Protein AF-J1GR18-F1 (afdb_monomer_lite)

Radius of gyration: 32.63 Å; chains: 1; bounding box: 78×83×124 Å

Structure (mmCIF, N/CA/C/O backbone):
data_AF-J1GR18-F1
#
_entry.id   AF-J1GR18-F1
#
loop_
_atom_site.group_PDB
_atom_site.id
_atom_site.type_symbol
_atom_site.label_atom_id
_atom_site.label_alt_id
_atom_site.label_comp_id
_atom_site.label_asym_id
_atom_site.label_entity_id
_atom_site.label_seq_id
_atom_site.pdbx_PDB_ins_code
_atom_site.Cartn_x
_atom_site.Cartn_y
_atom_site.Cartn_z
_atom_site.occupancy
_atom_site.B_iso_or_equiv
_atom_site.auth_seq_id
_atom_site.auth_comp_id
_atom_site.auth_asym_id
_atom_site.auth_atom_id
_atom_site.pdbx_PDB_model_num
ATOM 1 N N . MET A 1 1 ? 26.711 12.222 18.808 1.00 47.53 1 MET A N 1
ATOM 2 C CA . MET A 1 1 ? 25.566 12.978 19.364 1.00 47.53 1 MET A CA 1
ATOM 3 C C . MET A 1 1 ? 26.076 13.808 20.521 1.00 47.53 1 MET A C 1
ATOM 5 O O . MET A 1 1 ? 26.782 13.265 21.358 1.00 47.53 1 MET A O 1
ATOM 9 N N . SER A 1 2 ? 25.782 15.103 20.534 1.00 39.22 2 SER A N 1
ATOM 10 C CA . SER A 1 2 ? 26.137 16.024 21.618 1.00 39.22 2 SER A CA 1
ATOM 11 C C . SER A 1 2 ? 24.875 16.747 22.069 1.00 39.22 2 SER A C 1
ATOM 13 O O . SER A 1 2 ? 24.049 17.089 21.225 1.00 39.22 2 SER A O 1
ATOM 15 N N . GLN A 1 3 ? 24.740 17.012 23.368 1.00 41.75 3 GLN A N 1
ATOM 16 C CA . GLN A 1 3 ? 23.815 18.044 23.828 1.00 41.75 3 GLN A CA 1
ATOM 17 C C . GLN A 1 3 ? 24.321 19.387 23.290 1.00 41.75 3 GLN A C 1
ATOM 19 O O . GLN A 1 3 ? 25.471 19.755 23.531 1.00 41.75 3 GLN A O 1
ATOM 24 N N . VAL A 1 4 ? 23.501 20.084 22.505 1.00 40.81 4 VAL A N 1
ATOM 25 C CA . VAL A 1 4 ? 23.808 21.452 22.072 1.00 40.81 4 VAL A CA 1
ATOM 26 C C . VAL A 1 4 ? 23.249 22.394 23.142 1.00 40.81 4 VAL A C 1
ATOM 28 O O . VAL A 1 4 ? 22.044 22.349 23.386 1.00 40.81 4 VAL A O 1
ATOM 31 N N . PRO A 1 5 ? 24.071 23.224 23.809 1.00 32.78 5 PRO A N 1
ATOM 32 C CA . PRO A 1 5 ? 23.573 24.124 24.845 1.00 32.78 5 PRO A CA 1
ATOM 33 C C . PRO A 1 5 ? 22.740 25.252 24.216 1.00 32.78 5 PRO A C 1
ATOM 35 O O . PRO A 1 5 ? 23.280 26.080 23.485 1.00 32.78 5 PRO A O 1
ATOM 38 N N . GLY A 1 6 ? 21.437 25.297 24.505 1.00 34.47 6 GLY A N 1
ATOM 39 C CA . GLY A 1 6 ? 20.539 26.379 24.092 1.00 34.47 6 GLY A CA 1
ATOM 40 C C . GLY A 1 6 ? 19.167 26.300 24.772 1.00 34.47 6 GLY A C 1
ATOM 41 O O . GLY A 1 6 ? 18.542 25.247 24.788 1.00 34.47 6 GLY A O 1
ATOM 42 N N . ASP A 1 7 ? 18.741 27.419 25.364 1.00 32.47 7 ASP A N 1
ATOM 43 C CA . ASP A 1 7 ? 17.401 27.767 25.873 1.00 32.47 7 ASP A CA 1
ATOM 44 C C . ASP A 1 7 ? 16.635 26.744 26.736 1.00 32.47 7 ASP A C 1
ATOM 46 O O . ASP A 1 7 ? 15.405 26.709 26.747 1.00 32.47 7 ASP A O 1
ATOM 50 N N . GLY A 1 8 ? 17.348 25.965 27.554 1.00 37.69 8 GLY A N 1
ATOM 51 C CA . GLY A 1 8 ? 16.751 25.279 28.709 1.00 37.69 8 GLY A CA 1
ATOM 52 C C . GLY A 1 8 ? 15.910 24.037 28.395 1.00 37.69 8 GLY A C 1
ATOM 53 O O . GLY A 1 8 ? 15.228 23.537 29.288 1.00 37.69 8 GLY A O 1
ATOM 54 N N . ALA A 1 9 ? 15.989 23.507 27.174 1.00 39.44 9 ALA A N 1
ATOM 55 C CA . ALA A 1 9 ? 15.523 22.166 26.844 1.00 39.44 9 ALA A CA 1
ATOM 56 C C . ALA A 1 9 ? 16.698 21.373 26.261 1.00 39.44 9 ALA A C 1
ATOM 58 O O . ALA A 1 9 ? 17.199 21.712 25.191 1.00 39.44 9 ALA A O 1
ATOM 59 N N . ASP A 1 10 ? 17.145 20.329 26.963 1.00 48.25 10 ASP A N 1
ATOM 60 C CA . ASP A 1 10 ? 18.145 19.390 26.451 1.00 48.25 10 ASP A CA 1
ATOM 61 C C . ASP A 1 10 ? 17.628 18.773 25.149 1.00 48.25 10 ASP A C 1
ATOM 63 O O . ASP A 1 10 ? 16.759 17.900 25.143 1.00 48.25 10 ASP A O 1
ATOM 67 N N . ALA A 1 11 ? 18.128 19.268 24.023 1.00 57.44 11 ALA A N 1
ATOM 68 C CA . ALA A 1 11 ? 17.601 18.888 22.731 1.00 57.44 11 ALA A CA 1
ATOM 69 C C . ALA A 1 11 ? 18.416 17.719 22.164 1.00 57.44 11 ALA A C 1
ATOM 71 O O . ALA A 1 11 ? 19.573 17.865 21.764 1.00 57.44 11 ALA A O 1
ATOM 72 N N . LEU A 1 12 ? 17.810 16.531 22.163 1.00 70.25 12 LEU A N 1
ATOM 73 C CA . LEU A 1 12 ? 18.381 15.332 21.556 1.00 70.25 12 LEU A CA 1
ATOM 74 C C . LEU A 1 12 ? 18.429 15.501 20.031 1.00 70.25 12 LEU A C 1
ATOM 76 O O . LEU A 1 12 ? 17.402 15.689 19.382 1.00 70.25 12 LEU A O 1
ATOM 80 N N . GLY A 1 13 ? 19.622 15.425 19.445 1.00 71.06 13 GLY A N 1
ATOM 81 C CA . GLY A 1 13 ? 19.828 15.577 18.005 1.00 71.06 13 GLY A CA 1
ATOM 82 C C . GLY A 1 13 ? 21.051 14.819 17.497 1.00 71.06 13 GLY A C 1
ATOM 83 O O . GLY A 1 13 ? 21.808 14.215 18.262 1.00 71.06 13 GLY A O 1
ATOM 84 N N . TRP A 1 14 ? 21.254 14.859 16.181 1.00 74.25 14 TRP A N 1
ATOM 85 C CA . TRP A 1 14 ? 22.381 14.200 15.523 1.00 74.25 14 TRP A CA 1
ATOM 86 C C . TRP A 1 14 ? 23.487 15.202 15.197 1.00 74.25 14 TRP A C 1
ATOM 88 O O . TRP A 1 14 ? 23.227 16.324 14.766 1.00 74.25 14 TRP A O 1
ATOM 98 N N . SER A 1 15 ? 24.734 14.757 15.342 1.00 74.31 15 SER A N 1
ATOM 99 C CA . SER A 1 15 ? 25.910 15.450 14.816 1.00 74.31 15 SER A CA 1
ATOM 100 C C . SER A 1 15 ? 26.708 14.440 14.005 1.00 74.31 15 SER A C 1
ATOM 102 O O . SER A 1 15 ? 27.066 13.381 14.529 1.00 74.31 15 SER A O 1
ATOM 104 N N . LEU A 1 16 ? 26.913 14.750 12.723 1.00 75.38 16 LEU A N 1
ATOM 105 C CA . LEU A 1 16 ? 27.524 13.861 11.730 1.00 75.38 16 LEU A CA 1
ATOM 106 C C . LEU A 1 16 ? 28.793 14.467 11.103 1.00 75.38 16 LEU A C 1
ATOM 108 O O . LEU A 1 16 ? 29.320 13.926 10.132 1.00 75.38 16 LEU A O 1
ATOM 112 N N . GLY A 1 17 ? 29.302 15.573 11.660 1.00 77.50 17 GLY A N 1
ATOM 113 C CA . GLY A 1 17 ? 30.443 16.312 11.110 1.00 77.50 17 GLY A CA 1
ATOM 114 C C . GLY A 1 17 ? 31.706 15.461 10.951 1.00 77.50 17 GLY A C 1
ATOM 115 O O . GLY A 1 17 ? 32.366 15.538 9.919 1.00 77.50 17 GLY A O 1
ATOM 116 N N . SER A 1 18 ? 31.982 14.564 11.901 1.00 81.00 18 SER A N 1
ATOM 117 C CA . SER A 1 18 ? 33.143 13.666 11.840 1.00 81.00 18 SER A CA 1
ATOM 118 C C . SER A 1 18 ? 33.070 12.637 10.705 1.00 81.00 18 SER A C 1
ATOM 120 O O . SER A 1 18 ? 34.105 12.243 10.176 1.00 81.00 18 SER A O 1
ATOM 122 N N . LEU A 1 19 ? 31.869 12.215 10.288 1.00 82.19 19 LEU A N 1
ATOM 123 C CA . LEU A 1 19 ? 31.701 11.333 9.125 1.00 82.19 19 LEU A CA 1
ATOM 124 C C . LEU A 1 19 ? 32.022 12.084 7.832 1.00 82.19 19 LEU A C 1
ATOM 126 O O . LEU A 1 19 ? 32.706 11.553 6.962 1.00 82.19 19 LEU A O 1
ATOM 130 N N . ARG A 1 20 ? 31.575 13.340 7.732 1.00 81.19 20 ARG A N 1
ATOM 131 C CA . ARG A 1 20 ? 31.877 14.208 6.590 1.00 81.19 20 ARG A CA 1
ATOM 132 C C . ARG A 1 20 ? 33.377 14.483 6.481 1.00 81.19 20 ARG A C 1
ATOM 134 O O . ARG A 1 20 ? 33.939 14.362 5.399 1.00 81.19 20 ARG A O 1
ATOM 141 N N . GLU A 1 21 ? 34.039 14.796 7.595 1.00 85.69 21 GLU A N 1
ATOM 142 C CA . GLU A 1 21 ? 35.500 14.972 7.641 1.00 85.69 21 GLU A CA 1
ATOM 143 C C . GLU A 1 21 ? 36.257 13.698 7.241 1.00 85.69 21 GLU A C 1
ATOM 145 O O . GLU A 1 21 ? 37.297 13.773 6.590 1.00 85.69 21 GLU A O 1
ATOM 150 N N . ALA A 1 22 ? 35.708 12.527 7.569 1.00 85.69 22 ALA A N 1
ATOM 151 C CA . ALA A 1 22 ? 36.235 11.231 7.153 1.00 85.69 22 ALA A CA 1
ATOM 152 C C . ALA A 1 22 ? 35.885 10.849 5.696 1.00 85.69 22 ALA A C 1
ATOM 154 O O . ALA A 1 22 ? 36.237 9.757 5.249 1.00 85.69 22 ALA A O 1
ATOM 155 N N . GLY A 1 23 ? 35.219 11.733 4.945 1.00 84.56 23 GLY A N 1
ATOM 156 C CA . GLY A 1 23 ? 34.933 11.570 3.520 1.00 84.56 23 GLY A CA 1
ATOM 157 C C . GLY A 1 23 ? 33.649 10.807 3.186 1.00 84.56 23 GLY A C 1
ATOM 158 O O . GLY A 1 23 ? 33.445 10.479 2.023 1.00 84.56 23 GLY A O 1
ATOM 159 N N . TYR A 1 24 ? 32.786 10.508 4.158 1.00 83.31 24 TYR A N 1
ATOM 160 C CA . TYR A 1 24 ? 31.466 9.927 3.887 1.00 83.31 24 TYR A CA 1
ATOM 161 C C . TYR A 1 24 ? 30.496 11.012 3.395 1.00 83.31 24 TYR A C 1
ATOM 163 O O . TYR A 1 24 ? 30.536 12.148 3.871 1.00 83.31 24 TYR A O 1
ATOM 171 N N . ASP A 1 25 ? 29.593 10.659 2.478 1.00 74.38 25 ASP A N 1
ATOM 172 C CA . ASP A 1 25 ? 28.616 11.583 1.871 1.00 74.38 25 ASP A CA 1
ATOM 173 C C . ASP A 1 25 ? 27.152 11.245 2.203 1.00 74.38 25 ASP A C 1
ATOM 175 O O . ASP A 1 25 ? 26.259 12.086 2.054 1.00 74.38 25 ASP A O 1
ATOM 179 N N . ARG A 1 26 ? 26.897 10.052 2.751 1.00 77.06 26 ARG A N 1
ATOM 180 C CA . ARG A 1 26 ? 25.566 9.600 3.166 1.00 77.06 26 ARG A CA 1
ATOM 181 C C . ARG A 1 26 ? 25.630 8.852 4.490 1.00 77.06 26 ARG A C 1
ATOM 183 O O . ARG A 1 26 ? 26.550 8.071 4.714 1.00 77.06 26 ARG A O 1
ATOM 190 N N . ALA A 1 27 ? 24.619 9.032 5.335 1.00 76.56 27 ALA A N 1
ATOM 191 C CA . ALA A 1 27 ? 24.434 8.262 6.560 1.00 76.56 27 ALA A CA 1
ATOM 192 C C . ALA A 1 27 ? 22.984 7.779 6.718 1.00 76.56 27 ALA A C 1
ATOM 194 O O . ALA A 1 27 ? 22.054 8.405 6.221 1.00 76.56 27 ALA A O 1
ATOM 195 N N . GLN A 1 28 ? 22.794 6.674 7.427 1.00 78.12 28 GLN A N 1
ATOM 196 C CA . GLN A 1 28 ? 21.512 6.131 7.853 1.00 78.12 28 GLN A CA 1
ATOM 197 C C . GLN A 1 28 ? 21.582 5.896 9.352 1.00 78.12 28 GLN A C 1
ATOM 199 O O . GLN A 1 28 ? 22.503 5.234 9.832 1.00 78.12 28 GLN A O 1
ATOM 204 N N . ILE A 1 29 ? 20.611 6.434 10.078 1.00 79.38 29 ILE A N 1
ATOM 205 C CA . ILE A 1 29 ? 20.442 6.192 11.506 1.00 79.38 29 ILE A CA 1
ATOM 206 C C . ILE A 1 29 ? 19.201 5.328 11.660 1.00 79.38 29 ILE A C 1
ATOM 208 O O . ILE A 1 29 ? 18.104 5.774 11.326 1.00 79.38 29 ILE A O 1
ATOM 212 N N . ASN A 1 30 ? 19.378 4.110 12.155 1.00 77.75 30 ASN A N 1
ATOM 213 C CA . ASN A 1 30 ? 18.264 3.279 12.587 1.00 77.75 30 ASN A CA 1
ATOM 214 C C . ASN A 1 30 ? 17.970 3.626 14.038 1.00 77.75 30 ASN A C 1
ATOM 216 O O . ASN A 1 30 ? 18.900 3.720 14.842 1.00 77.75 30 ASN A O 1
ATOM 220 N N . VAL A 1 31 ? 16.700 3.820 14.365 1.00 81.50 31 VAL A N 1
ATOM 221 C CA . VAL A 1 31 ? 16.248 4.088 15.724 1.00 81.50 31 VAL A CA 1
ATOM 222 C C . VAL A 1 31 ? 15.023 3.239 16.022 1.00 81.50 31 VAL A C 1
ATOM 224 O O . VAL A 1 31 ? 14.060 3.239 15.262 1.00 81.50 31 VAL A O 1
ATOM 227 N N . THR A 1 32 ? 15.055 2.540 17.149 1.00 80.94 32 THR A N 1
ATOM 228 C CA . THR A 1 32 ? 13.884 1.868 17.711 1.00 80.94 32 THR A CA 1
ATOM 229 C C . THR A 1 32 ? 13.647 2.358 19.129 1.00 80.94 32 THR A C 1
ATOM 231 O O . THR A 1 32 ? 14.573 2.828 19.803 1.00 80.94 32 THR A O 1
ATOM 234 N N . ALA A 1 33 ? 12.398 2.302 19.578 1.00 83.75 33 ALA A N 1
ATOM 235 C CA . ALA A 1 33 ? 12.014 2.761 20.902 1.00 83.75 33 ALA A CA 1
ATOM 236 C C . ALA A 1 33 ? 11.259 1.668 21.659 1.00 83.75 33 ALA A C 1
ATOM 238 O O . ALA A 1 33 ? 10.412 0.971 21.115 1.00 83.75 33 ALA A O 1
ATOM 239 N N . SER A 1 34 ? 11.540 1.551 22.950 1.00 83.50 34 SER A N 1
ATOM 240 C CA . SER A 1 34 ? 10.717 0.798 23.900 1.00 83.50 34 SER A CA 1
ATOM 241 C C . SER A 1 34 ? 10.314 1.716 25.043 1.00 83.50 34 SER A C 1
ATOM 243 O O . SER A 1 34 ? 11.051 2.646 25.380 1.00 83.50 34 SER A O 1
ATOM 245 N N . GLY A 1 35 ? 9.146 1.470 25.626 1.00 86.00 35 GLY A N 1
ATOM 246 C CA . GLY A 1 35 ? 8.584 2.288 26.692 1.00 86.00 35 GLY A CA 1
ATOM 247 C C . GLY A 1 35 ? 7.368 1.626 27.338 1.00 86.00 35 GLY A C 1
ATOM 248 O O . GLY A 1 35 ? 7.147 0.430 27.136 1.00 86.00 35 GLY A O 1
ATOM 249 N N . PRO A 1 36 ? 6.582 2.386 28.119 1.00 84.94 36 PRO A N 1
ATOM 250 C CA . PRO A 1 36 ? 5.344 1.901 28.721 1.00 84.94 36 PRO A CA 1
ATOM 251 C C . PRO A 1 36 ? 4.369 1.326 27.685 1.00 84.94 36 PRO A C 1
ATOM 253 O O . PRO A 1 36 ? 4.360 1.742 26.527 1.00 84.94 36 PRO A O 1
ATOM 256 N N . GLU A 1 37 ? 3.515 0.395 28.110 1.00 77.69 37 GLU A N 1
ATOM 257 C CA . GLU A 1 37 ? 2.509 -0.218 27.237 1.00 77.69 37 GLU A CA 1
ATOM 258 C C . GLU A 1 37 ? 1.612 0.849 26.583 1.00 77.69 37 GLU A C 1
ATOM 260 O O . GLU A 1 37 ? 1.111 1.760 27.246 1.00 77.69 37 GLU A O 1
ATOM 265 N N . GLY A 1 38 ? 1.449 0.759 25.259 1.00 75.06 38 GLY A N 1
ATOM 266 C CA . GLY A 1 38 ? 0.676 1.718 24.464 1.00 75.06 38 GLY A CA 1
ATOM 267 C C . GLY A 1 38 ? 1.335 3.090 24.268 1.00 75.06 38 GLY A C 1
ATOM 268 O O . GLY A 1 38 ? 0.726 3.965 23.651 1.00 75.06 38 GLY A O 1
ATOM 269 N N . ALA A 1 39 ? 2.554 3.310 24.770 1.00 80.25 39 ALA A N 1
ATOM 270 C CA . ALA A 1 39 ? 3.275 4.557 24.558 1.00 80.25 39 ALA A CA 1
ATOM 271 C C . ALA A 1 39 ? 3.848 4.665 23.138 1.00 80.25 39 ALA A C 1
ATOM 273 O O . ALA A 1 39 ? 4.313 3.689 22.555 1.00 80.25 39 ALA A O 1
ATOM 274 N N . GLN A 1 40 ? 3.871 5.886 22.608 1.00 81.56 40 GLN A N 1
ATOM 275 C CA . GLN A 1 40 ? 4.486 6.230 21.332 1.00 81.56 40 GLN A CA 1
ATOM 276 C C . GLN A 1 40 ? 5.622 7.228 21.546 1.00 81.56 40 GLN A C 1
ATOM 278 O O . GLN A 1 40 ? 5.556 8.101 22.422 1.00 81.56 40 GLN A O 1
ATOM 283 N N . VAL A 1 41 ? 6.649 7.117 20.703 1.00 84.62 41 VAL A N 1
ATOM 284 C CA . VAL A 1 41 ? 7.773 8.052 20.662 1.00 84.62 41 VAL A CA 1
ATOM 285 C C . VAL A 1 41 ? 7.807 8.695 19.290 1.00 84.62 41 VAL A C 1
ATOM 287 O O . VAL A 1 41 ? 8.013 8.021 18.287 1.00 84.62 41 VAL A O 1
ATOM 290 N N . LEU A 1 42 ? 7.627 10.011 19.241 1.00 84.31 42 LEU A N 1
ATOM 291 C CA . LEU A 1 42 ? 7.649 10.769 18.003 1.00 84.31 42 LEU A CA 1
ATOM 292 C C . LEU A 1 42 ? 8.925 11.599 17.902 1.00 84.31 42 LEU A C 1
ATOM 294 O O . LEU A 1 42 ? 9.347 12.224 18.876 1.00 84.31 42 LEU A O 1
ATOM 298 N N . VAL A 1 43 ? 9.487 11.669 16.699 1.00 83.31 43 VAL A N 1
ATOM 299 C CA . VAL A 1 43 ? 10.649 12.490 16.367 1.00 83.31 43 VAL A CA 1
ATOM 300 C C . VAL A 1 43 ? 10.384 13.294 15.096 1.00 83.31 43 VAL A C 1
ATOM 302 O O . VAL A 1 43 ? 9.902 12.779 14.087 1.00 83.31 43 VAL A O 1
ATOM 305 N N . TYR A 1 44 ? 10.659 14.595 15.148 1.00 78.44 44 TYR A N 1
ATOM 306 C CA . TYR A 1 44 ? 10.367 15.516 14.050 1.00 78.44 44 TYR A CA 1
ATOM 307 C C . TYR A 1 44 ? 11.274 16.748 14.075 1.00 78.44 44 TYR A C 1
ATOM 309 O O . TYR A 1 44 ? 11.890 17.081 15.088 1.00 78.44 44 TYR A O 1
ATOM 317 N N . ARG A 1 45 ? 11.340 17.462 12.950 1.00 79.19 45 ARG A N 1
ATOM 318 C CA . ARG A 1 45 ? 11.898 18.821 12.865 1.00 79.19 45 ARG A CA 1
ATOM 319 C C . ARG A 1 45 ? 10.763 19.828 12.822 1.00 79.19 45 ARG A C 1
ATOM 321 O O . ARG A 1 45 ? 9.675 19.503 12.360 1.00 79.19 45 ARG A O 1
ATOM 328 N N . ARG A 1 46 ? 10.999 21.058 13.263 1.00 74.44 46 ARG A N 1
ATOM 329 C CA . ARG A 1 46 ? 10.071 22.165 13.008 1.00 74.44 46 ARG A CA 1
ATOM 330 C C . ARG A 1 46 ? 10.605 22.994 11.853 1.00 74.44 46 ARG A C 1
ATOM 332 O O . ARG A 1 46 ? 11.789 23.320 11.837 1.00 74.44 46 ARG A O 1
ATOM 339 N N . ASP A 1 47 ? 9.747 23.302 10.892 1.00 73.88 47 ASP A N 1
ATOM 340 C CA . ASP A 1 47 ? 10.078 24.264 9.846 1.00 73.88 47 ASP A CA 1
ATOM 341 C C . ASP A 1 47 ? 10.103 25.706 10.415 1.00 73.88 47 ASP A C 1
ATOM 343 O O . ASP A 1 47 ? 9.722 25.917 11.573 1.00 73.88 47 ASP A O 1
ATOM 347 N N . PRO A 1 48 ? 10.529 26.724 9.642 1.00 73.62 48 PRO A N 1
ATOM 348 C CA . PRO A 1 48 ? 10.548 28.114 10.111 1.00 73.62 48 PRO A CA 1
ATOM 349 C C . PRO A 1 48 ? 9.180 28.678 10.532 1.00 73.62 48 PRO A C 1
ATOM 351 O O . PRO A 1 48 ? 9.131 29.693 11.220 1.00 73.62 48 PRO A O 1
ATOM 354 N N . SER A 1 49 ? 8.072 28.040 10.133 1.00 72.56 49 SER A N 1
ATOM 355 C CA . SER A 1 49 ? 6.711 28.390 10.562 1.00 72.56 49 SER A CA 1
ATOM 356 C C . SER A 1 49 ? 6.277 27.667 11.846 1.00 72.56 49 SER A C 1
ATOM 358 O O . SER A 1 49 ? 5.185 27.904 12.358 1.00 72.56 49 SER A O 1
ATOM 360 N N . GLY A 1 50 ? 7.133 26.794 12.388 1.00 70.69 50 GLY A N 1
ATOM 361 C CA . GLY A 1 50 ? 6.886 26.001 13.589 1.00 70.69 50 GLY A CA 1
ATOM 362 C C . GLY A 1 50 ? 6.147 24.683 13.337 1.00 70.69 50 GLY A C 1
ATOM 363 O O . GLY A 1 50 ? 5.893 23.948 14.303 1.00 70.69 50 GLY A O 1
ATOM 364 N N . LYS A 1 51 ? 5.821 24.358 12.077 1.00 74.94 51 LYS A N 1
ATOM 365 C CA . LYS A 1 51 ? 5.099 23.137 11.698 1.00 74.94 51 LYS A CA 1
ATOM 366 C C . LYS A 1 51 ? 6.033 21.922 11.782 1.00 74.94 51 LYS A C 1
ATOM 368 O O . LYS A 1 51 ? 7.178 22.004 11.331 1.00 74.94 51 LYS A O 1
ATOM 373 N N . PRO A 1 52 ? 5.579 20.788 12.344 1.00 71.25 52 PRO A N 1
ATOM 374 C CA . PRO A 1 52 ? 6.369 19.565 12.373 1.00 71.25 52 PRO A CA 1
ATOM 375 C C . PRO A 1 52 ? 6.568 18.999 10.964 1.00 71.25 52 PRO A C 1
ATOM 377 O O . PRO A 1 52 ? 5.657 18.973 10.138 1.00 71.25 52 PRO A O 1
ATOM 380 N N . THR A 1 53 ? 7.769 18.499 10.723 1.00 71.88 53 THR A N 1
ATOM 381 C CA . THR A 1 53 ? 8.209 17.848 9.494 1.00 71.88 53 THR A CA 1
ATOM 382 C C . THR A 1 53 ? 8.843 16.518 9.865 1.00 71.88 53 THR A C 1
ATOM 384 O O . THR A 1 53 ? 9.638 16.430 10.809 1.00 71.88 53 THR A O 1
ATOM 387 N N . ALA A 1 54 ? 8.440 15.471 9.153 1.00 67.50 54 ALA A N 1
ATOM 388 C CA . ALA A 1 54 ? 8.929 14.125 9.384 1.00 67.50 54 ALA A CA 1
ATOM 389 C C . ALA A 1 54 ? 10.423 14.019 9.098 1.00 67.50 54 ALA A C 1
ATOM 391 O O . ALA A 1 54 ? 10.920 14.570 8.116 1.00 67.50 54 ALA A O 1
ATOM 392 N N . VAL A 1 55 ? 11.127 13.301 9.970 1.00 70.50 55 VAL A N 1
ATOM 393 C CA . VAL A 1 55 ? 12.554 12.991 9.800 1.00 70.50 55 VAL A CA 1
ATOM 394 C C . VAL A 1 55 ? 12.811 11.505 9.597 1.00 70.50 55 VAL A C 1
ATOM 396 O O . VAL A 1 55 ? 13.920 11.132 9.218 1.00 70.50 55 VAL A O 1
ATOM 399 N N . LEU A 1 56 ? 11.809 10.660 9.844 1.00 69.12 56 LEU A N 1
ATOM 400 C CA . LEU A 1 56 ? 11.880 9.230 9.581 1.00 69.12 56 LEU A CA 1
ATOM 401 C C . LEU A 1 56 ? 11.533 8.950 8.118 1.00 69.12 56 LEU A C 1
ATOM 403 O O . LEU A 1 56 ? 10.793 9.696 7.467 1.00 69.12 56 LEU A O 1
ATOM 407 N N . HIS A 1 57 ? 12.075 7.852 7.606 1.00 55.12 57 HIS A N 1
ATOM 408 C CA . HIS A 1 57 ? 11.723 7.321 6.300 1.00 55.12 57 HIS A CA 1
ATOM 409 C C . HIS A 1 57 ? 10.207 7.061 6.208 1.00 55.12 57 HIS A C 1
ATOM 411 O O . HIS A 1 57 ? 9.556 6.738 7.201 1.00 55.12 57 HIS A O 1
ATOM 417 N N . GLY A 1 58 ? 9.623 7.272 5.026 1.00 53.91 58 GLY A N 1
ATOM 418 C CA . GLY A 1 58 ? 8.179 7.118 4.805 1.00 53.91 58 GLY A CA 1
ATOM 419 C C . GLY A 1 58 ? 7.305 8.264 5.336 1.00 53.91 58 GLY A C 1
ATOM 420 O O . GLY A 1 58 ? 6.084 8.176 5.265 1.00 53.91 58 GLY A O 1
ATOM 421 N N . GLY A 1 59 ? 7.893 9.349 5.857 1.00 59.19 59 GLY A N 1
ATOM 422 C CA . GLY A 1 59 ? 7.134 10.519 6.317 1.00 59.19 59 GLY A CA 1
ATOM 423 C C . GLY A 1 59 ? 6.446 10.334 7.675 1.00 59.19 59 GLY A C 1
ATOM 424 O O . GLY A 1 59 ? 5.668 11.194 8.088 1.00 59.19 59 GLY A O 1
ATOM 425 N N . SER A 1 60 ? 6.749 9.242 8.384 1.00 62.59 60 SER A N 1
ATOM 426 C CA . SER A 1 60 ? 6.271 9.014 9.747 1.00 62.59 60 SER A CA 1
ATOM 427 C C . SER A 1 60 ? 6.954 9.960 10.738 1.00 62.59 60 SER A C 1
ATOM 429 O O . SER A 1 60 ? 8.118 10.339 10.584 1.00 62.59 60 SER A O 1
ATOM 431 N N . LEU A 1 61 ? 6.225 10.323 11.791 1.00 73.19 61 LEU A N 1
ATOM 432 C CA . LEU A 1 61 ? 6.811 10.937 12.983 1.00 73.19 61 LEU A CA 1
ATOM 433 C C . LEU A 1 61 ? 7.096 9.895 14.066 1.00 73.19 61 LEU A C 1
ATOM 435 O O . LEU A 1 61 ? 7.889 10.171 14.952 1.00 73.19 61 LEU A O 1
ATOM 439 N N . ASN A 1 62 ? 6.438 8.735 14.020 1.00 78.44 62 ASN A N 1
ATOM 440 C CA . ASN A 1 62 ? 6.474 7.725 15.072 1.00 78.44 62 ASN A CA 1
ATOM 441 C C . ASN A 1 62 ? 7.646 6.760 14.871 1.00 78.44 62 ASN A C 1
ATOM 443 O O . ASN A 1 62 ? 7.786 6.172 13.797 1.00 78.44 62 ASN A O 1
ATOM 447 N N . ILE A 1 63 ? 8.450 6.591 15.916 1.00 76.06 63 ILE A N 1
ATOM 448 C CA . ILE A 1 63 ? 9.501 5.583 15.994 1.00 76.06 63 ILE A CA 1
ATOM 449 C C . ILE A 1 63 ? 8.834 4.245 16.286 1.00 76.06 63 ILE A C 1
ATOM 451 O O . ILE A 1 63 ? 8.005 4.139 17.190 1.00 76.06 63 ILE A O 1
ATOM 455 N N . ALA A 1 64 ? 9.189 3.239 15.495 1.00 66.62 64 ALA A N 1
ATOM 456 C CA . ALA A 1 64 ? 8.645 1.906 15.658 1.00 66.62 64 ALA A CA 1
ATOM 457 C C . ALA A 1 64 ? 9.140 1.256 16.966 1.00 66.62 64 ALA A C 1
ATOM 459 O O . ALA A 1 64 ? 10.121 1.706 17.578 1.00 66.62 64 ALA A O 1
ATOM 460 N N . ASP A 1 65 ? 8.415 0.233 17.418 1.00 59.38 65 ASP A N 1
ATOM 461 C CA . ASP A 1 65 ? 8.792 -0.516 18.613 1.00 59.3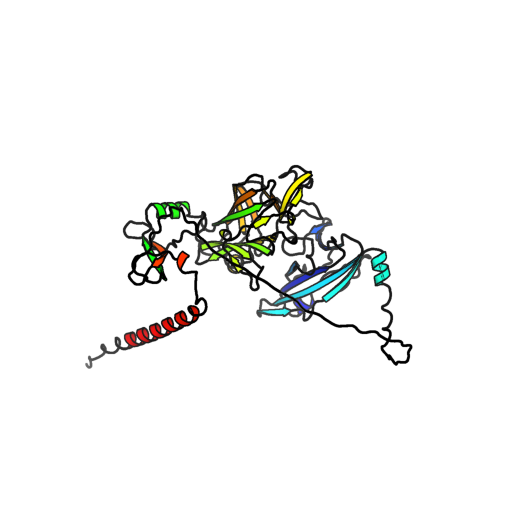8 65 ASP A CA 1
ATOM 462 C C . ASP A 1 65 ? 10.180 -1.164 18.462 1.00 59.38 65 ASP A C 1
ATOM 464 O O . ASP A 1 65 ? 10.769 -1.199 17.382 1.00 59.38 65 ASP A O 1
ATOM 468 N N . ALA A 1 66 ? 10.749 -1.647 19.568 1.00 52.25 66 ALA A N 1
ATOM 469 C CA . ALA A 1 66 ? 12.097 -2.220 19.579 1.00 52.25 66 ALA A CA 1
ATOM 470 C C . ALA A 1 66 ? 12.296 -3.379 18.582 1.00 52.25 66 ALA A C 1
ATOM 472 O O . ALA A 1 66 ? 13.441 -3.635 18.201 1.00 52.25 66 ALA A O 1
ATOM 473 N N . ASP A 1 67 ? 11.205 -4.024 18.161 1.00 42.12 67 ASP A N 1
ATOM 474 C CA . ASP A 1 67 ? 11.178 -5.201 17.296 1.00 42.12 67 ASP A CA 1
ATOM 475 C C . ASP A 1 67 ? 10.969 -4.853 15.808 1.00 42.12 67 ASP A C 1
ATOM 477 O O . ASP A 1 67 ? 11.064 -5.731 14.948 1.00 42.12 67 ASP A O 1
ATOM 481 N N . THR A 1 68 ? 10.752 -3.572 15.487 1.00 50.00 68 THR A N 1
ATOM 482 C CA . THR A 1 68 ? 10.496 -3.078 14.131 1.00 50.00 68 THR A CA 1
ATOM 483 C C . THR A 1 68 ? 11.478 -1.953 13.782 1.00 50.00 68 THR A C 1
ATOM 485 O O . THR A 1 68 ? 11.624 -0.976 14.512 1.00 50.00 68 THR A O 1
ATOM 488 N N . GLU A 1 69 ? 12.184 -2.050 12.652 1.00 48.72 69 GLU A N 1
ATOM 489 C CA . GLU A 1 69 ? 13.183 -1.037 12.283 1.00 48.72 69 GLU A CA 1
ATOM 490 C C . GLU A 1 69 ? 12.534 0.221 11.676 1.00 48.72 69 GLU A C 1
ATOM 492 O O . GLU A 1 69 ? 11.925 0.170 10.608 1.00 48.72 69 GLU A O 1
ATOM 497 N N . ALA A 1 70 ? 12.726 1.380 12.315 1.00 58.22 70 ALA A N 1
ATOM 498 C CA . ALA A 1 70 ? 12.517 2.693 11.703 1.00 58.22 70 ALA A CA 1
ATOM 499 C C . ALA A 1 70 ? 13.874 3.367 11.451 1.00 58.22 70 ALA A C 1
ATOM 501 O O . ALA A 1 70 ? 14.772 3.321 12.296 1.00 58.22 70 ALA A O 1
ATOM 502 N N . TYR A 1 71 ? 14.049 4.011 10.295 1.00 57.19 71 TYR A N 1
ATOM 503 C CA . TYR A 1 71 ? 15.329 4.627 9.941 1.00 57.19 71 TYR A CA 1
ATOM 504 C C . TYR A 1 71 ? 15.190 6.007 9.305 1.00 57.19 71 TYR A C 1
ATOM 506 O O . TYR A 1 71 ? 14.179 6.338 8.693 1.00 57.19 71 TYR A O 1
ATOM 514 N N . SER A 1 72 ? 16.235 6.818 9.435 1.00 58.19 72 SER A N 1
ATOM 515 C CA . SER A 1 72 ? 16.404 8.104 8.756 1.00 58.19 72 SER A CA 1
ATOM 516 C C . SER A 1 72 ? 17.613 8.022 7.833 1.00 58.19 72 SER A C 1
ATOM 518 O O . SER A 1 72 ? 18.710 7.726 8.303 1.00 58.19 72 SER A O 1
ATOM 520 N N . ILE A 1 73 ? 17.445 8.324 6.541 1.00 54.00 73 ILE A N 1
ATOM 521 C CA . ILE A 1 73 ? 18.569 8.516 5.609 1.00 54.00 73 ILE A CA 1
ATOM 522 C C . ILE A 1 73 ? 18.891 10.009 5.551 1.00 54.00 73 ILE A C 1
ATOM 524 O O . ILE A 1 73 ? 18.034 10.828 5.226 1.00 54.00 73 ILE A O 1
ATOM 528 N N . LEU A 1 74 ? 20.135 10.360 5.859 1.00 62.00 74 LEU A N 1
ATOM 529 C CA . LEU A 1 74 ? 20.628 11.727 5.930 1.00 62.00 74 LEU A CA 1
ATOM 530 C C . LEU A 1 74 ? 21.746 11.926 4.891 1.00 62.00 74 LEU A C 1
ATOM 532 O O . LEU A 1 74 ? 22.819 11.330 5.031 1.00 62.00 74 LEU A O 1
ATOM 536 N N . PRO A 1 75 ? 21.541 12.758 3.851 1.00 55.81 75 PRO A N 1
ATOM 537 C CA . PRO A 1 75 ? 22.658 13.258 3.055 1.00 55.81 75 PRO A CA 1
ATOM 538 C C . PRO A 1 75 ? 23.555 14.126 3.946 1.00 55.81 75 PRO A C 1
ATOM 540 O O . PRO A 1 75 ? 23.053 14.961 4.700 1.00 55.81 75 PRO A O 1
ATOM 543 N N . LEU A 1 76 ? 24.874 13.937 3.882 1.00 59.91 76 LEU A N 1
ATOM 544 C CA . LEU A 1 76 ? 25.827 14.644 4.741 1.00 59.91 76 LEU A CA 1
ATOM 545 C C . LEU A 1 76 ? 26.157 16.033 4.157 1.00 59.91 76 LEU A C 1
ATOM 547 O O . LEU A 1 76 ? 27.192 16.235 3.530 1.00 59.91 76 LEU A O 1
ATOM 551 N N . GLY A 1 77 ? 25.255 17.000 4.366 1.00 55.22 77 GLY A N 1
ATOM 552 C CA . GLY A 1 77 ? 25.420 18.427 4.031 1.00 55.22 77 GLY A CA 1
ATOM 553 C C . GLY A 1 77 ? 25.057 19.354 5.201 1.00 55.22 77 GLY A C 1
ATOM 554 O O . GLY A 1 77 ? 24.797 18.877 6.302 1.00 55.22 77 GLY A O 1
ATOM 555 N N . ASP A 1 78 ? 24.988 20.671 4.987 1.00 51.44 78 ASP A N 1
ATOM 556 C CA . ASP A 1 78 ? 24.713 21.664 6.053 1.00 51.44 78 ASP A CA 1
ATOM 557 C C . ASP A 1 78 ? 23.362 21.454 6.778 1.00 51.44 78 ASP A C 1
ATOM 559 O O . ASP A 1 78 ? 23.154 21.951 7.878 1.00 51.44 78 ASP A O 1
ATOM 563 N N . GLN A 1 79 ? 22.444 20.679 6.186 1.00 51.66 79 GLN A N 1
ATOM 564 C CA . GLN A 1 79 ? 21.124 20.320 6.737 1.00 51.66 79 GLN A CA 1
ATOM 565 C C . GLN A 1 79 ? 21.118 19.002 7.553 1.00 51.66 79 GLN A C 1
ATOM 567 O O . GLN A 1 79 ? 20.070 18.581 8.068 1.00 51.66 79 GLN A O 1
ATOM 572 N N . ALA A 1 80 ? 22.260 18.307 7.630 1.00 53.44 80 ALA A N 1
ATOM 573 C CA . ALA A 1 80 ? 22.412 17.021 8.320 1.00 53.44 80 ALA A CA 1
ATOM 574 C C . ALA A 1 80 ? 22.594 17.175 9.838 1.00 53.44 80 ALA A C 1
ATOM 576 O O . ALA A 1 80 ? 22.350 16.235 10.594 1.00 53.44 80 ALA A O 1
ATOM 577 N N . GLU A 1 81 ? 22.994 18.365 10.277 1.00 58.66 81 GLU A N 1
ATOM 578 C CA . GLU A 1 81 ? 23.136 18.740 11.678 1.00 58.66 81 GLU A CA 1
ATOM 579 C C . GLU A 1 81 ? 21.871 19.480 12.116 1.00 58.66 81 GLU A C 1
ATOM 581 O O . GLU A 1 81 ? 21.371 20.354 11.407 1.00 58.66 81 GLU A O 1
ATOM 586 N N . GLY A 1 82 ? 21.296 19.107 13.259 1.00 59.31 82 GLY A N 1
ATOM 587 C CA . GLY A 1 82 ? 20.108 19.808 13.726 1.00 59.31 82 GLY A CA 1
ATOM 588 C C . GLY A 1 82 ? 19.483 19.246 14.987 1.00 59.31 82 GLY A C 1
ATOM 589 O O . GLY A 1 82 ? 19.506 18.041 15.252 1.00 59.31 82 GLY A O 1
ATOM 590 N N . THR A 1 83 ? 18.875 20.163 15.730 1.00 66.38 83 THR A N 1
ATOM 591 C CA . THR A 1 83 ? 18.009 19.873 16.862 1.00 66.38 83 THR A CA 1
ATOM 592 C C . THR A 1 83 ? 16.744 19.171 16.383 1.00 66.38 83 THR A C 1
ATOM 594 O O . THR A 1 83 ? 16.040 19.674 15.504 1.00 66.38 83 THR A O 1
ATOM 597 N N . LEU A 1 84 ? 16.435 18.018 16.969 1.00 76.69 84 LEU A N 1
ATOM 598 C CA . LEU A 1 84 ? 15.147 17.368 16.776 1.00 76.69 84 LEU A CA 1
ATOM 599 C C . LEU A 1 84 ? 14.219 17.703 17.934 1.00 76.69 84 LEU A C 1
ATOM 601 O O . LEU A 1 84 ? 14.644 17.921 19.066 1.00 76.69 84 LEU A O 1
ATOM 605 N N . SER A 1 85 ? 12.930 17.707 17.635 1.00 82.00 85 SER A N 1
ATOM 606 C CA . SER A 1 85 ? 11.887 17.673 18.645 1.00 82.00 85 SER A CA 1
ATOM 607 C C . SER A 1 85 ? 11.489 16.224 18.893 1.00 82.00 85 SER A C 1
ATOM 609 O O . SER A 1 85 ? 11.239 15.477 17.946 1.00 82.00 85 SER A O 1
ATOM 611 N N . TRP A 1 86 ? 11.415 15.859 20.169 1.00 85.38 86 TRP A N 1
ATOM 612 C CA . TRP A 1 86 ? 10.986 14.544 20.630 1.00 85.38 86 TRP A CA 1
ATOM 613 C C . TRP A 1 86 ? 9.701 14.689 21.434 1.00 85.38 86 TRP A C 1
ATOM 615 O O . TRP A 1 86 ? 9.551 15.637 22.207 1.00 85.38 86 TRP A O 1
ATOM 625 N N . MET A 1 87 ? 8.770 13.761 21.249 1.00 85.06 87 MET A N 1
ATOM 626 C CA . MET A 1 87 ? 7.534 13.694 22.018 1.00 85.06 87 MET A CA 1
ATOM 627 C C . MET A 1 87 ? 7.306 12.264 22.492 1.00 85.06 87 MET A C 1
ATOM 629 O O . MET A 1 87 ? 7.431 11.321 21.721 1.00 85.06 87 MET A O 1
ATOM 633 N N . PHE A 1 88 ? 6.943 12.132 23.761 1.00 88.19 88 PHE A N 1
ATOM 634 C CA . PHE A 1 88 ? 6.651 10.868 24.421 1.00 88.19 88 PHE A CA 1
ATOM 635 C C . PHE A 1 88 ? 5.216 10.956 24.926 1.00 88.19 88 PHE A C 1
ATOM 637 O O . PHE A 1 88 ? 4.885 11.888 25.662 1.00 88.19 88 PHE A O 1
ATOM 644 N N . THR A 1 89 ? 4.345 10.050 24.489 1.00 86.81 89 THR A N 1
ATOM 645 C CA . THR A 1 89 ? 2.901 10.188 24.753 1.00 86.81 89 THR A CA 1
ATOM 646 C C . THR A 1 89 ? 2.509 9.830 26.182 1.00 86.81 89 THR A C 1
ATOM 648 O O . THR A 1 89 ? 1.447 10.247 26.638 1.00 86.81 89 THR A O 1
ATOM 651 N N . THR A 1 90 ? 3.364 9.095 26.895 1.00 87.44 90 THR A N 1
ATOM 652 C CA . THR A 1 90 ? 3.081 8.584 28.241 1.00 87.44 90 THR A CA 1
ATOM 653 C C . THR A 1 90 ? 4.265 8.854 29.180 1.00 87.44 90 THR A C 1
ATOM 655 O O . THR A 1 90 ? 5.417 8.700 28.767 1.00 87.44 90 THR A O 1
ATOM 658 N N . PRO A 1 91 ? 4.050 9.242 30.448 1.00 90.19 91 PRO A N 1
ATOM 659 C CA . PRO A 1 91 ? 5.116 9.239 31.449 1.00 90.19 91 PRO A CA 1
ATOM 660 C C . PRO A 1 91 ? 5.694 7.831 31.661 1.00 90.19 91 PRO A C 1
ATOM 662 O O . PRO A 1 91 ? 4.954 6.851 31.651 1.00 90.19 91 PRO A O 1
ATOM 665 N N . GLY A 1 92 ? 7.002 7.723 31.873 1.00 89.44 92 GLY A N 1
ATOM 666 C CA . GLY A 1 92 ? 7.686 6.453 32.107 1.00 89.44 92 GLY A CA 1
ATOM 667 C C . GLY A 1 92 ? 9.145 6.465 31.666 1.00 89.44 92 GLY A C 1
ATOM 668 O O . GLY A 1 92 ? 9.684 7.496 31.258 1.00 89.44 92 GLY A O 1
ATOM 669 N N . GLU A 1 93 ? 9.789 5.305 31.764 1.00 90.50 93 GLU A N 1
ATOM 670 C CA . GLU A 1 93 ? 11.134 5.093 31.231 1.00 90.50 93 GLU A CA 1
ATOM 671 C C . GLU A 1 93 ? 11.067 4.543 29.809 1.00 90.50 93 GLU A C 1
ATOM 673 O O . GLU A 1 93 ? 10.320 3.609 29.521 1.00 90.50 93 GLU A O 1
ATOM 678 N N . TYR A 1 94 ? 11.896 5.107 28.940 1.00 88.56 94 TYR A N 1
ATOM 679 C CA . TYR A 1 94 ? 12.058 4.688 27.560 1.00 88.56 94 TYR A CA 1
ATOM 680 C C . TYR A 1 94 ? 13.504 4.280 27.302 1.00 88.56 94 TYR A C 1
ATOM 682 O O . TYR A 1 94 ? 14.437 4.872 27.854 1.00 88.56 94 TYR A O 1
ATOM 690 N N . THR A 1 95 ? 13.695 3.310 26.412 1.00 88.19 95 THR A N 1
ATOM 691 C CA . THR A 1 95 ? 15.007 3.006 25.830 1.00 88.19 95 THR A CA 1
ATOM 692 C C . THR A 1 95 ? 14.953 3.244 24.331 1.00 88.19 95 THR A C 1
ATOM 694 O O . THR A 1 95 ? 14.134 2.642 23.638 1.00 88.19 95 THR A O 1
ATOM 697 N N . LEU A 1 96 ? 15.835 4.112 23.842 1.00 87.12 96 LEU A N 1
ATOM 698 C CA . LEU A 1 96 ? 16.045 4.369 22.425 1.00 87.12 96 LEU A CA 1
ATOM 699 C C . LEU A 1 96 ? 17.306 3.633 21.979 1.00 87.12 96 LEU A C 1
ATOM 701 O O . LEU A 1 96 ? 18.403 3.942 22.448 1.00 87.12 96 LEU A O 1
ATOM 705 N N . ASN A 1 97 ? 17.151 2.669 21.081 1.00 83.50 97 ASN A N 1
ATOM 706 C CA . ASN A 1 97 ? 18.250 1.893 20.524 1.00 83.50 97 ASN A CA 1
ATOM 707 C C . ASN A 1 97 ? 18.601 2.431 19.146 1.00 83.50 97 ASN A C 1
ATOM 709 O O . ASN A 1 97 ? 17.723 2.595 18.304 1.00 83.50 97 ASN A O 1
ATOM 713 N N . MET A 1 98 ? 19.881 2.716 18.917 1.00 82.25 98 MET A N 1
ATOM 714 C CA . MET A 1 98 ? 20.323 3.380 17.696 1.00 82.25 98 MET A CA 1
ATOM 715 C C . MET A 1 98 ? 21.537 2.700 17.072 1.00 82.25 98 MET A C 1
ATOM 717 O O . MET A 1 98 ? 22.507 2.388 17.766 1.00 82.25 98 MET A O 1
ATOM 721 N N . THR A 1 99 ? 21.515 2.540 15.750 1.00 81.69 99 THR A N 1
ATOM 722 C CA . THR A 1 99 ? 22.686 2.151 14.949 1.00 81.69 99 THR A CA 1
ATOM 723 C C . THR A 1 99 ? 22.897 3.137 13.808 1.00 81.69 99 THR A C 1
ATOM 725 O O . THR A 1 99 ? 21.975 3.828 13.378 1.00 81.69 99 THR A O 1
ATOM 728 N N . LEU A 1 100 ? 24.138 3.239 13.338 1.00 82.62 100 LEU A N 1
ATOM 729 C CA . LEU A 1 100 ? 24.542 4.153 12.275 1.00 82.62 100 LEU A CA 1
ATOM 730 C C . LEU A 1 100 ? 25.236 3.361 11.169 1.00 82.62 100 LEU A C 1
ATOM 732 O O . LEU A 1 100 ? 26.163 2.605 11.447 1.00 82.62 100 LEU A O 1
ATOM 736 N N . THR A 1 101 ? 24.849 3.600 9.921 1.00 80.69 101 THR A N 1
ATOM 737 C CA . THR A 1 101 ? 25.604 3.183 8.732 1.00 80.69 101 THR A CA 1
ATOM 738 C C . THR A 1 101 ? 25.957 4.416 7.906 1.00 80.69 101 THR A C 1
ATOM 740 O O . THR A 1 101 ? 25.133 5.311 7.763 1.00 80.69 101 THR A O 1
ATOM 743 N N . ALA A 1 102 ? 27.171 4.497 7.372 1.00 83.88 102 ALA A N 1
ATOM 744 C CA . ALA A 1 102 ? 27.645 5.590 6.533 1.00 83.88 102 ALA A CA 1
ATOM 745 C C . ALA A 1 102 ? 28.289 5.054 5.251 1.00 83.88 102 ALA A C 1
ATOM 747 O O . ALA A 1 102 ? 28.942 4.011 5.275 1.00 83.88 102 ALA A O 1
ATOM 748 N N . TRP A 1 103 ? 28.123 5.783 4.147 1.00 84.50 103 TRP A N 1
ATOM 749 C CA . TRP A 1 103 ? 28.647 5.438 2.825 1.00 84.50 103 TRP A CA 1
ATOM 750 C C . TRP A 1 103 ? 29.498 6.570 2.254 1.00 84.50 103 TRP A C 1
ATOM 752 O O . TRP A 1 103 ? 29.189 7.750 2.432 1.00 84.50 103 TRP A O 1
ATOM 762 N N . ASN A 1 104 ? 30.570 6.185 1.572 1.00 85.12 104 ASN A N 1
ATOM 763 C CA . ASN A 1 104 ? 31.387 7.050 0.736 1.00 85.12 104 ASN A CA 1
ATOM 764 C C . ASN A 1 104 ? 31.192 6.601 -0.714 1.00 85.12 104 ASN A C 1
ATOM 766 O O . ASN A 1 104 ? 31.700 5.560 -1.123 1.00 85.12 104 ASN A O 1
ATOM 770 N N . SER A 1 105 ? 30.460 7.394 -1.485 1.00 78.06 105 SER A N 1
ATOM 771 C CA . SER A 1 105 ? 30.084 7.085 -2.865 1.00 78.06 105 SER A CA 1
ATOM 772 C C . SER A 1 105 ? 31.258 7.202 -3.846 1.00 78.06 105 SER A C 1
ATOM 774 O O . SER A 1 105 ? 31.169 6.724 -4.971 1.00 78.06 105 SER A O 1
ATOM 776 N N . ALA A 1 106 ? 32.370 7.834 -3.451 1.00 80.62 106 ALA A N 1
ATOM 777 C CA . ALA A 1 106 ? 33.567 7.952 -4.286 1.00 80.62 106 ALA A CA 1
ATOM 778 C C . ALA A 1 106 ? 34.488 6.722 -4.200 1.00 80.62 106 ALA A C 1
ATOM 780 O O . ALA A 1 106 ? 35.284 6.483 -5.107 1.00 80.62 106 ALA A O 1
ATOM 781 N N . THR A 1 107 ? 34.415 5.969 -3.101 1.00 86.62 107 THR A N 1
ATOM 782 C CA . THR A 1 107 ? 35.290 4.814 -2.822 1.00 86.62 107 THR A CA 1
ATOM 783 C C . THR A 1 107 ? 34.524 3.516 -2.579 1.00 86.62 107 THR A C 1
ATOM 785 O O . THR A 1 107 ? 35.152 2.491 -2.325 1.00 86.62 107 THR A O 1
ATOM 788 N N . ASP A 1 108 ? 33.190 3.566 -2.609 1.00 76.88 108 ASP A N 1
ATOM 789 C CA . ASP A 1 108 ? 32.270 2.506 -2.179 1.00 76.88 108 ASP A CA 1
ATOM 790 C C . ASP A 1 108 ? 32.496 2.020 -0.733 1.00 76.88 108 ASP A C 1
ATOM 792 O O . ASP A 1 108 ? 32.035 0.947 -0.338 1.00 76.88 108 ASP A O 1
ATOM 796 N N . ALA A 1 109 ? 33.197 2.804 0.093 1.00 81.19 109 ALA A N 1
ATOM 797 C CA . ALA A 1 109 ? 33.456 2.438 1.479 1.00 81.19 109 ALA A CA 1
ATOM 798 C C . ALA A 1 109 ? 32.183 2.549 2.331 1.00 81.19 109 ALA A C 1
ATOM 800 O O . ALA A 1 109 ? 31.428 3.521 2.235 1.00 81.19 109 ALA A O 1
ATOM 801 N N . ILE A 1 110 ? 31.983 1.565 3.213 1.00 82.56 110 ILE A N 1
ATOM 802 C CA . ILE A 1 110 ? 30.866 1.501 4.160 1.00 82.56 110 ILE A CA 1
ATOM 803 C C . ILE A 1 110 ? 31.428 1.430 5.579 1.00 82.56 110 ILE A C 1
ATOM 805 O O . ILE A 1 110 ? 32.281 0.591 5.868 1.00 82.56 110 ILE A O 1
ATOM 809 N N . ALA A 1 111 ? 30.926 2.281 6.472 1.00 84.12 111 ALA A N 1
ATOM 810 C CA . ALA A 1 111 ? 31.202 2.217 7.904 1.00 84.12 111 ALA A CA 1
ATOM 811 C C . ALA A 1 111 ? 29.914 1.995 8.688 1.00 84.12 111 ALA A C 1
ATOM 813 O O . ALA A 1 111 ? 28.898 2.627 8.419 1.00 84.12 111 ALA A O 1
ATOM 814 N N . GLN A 1 112 ? 29.967 1.121 9.688 1.00 84.25 112 GLN A N 1
ATOM 815 C CA . GLN A 1 112 ? 28.842 0.828 10.569 1.00 84.25 112 GLN A CA 1
ATOM 816 C C . GLN A 1 112 ? 29.248 1.027 12.025 1.00 84.25 112 GLN A C 1
ATOM 818 O O . GLN A 1 112 ? 30.398 0.790 12.400 1.00 84.25 112 GLN A O 1
ATOM 823 N N . SER A 1 113 ? 28.304 1.467 12.854 1.00 81.94 113 SER A N 1
ATOM 824 C CA . SER A 1 113 ? 28.500 1.536 14.297 1.00 81.94 113 SER A CA 1
ATOM 825 C C . SER A 1 113 ? 28.809 0.135 14.837 1.00 81.94 113 SER A C 1
ATOM 827 O O . SER A 1 113 ? 28.033 -0.785 14.576 1.00 81.94 113 SER A O 1
ATOM 829 N N . PRO A 1 114 ? 29.886 -0.045 15.620 1.00 76.12 114 PRO A N 1
ATOM 830 C CA . PRO A 1 114 ? 30.294 -1.364 16.105 1.00 76.12 114 PRO A CA 1
ATOM 831 C C . PRO A 1 114 ? 29.353 -1.935 17.177 1.00 76.12 114 PRO A C 1
ATOM 833 O O . PRO A 1 114 ? 29.440 -3.115 17.503 1.00 76.12 114 PRO A O 1
ATOM 836 N N . ALA A 1 115 ? 28.482 -1.103 17.749 1.00 76.81 115 ALA A N 1
ATOM 837 C CA . ALA A 1 115 ? 27.486 -1.489 18.734 1.00 76.81 115 ALA A CA 1
ATOM 838 C C . ALA A 1 115 ? 26.265 -0.566 18.650 1.00 76.81 115 ALA A C 1
ATOM 840 O O . ALA A 1 115 ? 26.370 0.579 18.200 1.00 76.81 115 ALA A O 1
ATOM 841 N N . THR A 1 116 ? 25.131 -1.063 19.140 1.00 80.75 116 THR A N 1
ATOM 842 C CA . THR A 1 116 ? 23.918 -0.272 19.351 1.00 80.75 116 THR A CA 1
ATOM 843 C C . THR A 1 116 ? 24.127 0.708 20.499 1.00 80.75 116 THR A C 1
ATOM 845 O O . THR A 1 116 ? 24.480 0.313 21.612 1.00 80.75 116 THR A O 1
ATOM 848 N N . LEU A 1 117 ? 23.882 1.991 20.245 1.00 82.69 117 LEU A N 1
ATOM 849 C CA . LEU A 1 117 ? 23.793 2.996 21.295 1.00 82.69 117 LEU A CA 1
ATOM 850 C C . LEU A 1 117 ? 22.410 2.901 21.943 1.00 82.69 117 LEU A C 1
ATOM 852 O O . LEU A 1 117 ? 21.410 3.166 21.282 1.00 82.69 117 LEU A O 1
ATOM 856 N N . ALA A 1 118 ? 22.364 2.547 23.226 1.00 84.69 118 ALA A N 1
ATOM 857 C CA . ALA A 1 118 ? 21.137 2.532 24.015 1.00 84.69 118 ALA A CA 1
ATOM 858 C C . ALA A 1 118 ? 21.063 3.792 24.888 1.00 84.69 118 ALA A C 1
ATOM 860 O O . ALA A 1 118 ? 21.842 3.953 25.831 1.00 84.69 118 ALA A O 1
ATOM 861 N N . LEU A 1 119 ? 20.129 4.687 24.576 1.00 86.44 119 LEU A N 1
ATOM 862 C CA . LEU A 1 119 ? 19.843 5.878 25.367 1.00 86.44 119 LEU A CA 1
ATOM 863 C C . LEU A 1 119 ? 18.619 5.630 26.250 1.00 86.44 119 LEU A C 1
ATOM 865 O O . LEU A 1 119 ? 17.552 5.284 25.751 1.00 86.44 119 LEU A O 1
ATOM 869 N N . ARG A 1 120 ? 18.759 5.855 27.558 1.00 87.81 120 ARG A N 1
ATOM 870 C CA . ARG A 1 120 ? 17.629 5.844 28.495 1.00 87.81 120 ARG A CA 1
ATOM 871 C C . ARG A 1 120 ? 17.049 7.245 28.622 1.00 87.81 120 ARG A C 1
ATOM 873 O O . ARG A 1 120 ? 17.796 8.196 28.841 1.00 87.81 120 ARG A O 1
ATOM 880 N N . VAL A 1 121 ? 15.730 7.358 28.506 1.00 89.06 121 VAL A N 1
ATOM 881 C CA . VAL A 1 121 ? 14.998 8.621 28.638 1.00 89.06 121 VAL A CA 1
ATOM 882 C C . VAL A 1 121 ? 13.913 8.456 29.693 1.00 89.06 121 VAL A C 1
ATOM 884 O O . VAL A 1 121 ? 13.064 7.578 29.581 1.00 89.06 121 VAL A O 1
ATOM 887 N N . ALA A 1 122 ? 13.937 9.303 30.718 1.00 90.12 122 ALA A N 1
ATOM 888 C CA . ALA A 1 122 ? 12.913 9.344 31.754 1.00 90.12 122 ALA A CA 1
ATOM 889 C C . ALA A 1 122 ? 11.941 10.499 31.485 1.00 90.12 122 ALA A C 1
ATOM 891 O O . ALA A 1 122 ? 12.360 11.649 31.351 1.00 90.12 122 ALA A O 1
ATOM 892 N N . VAL A 1 123 ? 10.646 10.194 31.409 1.00 88.88 123 VAL A N 1
ATOM 893 C CA . VAL A 1 123 ? 9.588 11.152 31.067 1.00 88.88 123 VAL A CA 1
ATOM 894 C C . VAL A 1 123 ? 8.589 11.248 32.213 1.00 88.88 123 VAL A C 1
ATOM 896 O O . VAL A 1 123 ? 7.992 10.254 32.618 1.00 88.88 123 VAL A O 1
ATOM 899 N N . GLY A 1 124 ? 8.361 12.462 32.708 1.00 86.81 124 GLY A N 1
ATOM 900 C CA . GLY A 1 124 ? 7.464 12.717 33.836 1.00 86.81 124 GLY A CA 1
ATOM 901 C C . GLY A 1 124 ? 8.167 12.662 35.193 1.00 86.81 124 GLY A C 1
ATOM 902 O O . GLY A 1 124 ? 9.259 12.118 35.338 1.00 86.81 124 GLY A O 1
ATOM 903 N N . SER A 1 125 ? 7.543 13.277 36.197 1.00 84.94 125 SER A N 1
ATOM 904 C CA . SER A 1 125 ? 8.160 13.559 37.500 1.00 84.94 125 SER A CA 1
ATOM 905 C C . SER A 1 125 ? 8.636 12.311 38.247 1.00 84.94 125 SER A C 1
ATOM 907 O O . SER A 1 125 ? 9.713 12.337 38.834 1.00 84.94 125 SER A O 1
ATOM 909 N N . GLU A 1 126 ? 7.865 11.225 38.210 1.00 86.12 126 GLU A N 1
ATOM 910 C CA . GLU A 1 126 ? 8.202 9.972 38.895 1.00 86.12 126 GLU A CA 1
ATOM 911 C C . GLU A 1 126 ? 9.397 9.261 38.245 1.00 86.12 126 GLU A C 1
ATOM 913 O O . GLU A 1 126 ? 10.375 8.948 38.921 1.00 86.12 126 GLU A O 1
ATOM 918 N N . ALA A 1 127 ? 9.366 9.078 36.921 1.00 86.50 127 ALA A N 1
ATOM 919 C CA . ALA A 1 127 ? 10.464 8.455 36.186 1.00 86.50 127 ALA A CA 1
ATOM 920 C C . ALA A 1 127 ? 11.760 9.271 36.311 1.00 86.50 127 ALA A C 1
ATOM 922 O O . A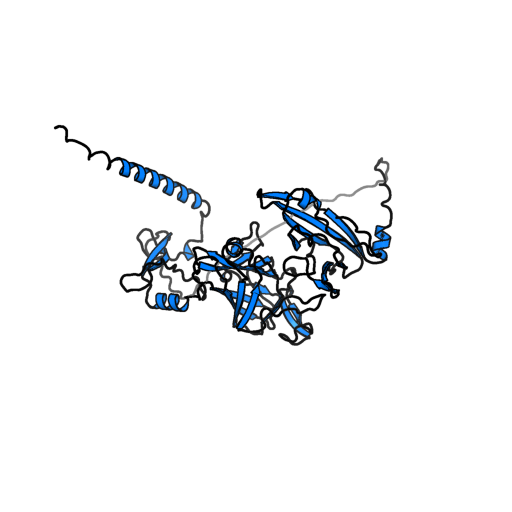LA A 1 127 ? 12.834 8.707 36.505 1.00 86.50 127 ALA A O 1
ATOM 923 N N . ILE A 1 128 ? 11.666 10.606 36.254 1.00 85.12 128 ILE A N 1
ATOM 924 C CA . ILE A 1 128 ? 12.819 11.496 36.445 1.00 85.12 128 ILE A CA 1
ATOM 925 C C . ILE A 1 128 ? 13.390 11.343 37.859 1.00 85.12 128 ILE A C 1
ATOM 927 O O . ILE A 1 128 ? 14.605 11.236 38.015 1.00 85.12 128 ILE A O 1
ATOM 931 N N . ALA A 1 129 ? 12.540 11.293 38.889 1.00 82.50 129 ALA A N 1
ATOM 932 C CA . ALA A 1 129 ? 12.994 11.089 40.261 1.00 82.50 129 ALA A CA 1
ATOM 933 C C . ALA A 1 129 ? 13.735 9.752 40.426 1.00 82.50 129 ALA A C 1
ATOM 935 O O . ALA A 1 129 ? 14.789 9.724 41.059 1.00 82.50 129 ALA A O 1
ATOM 936 N N . ASN A 1 130 ? 13.235 8.678 39.804 1.00 80.88 130 ASN A N 1
ATOM 937 C CA . ASN A 1 130 ? 13.872 7.359 39.822 1.00 80.88 130 ASN A CA 1
ATOM 938 C C . ASN A 1 130 ? 15.219 7.350 39.080 1.00 80.88 130 ASN A C 1
ATOM 940 O O . ASN A 1 130 ? 16.191 6.787 39.581 1.00 80.88 130 ASN A O 1
ATOM 944 N N . ALA A 1 131 ? 15.303 8.020 37.928 1.00 79.19 131 ALA A N 1
ATOM 945 C CA . ALA A 1 131 ? 16.522 8.095 37.122 1.00 79.19 131 ALA A CA 1
ATOM 946 C C . ALA A 1 131 ? 17.643 8.927 37.773 1.00 79.19 131 ALA A C 1
ATOM 948 O O . ALA A 1 131 ? 18.820 8.722 37.476 1.00 79.19 131 ALA A O 1
ATOM 949 N N . LEU A 1 132 ? 17.292 9.866 38.659 1.00 79.38 132 LEU A N 1
ATOM 950 C CA . LEU A 1 132 ? 18.244 10.713 39.384 1.00 79.38 132 LEU A CA 1
ATOM 951 C C . LEU A 1 132 ? 18.791 10.065 40.665 1.00 79.38 132 LEU A C 1
ATOM 953 O O . LEU A 1 132 ? 19.695 10.630 41.288 1.00 79.38 132 LEU A O 1
ATOM 957 N N . VAL A 1 133 ? 18.287 8.891 41.066 1.00 70.25 133 VAL A N 1
ATOM 958 C CA . VAL A 1 133 ? 18.872 8.128 42.174 1.00 70.25 133 VAL A CA 1
ATOM 959 C C . VAL A 1 133 ? 20.236 7.591 41.719 1.00 70.25 133 VAL A C 1
ATOM 961 O O . VAL A 1 133 ? 20.294 6.826 40.755 1.00 70.25 133 VAL A O 1
ATOM 964 N N . PRO A 1 134 ? 21.355 7.946 42.381 1.00 51.06 134 PRO A N 1
ATOM 965 C CA . PRO A 1 134 ? 22.655 7.393 42.029 1.00 51.06 134 PRO A CA 1
ATOM 966 C C . PRO A 1 134 ? 22.607 5.871 42.153 1.00 51.06 134 PRO A C 1
ATOM 968 O O . PRO A 1 134 ? 22.161 5.358 43.182 1.00 51.06 134 PRO A O 1
ATOM 971 N N . ALA A 1 135 ? 23.084 5.151 41.134 1.00 51.09 135 ALA A N 1
ATOM 972 C CA . ALA A 1 135 ? 23.256 3.706 41.210 1.00 51.09 135 ALA A CA 1
ATOM 973 C C . ALA A 1 135 ? 24.135 3.384 42.428 1.00 51.09 135 ALA A C 1
ATOM 975 O O . ALA A 1 135 ? 25.345 3.625 42.426 1.00 51.09 135 ALA A O 1
ATOM 976 N N . GLY A 1 136 ? 23.506 2.904 43.502 1.00 39.09 136 GLY A N 1
ATOM 977 C CA . GLY A 1 136 ? 24.202 2.468 44.699 1.00 39.09 136 GLY A CA 1
ATOM 978 C C . GLY A 1 136 ? 25.235 1.408 44.326 1.00 39.09 136 GLY A C 1
ATOM 979 O O . GLY A 1 136 ? 24.958 0.498 43.546 1.00 39.09 136 GLY A O 1
ATOM 980 N N . VAL A 1 137 ? 26.437 1.569 44.872 1.00 34.62 137 VAL A N 1
ATOM 981 C CA . VAL A 1 137 ? 27.567 0.635 44.790 1.00 34.62 137 VAL A CA 1
ATOM 982 C C . VAL A 1 137 ? 27.071 -0.814 44.955 1.00 34.62 137 VAL A C 1
ATOM 984 O O . VAL A 1 137 ? 26.265 -1.065 45.856 1.00 34.62 137 VAL A O 1
ATOM 987 N N . PRO A 1 138 ? 27.522 -1.777 44.127 1.00 33.00 138 PRO A N 1
ATOM 988 C CA . PRO A 1 138 ? 27.028 -3.146 44.197 1.00 33.00 138 PRO A CA 1
ATOM 989 C C . PRO A 1 138 ? 27.348 -3.754 45.563 1.00 33.00 138 PRO A C 1
ATOM 991 O O . PRO A 1 138 ? 28.501 -3.740 46.001 1.00 33.00 138 PRO A O 1
ATOM 994 N N . ALA A 1 139 ? 26.338 -4.326 46.222 1.00 31.00 139 ALA A N 1
ATOM 995 C CA . ALA A 1 139 ? 26.575 -5.214 47.348 1.00 31.00 139 ALA A CA 1
ATOM 996 C C . ALA A 1 139 ? 27.385 -6.416 46.838 1.00 31.00 139 ALA A C 1
ATOM 998 O O . ALA A 1 139 ? 26.921 -7.245 46.057 1.00 31.00 139 ALA A O 1
ATOM 999 N N . THR A 1 140 ? 28.646 -6.431 47.247 1.00 29.45 140 THR A N 1
ATOM 1000 C CA . THR A 1 140 ? 29.649 -7.458 47.008 1.00 29.45 140 THR A CA 1
ATOM 1001 C C . THR A 1 140 ? 29.161 -8.841 47.440 1.00 29.45 140 THR A C 1
ATOM 1003 O O . THR A 1 140 ? 28.696 -9.023 48.564 1.00 29.45 140 THR A O 1
ATOM 1006 N N . ASN A 1 141 ? 29.356 -9.831 46.568 1.00 32.78 141 ASN A N 1
ATOM 1007 C CA . ASN A 1 141 ? 29.347 -11.250 46.915 1.00 32.78 141 ASN A CA 1
ATOM 1008 C C . ASN A 1 141 ? 30.392 -11.566 47.998 1.00 32.78 141 ASN A C 1
ATOM 1010 O O . ASN A 1 141 ? 31.569 -11.283 47.784 1.00 32.78 141 ASN A O 1
ATOM 1014 N N . ALA A 1 142 ? 29.965 -12.211 49.092 1.00 25.59 142 ALA A N 1
ATOM 1015 C CA . ALA A 1 142 ? 30.573 -13.399 49.731 1.00 25.59 142 ALA A CA 1
ATOM 1016 C C . ALA A 1 142 ? 30.035 -13.581 51.172 1.00 25.59 142 ALA A C 1
ATOM 1018 O O . ALA A 1 142 ? 29.696 -12.588 51.810 1.00 25.59 142 ALA A O 1
ATOM 1019 N N . PRO A 1 143 ? 30.122 -14.773 51.797 1.00 30.61 143 PRO A N 1
ATOM 1020 C CA . PRO A 1 143 ? 29.941 -16.140 51.302 1.00 30.61 143 PRO A CA 1
ATOM 1021 C C . PRO A 1 143 ? 28.863 -16.904 52.114 1.00 30.61 143 PRO A C 1
ATOM 1023 O O . PRO A 1 143 ? 28.660 -16.670 53.304 1.00 30.61 143 PRO A O 1
ATOM 1026 N N . SER A 1 144 ? 28.198 -17.883 51.499 1.00 35.97 144 SER A N 1
ATOM 1027 C CA . SER A 1 144 ? 27.318 -18.819 52.211 1.00 35.97 144 SER A CA 1
ATOM 1028 C C . SER A 1 144 ? 28.142 -19.869 52.969 1.00 35.97 144 SER A C 1
ATOM 1030 O O . SER A 1 144 ? 28.838 -20.669 52.345 1.00 35.97 144 SER A O 1
ATOM 1032 N N . GLN A 1 145 ? 28.022 -19.921 54.301 1.00 25.83 145 GLN A N 1
ATOM 1033 C CA . GLN A 1 145 ? 28.360 -21.107 55.100 1.00 25.83 145 GLN A CA 1
ATOM 1034 C C . GLN A 1 145 ? 27.283 -21.414 56.157 1.00 25.83 145 GLN A C 1
ATOM 1036 O O . GLN A 1 145 ? 27.060 -20.646 57.082 1.00 25.83 145 GLN A O 1
ATOM 1041 N N . ALA A 1 146 ? 26.631 -22.553 55.902 1.00 26.91 146 ALA A N 1
ATOM 1042 C CA . ALA A 1 146 ? 26.151 -23.663 56.737 1.00 26.91 146 ALA A CA 1
ATOM 1043 C C . ALA A 1 146 ? 25.708 -23.525 58.216 1.00 26.91 146 ALA A C 1
ATOM 1045 O O . ALA A 1 146 ? 26.221 -22.732 59.000 1.00 26.91 146 ALA A O 1
ATOM 1046 N N . THR A 1 147 ? 24.933 -24.571 58.587 1.00 25.00 147 THR A N 1
ATOM 1047 C CA . THR A 1 147 ? 24.650 -25.198 59.914 1.00 25.00 147 THR A CA 1
ATOM 1048 C C . THR A 1 147 ? 23.440 -24.579 60.666 1.00 25.00 147 THR A C 1
ATOM 1050 O O . THR A 1 147 ? 23.426 -23.378 60.873 1.00 25.00 147 THR A O 1
ATOM 1053 N N . THR A 1 148 ? 22.373 -25.264 61.133 1.00 26.11 148 THR A N 1
ATOM 1054 C CA . THR A 1 148 ? 21.997 -26.701 61.195 1.00 26.11 148 THR A CA 1
ATOM 1055 C C . THR A 1 148 ? 20.570 -26.928 61.773 1.00 26.11 148 THR A C 1
ATOM 1057 O O . THR A 1 148 ? 20.165 -26.211 62.678 1.00 26.11 148 THR A O 1
ATOM 1060 N N . THR A 1 149 ? 19.903 -27.990 61.282 1.00 26.31 149 THR A N 1
ATOM 1061 C CA . THR A 1 149 ? 19.066 -29.051 61.932 1.00 26.31 149 THR A CA 1
ATOM 1062 C C . THR A 1 149 ? 17.827 -28.785 62.813 1.00 26.31 149 THR A C 1
ATOM 1064 O O . THR A 1 149 ? 17.932 -28.213 63.891 1.00 26.31 149 THR A O 1
ATOM 1067 N N . GLN A 1 150 ? 16.705 -29.432 62.433 1.00 27.14 150 GLN A N 1
ATOM 1068 C CA . GLN A 1 150 ? 15.984 -30.549 63.122 1.00 27.14 150 GLN A CA 1
ATOM 1069 C C . GLN A 1 150 ? 14.754 -30.937 62.257 1.00 27.14 150 GLN A C 1
ATOM 1071 O O . GLN A 1 150 ? 13.923 -30.078 62.001 1.00 27.14 150 GLN A O 1
ATOM 1076 N N . GLN A 1 151 ? 14.650 -32.065 61.534 1.00 25.14 151 GLN A N 1
ATOM 1077 C CA . GLN A 1 151 ? 14.694 -33.522 61.812 1.00 25.14 151 GLN A CA 1
ATOM 1078 C C . GLN A 1 151 ? 13.402 -34.112 62.430 1.00 25.14 151 GLN A C 1
ATOM 1080 O O . GLN A 1 151 ? 13.190 -33.951 63.621 1.00 25.14 151 GLN A O 1
ATOM 1085 N N . GLN A 1 152 ? 12.600 -34.840 61.622 1.00 26.33 152 GLN A N 1
ATOM 1086 C CA . GLN A 1 152 ? 12.045 -36.208 61.853 1.00 26.33 152 GLN A CA 1
ATOM 1087 C C . GLN A 1 152 ? 10.963 -36.560 60.793 1.00 26.33 152 GLN A C 1
ATOM 1089 O O . GLN A 1 152 ? 9.957 -35.872 60.696 1.00 26.33 152 GLN A O 1
ATOM 1094 N N . THR A 1 153 ? 11.252 -37.433 59.808 1.00 25.34 153 THR A N 1
ATOM 1095 C CA . THR A 1 153 ? 10.986 -38.907 59.714 1.00 25.34 153 THR A CA 1
ATOM 1096 C C . THR A 1 153 ? 9.511 -39.292 59.468 1.00 25.34 153 THR A C 1
ATOM 1098 O O . THR A 1 153 ? 8.689 -39.119 60.357 1.00 25.34 153 THR A O 1
ATOM 1101 N N . THR A 1 154 ? 9.121 -39.614 58.220 1.00 25.88 154 THR A N 1
ATOM 1102 C CA . THR A 1 154 ? 8.984 -40.950 57.551 1.00 25.88 154 THR A CA 1
ATOM 1103 C C . THR A 1 154 ? 7.675 -41.697 57.826 1.00 25.88 154 THR A C 1
ATOM 1105 O O . THR A 1 154 ? 7.385 -42.002 58.979 1.00 25.88 154 THR A O 1
ATOM 1108 N N . SER A 1 155 ? 6.983 -42.126 56.761 1.00 26.70 155 SER A N 1
ATOM 1109 C CA . SER A 1 155 ? 6.526 -43.520 56.584 1.00 26.70 155 SER A CA 1
ATOM 1110 C C . SER A 1 155 ? 6.092 -43.802 55.139 1.00 26.70 155 SER A C 1
ATOM 1112 O O . SER A 1 155 ? 5.492 -42.960 54.475 1.00 26.70 155 SER A O 1
ATOM 1114 N N . ASP A 1 156 ? 6.469 -45.002 54.705 1.00 28.00 156 ASP A N 1
ATOM 1115 C CA . ASP A 1 156 ? 6.395 -45.633 53.387 1.00 28.00 156 ASP A CA 1
ATOM 1116 C C . ASP A 1 156 ? 4.980 -45.979 52.891 1.00 28.00 156 ASP A C 1
ATOM 1118 O O . ASP A 1 156 ? 4.022 -45.972 53.663 1.00 28.00 156 ASP A O 1
ATOM 1122 N N . GLY A 1 157 ? 4.878 -46.441 51.631 1.00 27.00 157 GLY A N 1
ATOM 1123 C CA . GLY A 1 157 ? 3.820 -47.407 51.298 1.00 27.00 157 GLY A CA 1
ATOM 1124 C C . GLY A 1 157 ? 3.316 -47.539 49.858 1.00 27.00 157 GLY A C 1
ATOM 1125 O O . GLY A 1 157 ? 2.128 -47.375 49.646 1.00 27.00 157 GLY A O 1
ATOM 1126 N N . ASN A 1 158 ? 4.189 -47.939 48.930 1.00 27.61 158 ASN A N 1
ATOM 1127 C CA . ASN A 1 158 ? 3.974 -48.970 47.894 1.00 27.61 158 ASN A CA 1
ATOM 1128 C C . ASN A 1 158 ? 2.858 -48.882 46.808 1.00 27.61 158 ASN A C 1
ATOM 1130 O O . ASN A 1 158 ? 1.720 -48.479 47.005 1.00 27.61 158 ASN A O 1
ATOM 1134 N N . ALA A 1 159 ? 3.251 -49.386 45.635 1.00 30.61 159 ALA A N 1
ATOM 1135 C CA . ALA A 1 159 ? 2.555 -49.511 44.356 1.00 30.61 159 ALA A CA 1
ATOM 1136 C C . ALA A 1 159 ? 1.367 -50.490 44.330 1.00 30.61 159 ALA A C 1
ATOM 1138 O O . ALA A 1 159 ? 1.376 -51.455 45.087 1.00 30.61 159 ALA A O 1
ATOM 1139 N N . THR A 1 160 ? 0.472 -50.379 43.330 1.00 26.77 160 THR A N 1
ATOM 1140 C CA . THR A 1 160 ? 0.092 -51.518 42.453 1.00 26.77 160 THR A CA 1
ATOM 1141 C C . THR A 1 160 ? -0.570 -51.086 41.126 1.00 26.77 160 THR A C 1
ATOM 1143 O O . THR A 1 160 ? -1.131 -50.004 40.999 1.00 26.77 160 THR A O 1
ATOM 1146 N N . ALA A 1 161 ? -0.431 -51.990 40.154 1.00 25.97 161 ALA A N 1
ATOM 1147 C CA . ALA A 1 161 ? -0.743 -52.026 38.726 1.00 25.97 161 ALA A CA 1
ATOM 1148 C C . ALA A 1 161 ? -2.211 -51.872 38.240 1.00 25.97 161 ALA A C 1
ATOM 1150 O O . ALA A 1 161 ? -3.156 -52.181 38.955 1.00 25.97 161 ALA A O 1
ATOM 1151 N N . SER A 1 162 ? -2.300 -51.465 36.957 1.00 30.41 162 SER A N 1
ATOM 1152 C CA . SER A 1 162 ? -3.137 -51.897 35.794 1.00 30.41 162 SER A CA 1
ATOM 1153 C C . SER A 1 162 ? -4.219 -52.994 35.975 1.00 30.41 162 SER A C 1
ATOM 1155 O O . SER A 1 162 ? -4.039 -53.853 36.836 1.00 30.41 162 SER A O 1
ATOM 1157 N N . PRO A 1 163 ? -5.268 -53.093 35.105 1.00 39.16 163 PRO A N 1
ATOM 1158 C CA . PRO A 1 163 ? -5.084 -53.490 33.691 1.00 39.16 163 PRO A CA 1
ATOM 1159 C C . PRO A 1 163 ? -6.108 -52.983 32.628 1.00 39.16 163 PRO A C 1
ATOM 1161 O O . PRO A 1 163 ? -7.032 -52.219 32.887 1.00 39.16 163 PRO A O 1
ATOM 1164 N N . SER A 1 164 ? -5.828 -53.455 31.410 1.00 30.02 164 SER A N 1
ATOM 1165 C CA . SER A 1 164 ? -6.261 -53.225 30.018 1.00 30.02 164 SER A CA 1
ATOM 1166 C C . SER A 1 164 ? -7.626 -53.790 29.554 1.00 30.02 164 SER A C 1
ATOM 1168 O O . SER A 1 164 ? -8.177 -54.661 30.219 1.00 30.02 164 SER A O 1
ATOM 1170 N N . ALA A 1 165 ? -8.046 -53.387 28.329 1.00 29.41 165 ALA A N 1
ATOM 1171 C CA . ALA A 1 165 ? -8.579 -54.175 27.167 1.00 29.41 165 ALA A CA 1
ATOM 1172 C C . ALA A 1 165 ? -9.661 -53.359 26.391 1.00 29.41 165 ALA A C 1
ATOM 1174 O O . ALA A 1 165 ? -10.488 -52.745 27.050 1.00 29.41 165 ALA A O 1
ATOM 1175 N N . GLN A 1 166 ? -9.744 -53.155 25.059 1.00 28.59 166 GLN A N 1
ATOM 1176 C CA . GLN A 1 166 ? -9.455 -53.870 23.786 1.00 28.59 166 GLN A CA 1
ATOM 1177 C C . GLN A 1 166 ? -10.750 -54.356 23.068 1.00 28.59 166 GLN A C 1
ATOM 1179 O O . GLN A 1 166 ? -11.608 -54.950 23.712 1.00 28.59 166 GLN A O 1
ATOM 1184 N N . GLY A 1 167 ? -10.848 -54.130 21.739 1.00 26.48 167 GLY A N 1
ATOM 1185 C CA . GLY A 1 167 ? -11.799 -54.751 20.776 1.00 26.48 167 GLY A CA 1
ATOM 1186 C C . GLY A 1 167 ? -12.433 -53.747 19.781 1.00 26.48 167 GLY A C 1
ATOM 1187 O O . GLY A 1 167 ? -13.198 -52.896 20.216 1.00 26.48 167 GLY A O 1
ATOM 1188 N N . ASP A 1 168 ? -11.974 -53.632 18.520 1.00 28.83 168 ASP A N 1
ATOM 1189 C CA . ASP A 1 168 ? -12.434 -54.332 17.277 1.00 28.83 168 ASP A CA 1
ATOM 1190 C C . ASP A 1 168 ? -13.816 -53.838 16.758 1.00 28.83 168 ASP A C 1
ATOM 1192 O O . ASP A 1 168 ? -14.726 -53.679 17.552 1.00 28.83 168 ASP A O 1
ATOM 1196 N N . GLY A 1 169 ? -14.162 -53.594 15.482 1.00 25.83 169 GLY A N 1
ATOM 1197 C CA . GLY A 1 169 ? -13.542 -53.624 14.153 1.00 25.83 169 GLY A CA 1
ATOM 1198 C C . GLY A 1 169 ? -14.635 -53.431 13.055 1.00 25.83 169 GLY A C 1
ATOM 1199 O O . GLY A 1 169 ? -15.803 -53.691 13.310 1.00 25.83 169 GLY A O 1
ATOM 1200 N N . ARG A 1 170 ? -14.226 -53.027 11.831 1.00 27.00 170 ARG A N 1
ATOM 1201 C CA . ARG A 1 170 ? -14.831 -53.258 10.477 1.00 27.00 170 ARG A CA 1
ATOM 1202 C C . ARG A 1 170 ? -16.271 -52.797 10.098 1.00 27.00 170 ARG A C 1
ATOM 1204 O O . ARG A 1 170 ? -17.244 -53.336 10.598 1.00 27.00 170 ARG A O 1
ATOM 1211 N N . ALA A 1 171 ? -16.378 -52.006 9.007 1.00 27.58 171 ALA A N 1
ATOM 1212 C CA . ALA A 1 171 ? -16.826 -52.413 7.640 1.00 27.58 171 ALA A CA 1
ATOM 1213 C C . ALA A 1 171 ? -17.704 -51.387 6.858 1.00 27.58 171 ALA A C 1
ATOM 1215 O O . ALA A 1 171 ? -18.779 -51.011 7.298 1.00 27.58 171 ALA A O 1
ATOM 1216 N N . SER A 1 172 ? -17.231 -51.065 5.640 1.00 29.39 172 SER A N 1
ATOM 1217 C CA . SER A 1 172 ? -17.921 -50.855 4.339 1.00 29.39 172 SER A CA 1
ATOM 1218 C C . SER A 1 172 ? -19.135 -49.919 4.152 1.00 29.39 172 SER A C 1
ATOM 1220 O O . SER A 1 172 ? -20.195 -50.141 4.727 1.00 29.39 172 SER A O 1
ATOM 1222 N N . GLY A 1 173 ? -19.029 -49.041 3.138 1.00 27.47 173 GLY A N 1
ATOM 1223 C CA . GLY A 1 173 ? -20.163 -48.449 2.405 1.00 27.47 173 GLY A CA 1
ATOM 1224 C C . GLY A 1 173 ? -19.775 -47.381 1.359 1.00 27.47 173 GLY A C 1
ATOM 1225 O O . GLY A 1 173 ? -19.707 -46.206 1.692 1.00 27.47 173 GLY A O 1
ATOM 1226 N N . GLN A 1 174 ? -19.519 -47.799 0.108 1.00 28.36 174 GLN A N 1
ATOM 1227 C CA . GLN A 1 174 ? -19.568 -47.010 -1.157 1.00 28.36 174 GLN A CA 1
ATOM 1228 C C . GLN A 1 174 ? -20.999 -46.463 -1.405 1.00 28.36 174 GLN A C 1
ATOM 1230 O O . GLN A 1 174 ? -21.923 -47.009 -0.814 1.00 28.36 174 GLN A O 1
ATOM 1235 N N . SER A 1 175 ? -21.342 -45.484 -2.256 1.00 30.52 175 SER A N 1
ATOM 1236 C CA . SER A 1 175 ? -20.745 -44.680 -3.349 1.00 30.52 175 SER A CA 1
ATOM 1237 C C . SER A 1 175 ? -21.671 -43.439 -3.549 1.00 30.52 175 SER A C 1
ATOM 1239 O O . SER A 1 175 ? -22.772 -43.421 -3.013 1.00 30.52 175 SER A O 1
ATOM 1241 N N . ASP A 1 176 ? -21.300 -42.299 -4.142 1.00 29.92 176 ASP A N 1
ATOM 1242 C CA . ASP A 1 176 ? -21.233 -42.033 -5.588 1.00 29.92 176 ASP A CA 1
ATOM 1243 C C . ASP A 1 176 ? -20.697 -40.602 -5.821 1.00 29.92 176 ASP A C 1
ATOM 1245 O O . ASP A 1 176 ? -21.280 -39.628 -5.345 1.00 29.92 176 ASP A O 1
ATOM 1249 N N . ALA A 1 177 ? -19.640 -40.448 -6.622 1.00 30.30 177 ALA A N 1
ATOM 1250 C CA . ALA A 1 177 ? -19.264 -39.164 -7.216 1.00 30.30 177 ALA A CA 1
ATOM 1251 C C . ALA A 1 177 ? -18.907 -39.383 -8.692 1.00 30.30 177 ALA A C 1
ATOM 1253 O O . ALA A 1 177 ? -17.932 -40.054 -9.027 1.00 30.30 177 ALA A O 1
ATOM 1254 N N . ARG A 1 178 ? -19.729 -38.824 -9.587 1.00 36.84 178 ARG A N 1
ATOM 1255 C CA . ARG A 1 178 ? -19.451 -38.739 -11.024 1.00 36.84 178 ARG A CA 1
ATOM 1256 C C . ARG A 1 178 ? -18.454 -37.606 -11.264 1.00 36.84 178 ARG A C 1
ATOM 1258 O O . ARG A 1 178 ? -18.828 -36.441 -11.206 1.00 36.84 178 ARG A O 1
ATOM 1265 N N . GLY A 1 179 ? -17.212 -37.958 -11.582 1.00 28.73 179 GLY A N 1
ATOM 1266 C CA . GLY A 1 179 ? -16.196 -37.046 -12.103 1.00 28.73 179 GLY A CA 1
ATOM 1267 C C . GLY A 1 179 ? -15.387 -37.760 -13.181 1.00 28.73 179 GLY A C 1
ATOM 1268 O O . GLY A 1 179 ? -14.692 -38.728 -12.897 1.00 28.73 179 GLY A O 1
ATOM 1269 N N . SER A 1 180 ? -15.532 -37.322 -14.430 1.00 36.41 180 SER A N 1
ATOM 1270 C CA . SER A 1 180 ? -14.836 -37.864 -15.600 1.00 36.41 180 SER A CA 1
ATOM 1271 C C . SER A 1 180 ? -13.328 -37.597 -15.510 1.00 36.41 180 SER A C 1
ATOM 1273 O O . SER A 1 180 ? -12.871 -36.515 -15.870 1.00 36.41 180 SER A O 1
ATOM 1275 N N . THR A 1 181 ? -12.546 -38.583 -15.073 1.00 34.19 181 THR A N 1
ATOM 1276 C CA . THR A 1 181 ? -11.080 -38.574 -15.136 1.00 34.19 181 THR A CA 1
ATOM 1277 C C . THR A 1 181 ? -10.609 -39.119 -16.484 1.00 34.19 181 THR A C 1
ATOM 1279 O O . THR A 1 181 ? -10.749 -40.302 -16.788 1.00 34.19 181 THR A O 1
ATOM 1282 N N . ARG A 1 182 ? -10.016 -38.260 -17.320 1.00 41.28 182 ARG A N 1
ATOM 1283 C CA . ARG A 1 182 ? -9.254 -38.705 -18.495 1.00 41.28 182 ARG A CA 1
ATOM 1284 C C . ARG A 1 182 ? -7.834 -39.045 -18.038 1.00 41.28 182 ARG A C 1
ATOM 1286 O O . ARG A 1 182 ? -6.946 -38.204 -18.089 1.00 41.28 182 ARG A O 1
ATOM 1293 N N . ALA A 1 183 ? -7.644 -40.261 -17.533 1.00 39.38 183 ALA A N 1
ATOM 1294 C CA . ALA A 1 183 ? -6.318 -40.798 -17.238 1.00 39.38 183 ALA A CA 1
ATOM 1295 C C . ALA A 1 183 ? -5.597 -41.168 -18.550 1.00 39.38 183 ALA A C 1
ATOM 1297 O O . ALA A 1 183 ? -6.171 -41.845 -19.403 1.00 39.38 183 ALA A O 1
ATOM 1298 N N . SER A 1 184 ? -4.352 -40.709 -18.713 1.00 46.03 184 SER A N 1
ATOM 1299 C CA . SER A 1 184 ? -3.459 -41.122 -19.804 1.00 46.03 184 SER A CA 1
ATOM 1300 C C . SER A 1 184 ? -3.146 -42.620 -19.689 1.00 46.03 184 SER A C 1
ATOM 1302 O O . SER A 1 184 ? -2.883 -43.130 -18.600 1.00 46.03 184 SER A O 1
ATOM 1304 N N . SER A 1 185 ? -3.220 -43.343 -20.805 1.00 51.56 185 SER A N 1
ATOM 1305 C CA . SER A 1 185 ? -3.378 -44.800 -20.843 1.00 51.56 185 SER A CA 1
ATOM 1306 C C . SER A 1 185 ? -2.097 -45.632 -20.683 1.00 51.56 185 SER A C 1
ATOM 1308 O O . SER A 1 185 ? -2.198 -46.852 -20.752 1.00 51.56 185 SER A O 1
ATOM 1310 N N . ASN A 1 186 ? -0.911 -45.046 -20.457 1.00 56.78 186 ASN A N 1
ATOM 1311 C CA . ASN A 1 186 ? 0.359 -45.785 -20.630 1.00 56.78 186 ASN A CA 1
ATOM 1312 C C . ASN A 1 186 ? 1.369 -45.717 -19.457 1.00 56.78 186 ASN A C 1
ATOM 1314 O O . ASN A 1 186 ? 2.478 -46.227 -19.588 1.00 56.78 186 ASN A O 1
ATOM 1318 N N . GLY A 1 187 ? 1.030 -45.125 -18.302 1.00 62.06 187 GLY A N 1
ATOM 1319 C CA . GLY A 1 187 ? 1.902 -45.136 -17.106 1.00 62.06 187 GLY A CA 1
ATOM 1320 C C . GLY A 1 187 ? 3.199 -44.312 -17.206 1.00 62.06 187 GLY A C 1
ATOM 1321 O O . GLY A 1 187 ? 4.076 -44.427 -16.350 1.00 62.06 187 GLY A O 1
ATOM 1322 N N . GLU A 1 188 ? 3.341 -43.477 -18.236 1.00 76.38 188 GLU A N 1
ATOM 1323 C CA . GLU A 1 188 ? 4.499 -42.601 -18.417 1.00 76.38 188 GLU A CA 1
ATOM 1324 C C . GLU A 1 188 ? 4.468 -41.398 -17.456 1.00 76.38 188 GLU A C 1
ATOM 1326 O O . GLU A 1 188 ? 3.408 -40.841 -17.161 1.00 76.38 188 GLU A O 1
ATOM 1331 N N . LYS A 1 189 ? 5.645 -40.970 -16.973 1.00 78.00 189 LYS A N 1
ATOM 1332 C CA . LYS A 1 189 ? 5.767 -39.807 -16.079 1.00 78.00 189 LYS A CA 1
ATOM 1333 C C . LYS A 1 189 ? 5.469 -38.510 -16.828 1.00 78.00 189 LYS A C 1
ATOM 1335 O O . LYS A 1 189 ? 5.986 -38.294 -17.923 1.00 78.00 189 LYS A O 1
ATOM 1340 N N . CYS A 1 190 ? 4.695 -37.634 -16.195 1.00 78.19 190 CYS A N 1
ATOM 1341 C CA . CYS A 1 190 ? 4.445 -36.293 -16.703 1.00 78.19 190 CYS A CA 1
ATOM 1342 C C . CYS A 1 190 ? 5.652 -35.384 -16.441 1.00 78.19 190 CYS A C 1
ATOM 1344 O O . CYS A 1 190 ? 6.138 -35.315 -15.312 1.00 78.19 190 CYS A O 1
ATOM 1346 N N . VAL A 1 191 ? 6.137 -34.692 -17.472 1.00 79.38 191 VAL A N 1
ATOM 1347 C CA . VAL A 1 191 ? 7.297 -33.795 -17.406 1.00 79.38 191 VAL A CA 1
ATOM 1348 C C . VAL A 1 191 ? 6.892 -32.394 -17.858 1.00 79.38 191 VAL A C 1
ATOM 1350 O O . VAL A 1 191 ? 6.223 -32.221 -18.881 1.00 79.38 191 VAL A O 1
ATOM 1353 N N . ALA A 1 192 ? 7.327 -31.380 -17.107 1.00 75.88 192 ALA A N 1
ATOM 1354 C CA . ALA A 1 192 ? 7.173 -29.981 -17.490 1.00 75.88 192 ALA A CA 1
ATOM 1355 C C . ALA A 1 192 ? 7.981 -29.695 -18.767 1.00 75.88 192 ALA A C 1
ATOM 1357 O O . ALA A 1 192 ? 9.203 -29.825 -18.785 1.00 75.88 192 ALA A O 1
ATOM 1358 N N . THR A 1 193 ? 7.292 -29.325 -19.842 1.00 73.06 193 THR A N 1
ATOM 1359 C CA . THR A 1 193 ? 7.862 -29.155 -21.180 1.00 73.06 193 THR A CA 1
ATOM 1360 C C . THR A 1 193 ? 7.462 -27.802 -21.746 1.00 73.06 193 THR A C 1
ATOM 1362 O O . THR A 1 193 ? 6.283 -27.553 -21.981 1.00 73.06 193 THR A O 1
ATOM 1365 N N . THR A 1 194 ? 8.431 -26.934 -22.026 1.00 77.88 194 THR A N 1
ATOM 1366 C CA . THR A 1 194 ? 8.160 -25.666 -22.713 1.00 77.88 194 THR A CA 1
ATOM 1367 C C . THR A 1 194 ? 7.833 -25.928 -24.178 1.00 77.88 194 THR A C 1
ATOM 1369 O O . THR A 1 194 ? 8.654 -26.480 -24.909 1.00 77.88 194 THR A O 1
ATOM 1372 N N . ILE A 1 195 ? 6.650 -25.514 -24.620 1.00 81.06 195 ILE A N 1
ATOM 1373 C CA . ILE A 1 195 ? 6.280 -25.507 -26.036 1.00 81.06 195 ILE A CA 1
ATOM 1374 C C . ILE A 1 195 ? 6.221 -24.073 -26.543 1.00 81.06 195 ILE A C 1
ATOM 1376 O O . ILE A 1 195 ? 5.863 -23.169 -25.795 1.00 81.06 195 ILE A O 1
ATOM 1380 N N . THR A 1 196 ? 6.533 -23.884 -27.822 1.00 82.88 196 THR A N 1
ATOM 1381 C CA . THR A 1 196 ? 6.425 -22.598 -28.515 1.00 82.88 196 THR A CA 1
ATOM 1382 C C . THR A 1 196 ? 5.477 -22.766 -29.690 1.00 82.88 196 THR A C 1
ATOM 1384 O O . THR A 1 196 ? 5.688 -23.643 -30.529 1.00 82.88 196 THR A O 1
ATOM 1387 N N . ARG A 1 197 ? 4.424 -21.950 -29.756 1.00 90.56 197 ARG A N 1
ATOM 1388 C CA . ARG A 1 197 ? 3.403 -22.028 -30.808 1.00 90.56 197 ARG A CA 1
ATOM 1389 C C . ARG A 1 197 ? 2.834 -20.661 -31.149 1.00 90.56 197 ARG A C 1
ATOM 1391 O O . ARG A 1 197 ? 2.908 -19.728 -30.358 1.00 90.56 197 ARG A O 1
ATOM 1398 N N . GLU A 1 198 ? 2.242 -20.549 -32.330 1.00 83.50 198 GLU A N 1
ATOM 1399 C CA . GLU A 1 198 ? 1.445 -19.375 -32.678 1.00 83.50 198 GLU A CA 1
ATOM 1400 C C . GLU A 1 198 ? 0.174 -19.331 -31.813 1.00 83.50 198 GLU A C 1
ATOM 1402 O O . GLU A 1 198 ? -0.490 -20.354 -31.612 1.00 83.50 198 GLU A O 1
ATOM 1407 N N . ALA A 1 199 ? -0.145 -18.158 -31.262 1.00 75.56 199 ALA A N 1
ATOM 1408 C CA . ALA A 1 199 ? -1.339 -17.964 -30.451 1.00 75.56 199 ALA A CA 1
ATOM 1409 C C . ALA A 1 199 ? -2.616 -18.165 -31.288 1.00 75.56 199 ALA A C 1
ATOM 1411 O O . ALA A 1 199 ? -2.713 -17.750 -32.448 1.00 75.56 199 ALA A O 1
ATOM 1412 N N . THR A 1 200 ? -3.641 -18.773 -30.692 1.00 81.94 200 THR A N 1
ATOM 1413 C CA . THR A 1 200 ? -4.983 -18.827 -31.290 1.00 81.94 200 THR A CA 1
ATOM 1414 C C . THR A 1 200 ? -5.602 -17.428 -31.355 1.00 81.94 200 THR A C 1
ATOM 1416 O O . THR A 1 200 ? -5.155 -16.506 -30.682 1.00 81.94 200 THR A O 1
ATOM 1419 N N . ALA A 1 201 ? -6.676 -17.246 -32.129 1.00 71.81 201 ALA A N 1
ATOM 1420 C CA . ALA A 1 201 ? -7.371 -15.956 -32.216 1.00 71.81 201 ALA A CA 1
ATOM 1421 C C . ALA A 1 201 ? -7.892 -15.483 -30.848 1.00 71.81 201 ALA A C 1
ATOM 1423 O O . ALA A 1 201 ? -7.857 -14.295 -30.551 1.00 71.81 201 ALA A O 1
ATOM 1424 N N . LYS A 1 202 ? -8.356 -16.422 -30.011 1.00 63.91 202 LYS A N 1
ATOM 1425 C CA . LYS A 1 202 ? -8.860 -16.149 -28.659 1.00 63.91 202 LYS A CA 1
ATOM 1426 C C . LYS A 1 202 ? -7.729 -15.759 -27.707 1.00 63.91 202 LYS A C 1
ATOM 1428 O O . LYS A 1 202 ? -7.890 -14.832 -26.923 1.00 63.91 202 LYS A O 1
ATOM 1433 N N . GLU A 1 203 ? -6.583 -16.429 -27.799 1.00 69.25 203 GLU A N 1
ATOM 1434 C CA . GLU A 1 203 ? -5.393 -16.078 -27.017 1.00 69.25 203 GLU A CA 1
ATOM 1435 C C . GLU A 1 203 ? -4.793 -14.760 -27.487 1.00 69.25 203 GLU A C 1
ATOM 1437 O O . GLU A 1 203 ? -4.462 -13.936 -26.655 1.00 69.25 203 GLU A O 1
ATOM 1442 N N . GLN A 1 204 ? -4.733 -14.505 -28.795 1.00 65.62 204 GLN A N 1
ATOM 1443 C CA . GLN A 1 204 ? -4.359 -13.204 -29.338 1.00 65.62 204 GLN A CA 1
ATOM 1444 C C . GLN A 1 204 ? -5.308 -12.116 -28.832 1.00 65.62 204 GLN A C 1
ATOM 1446 O O . GLN A 1 204 ? -4.819 -11.101 -28.363 1.00 65.62 204 GLN A O 1
ATOM 1451 N N . ALA A 1 205 ? -6.627 -12.340 -28.861 1.00 55.75 205 ALA A N 1
ATOM 1452 C CA . ALA A 1 205 ? -7.614 -11.403 -28.330 1.00 55.75 205 ALA A CA 1
ATOM 1453 C C . ALA A 1 205 ? -7.385 -11.120 -26.834 1.00 55.75 205 ALA A C 1
ATOM 1455 O O . ALA A 1 205 ? -7.401 -9.960 -26.432 1.00 55.75 205 ALA A O 1
ATOM 1456 N N . SER A 1 206 ? -7.087 -12.158 -26.044 1.00 56.28 206 SER A N 1
ATOM 1457 C CA . SER A 1 206 ? -6.733 -12.044 -24.623 1.00 56.28 206 SER A CA 1
ATOM 1458 C C . SER A 1 206 ? -5.397 -11.329 -24.403 1.00 56.28 206 SER A C 1
ATOM 1460 O O . SER A 1 206 ? -5.275 -10.530 -23.485 1.00 56.28 206 SER A O 1
ATOM 1462 N N . LEU A 1 207 ? -4.396 -11.576 -25.250 1.00 58.50 207 LEU A N 1
ATOM 1463 C CA . LEU A 1 207 ? -3.096 -10.902 -25.227 1.00 58.50 207 LEU A CA 1
ATOM 1464 C C . LEU A 1 207 ? -3.218 -9.440 -25.666 1.00 58.50 207 LEU A C 1
ATOM 1466 O O . LEU A 1 207 ? -2.453 -8.616 -25.181 1.00 58.50 207 LEU A O 1
ATOM 1470 N N . THR A 1 208 ? -4.166 -9.118 -26.558 1.00 52.00 208 THR A N 1
ATOM 1471 C CA . THR A 1 208 ? -4.487 -7.753 -27.001 1.00 52.00 208 THR A CA 1
ATOM 1472 C C . THR A 1 208 ? -5.337 -6.986 -25.993 1.00 52.00 208 THR A C 1
ATOM 1474 O O . THR A 1 208 ? -5.092 -5.804 -25.792 1.00 52.00 208 THR A O 1
ATOM 1477 N N . SER A 1 209 ? -6.291 -7.639 -25.316 1.00 47.12 209 SER A N 1
ATOM 1478 C CA . SER A 1 209 ? -7.055 -7.034 -24.215 1.00 47.12 209 SER A CA 1
ATOM 1479 C C . SER A 1 209 ? -6.208 -6.865 -22.952 1.00 47.12 209 SER A C 1
ATOM 1481 O O . SER A 1 209 ? -6.467 -5.959 -22.169 1.00 47.12 209 SER A O 1
ATOM 1483 N N . ASN A 1 210 ? -5.175 -7.702 -22.797 1.00 49.47 210 ASN A N 1
ATOM 1484 C CA . ASN A 1 210 ? -4.129 -7.605 -21.777 1.00 49.47 210 ASN A CA 1
ATOM 1485 C C . ASN A 1 210 ? -2.862 -6.894 -22.292 1.00 49.47 210 ASN A C 1
ATOM 1487 O O . ASN A 1 210 ? -1.801 -7.047 -21.684 1.00 49.47 210 ASN A O 1
ATOM 1491 N N . GLN A 1 211 ? -2.920 -6.120 -23.390 1.00 53.03 211 GLN A N 1
ATOM 1492 C CA . GLN A 1 211 ? -1.858 -5.141 -23.665 1.00 53.03 211 GLN A CA 1
ATOM 1493 C C . GLN A 1 211 ? -1.998 -4.039 -22.626 1.00 53.03 211 GLN A C 1
ATOM 1495 O O . GLN A 1 211 ? -2.615 -3.000 -22.856 1.00 53.03 211 GLN A O 1
ATOM 1500 N N . ALA A 1 212 ? -1.469 -4.311 -21.441 1.00 62.66 212 ALA A N 1
ATOM 1501 C CA . ALA A 1 212 ? -1.305 -3.310 -20.421 1.00 62.66 212 ALA A CA 1
ATOM 1502 C C . ALA A 1 212 ? -0.525 -2.144 -21.020 1.00 62.66 212 ALA A C 1
ATOM 1504 O O . ALA A 1 212 ? 0.464 -2.335 -21.738 1.00 62.66 212 ALA A O 1
ATOM 1505 N N . SER A 1 213 ? -1.021 -0.939 -20.750 1.00 81.12 213 SER A N 1
ATOM 1506 C CA . SER A 1 213 ? -0.401 0.302 -21.188 1.00 81.12 213 SER A CA 1
ATOM 1507 C C . SER A 1 213 ? 1.110 0.241 -20.939 1.00 81.12 213 SER A C 1
ATOM 1509 O O . SER A 1 213 ? 1.522 -0.204 -19.863 1.00 81.12 213 SER A O 1
ATOM 1511 N N . PRO A 1 214 ? 1.954 0.673 -21.895 1.00 89.00 214 PRO A N 1
ATOM 1512 C CA . PRO A 1 214 ? 3.394 0.704 -21.687 1.00 89.00 214 PRO A CA 1
ATOM 1513 C C . PRO A 1 214 ? 3.756 1.350 -20.350 1.00 89.00 214 PRO A C 1
ATOM 1515 O O . PRO A 1 214 ? 3.100 2.299 -19.902 1.00 89.00 214 PRO A O 1
ATOM 1518 N N . ASN A 1 215 ? 4.804 0.828 -19.717 1.00 95.06 215 ASN A N 1
ATOM 1519 C CA . ASN A 1 215 ? 5.294 1.298 -18.422 1.00 95.06 215 ASN A CA 1
ATOM 1520 C C . ASN A 1 215 ? 4.261 1.186 -17.284 1.00 95.06 215 ASN A C 1
ATOM 1522 O O . ASN A 1 215 ? 4.368 1.922 -16.304 1.00 95.06 215 ASN A O 1
ATOM 1526 N N . THR A 1 216 ? 3.253 0.315 -17.417 1.00 94.94 216 THR A N 1
ATOM 1527 C CA . THR A 1 216 ? 2.190 0.126 -16.418 1.00 94.94 216 THR A CA 1
ATOM 1528 C C . THR A 1 216 ? 2.074 -1.337 -16.018 1.00 94.94 216 THR A C 1
ATOM 1530 O O . THR A 1 216 ? 1.916 -2.202 -16.873 1.00 94.94 216 THR A O 1
ATOM 1533 N N . ALA A 1 217 ? 2.110 -1.608 -14.719 1.00 94.50 217 ALA A N 1
ATOM 1534 C CA . ALA A 1 217 ? 1.849 -2.914 -14.139 1.00 94.50 217 ALA A CA 1
ATOM 1535 C C . ALA A 1 217 ? 0.522 -2.873 -13.386 1.00 94.50 217 ALA A C 1
ATOM 1537 O O . ALA A 1 217 ? 0.370 -2.105 -12.443 1.00 94.50 217 ALA A O 1
ATOM 1538 N N . ARG A 1 218 ? -0.433 -3.707 -13.780 1.00 91.06 218 ARG A N 1
ATOM 1539 C CA . ARG A 1 218 ? -1.728 -3.869 -13.125 1.00 91.06 218 ARG A CA 1
ATOM 1540 C C . ARG A 1 218 ? -1.801 -5.216 -12.415 1.00 91.06 218 ARG A C 1
ATOM 1542 O O . ARG A 1 218 ? -1.390 -6.237 -12.968 1.00 91.06 218 ARG A O 1
ATOM 1549 N N . THR A 1 219 ? -2.344 -5.212 -11.204 1.00 93.12 219 THR A N 1
ATOM 1550 C CA . THR A 1 219 ? -2.541 -6.400 -10.366 1.00 93.12 219 THR A CA 1
ATOM 1551 C C . THR A 1 219 ? -3.860 -6.340 -9.609 1.00 93.12 219 THR A C 1
ATOM 1553 O O . THR A 1 219 ? -4.479 -5.281 -9.536 1.00 93.12 219 THR A O 1
ATOM 1556 N N . THR A 1 220 ? -4.264 -7.465 -9.025 1.00 92.12 220 THR A N 1
ATOM 1557 C CA . THR A 1 220 ? -5.422 -7.562 -8.139 1.00 92.12 220 THR A CA 1
ATOM 1558 C C . THR A 1 220 ? -4.969 -8.065 -6.773 1.00 92.12 220 THR A C 1
ATOM 1560 O O . THR A 1 220 ? -4.381 -9.141 -6.674 1.00 92.12 220 THR A O 1
ATOM 1563 N N . LEU A 1 221 ? -5.245 -7.292 -5.724 1.00 97.06 221 LEU A N 1
ATOM 1564 C CA . LEU A 1 221 ? -5.086 -7.721 -4.335 1.00 97.06 221 LEU A CA 1
ATOM 1565 C C . LEU A 1 221 ? -6.385 -8.357 -3.844 1.00 97.06 221 LEU A C 1
ATOM 1567 O O . LEU A 1 221 ? -7.463 -7.830 -4.123 1.00 97.06 221 LEU A O 1
ATOM 1571 N N . THR A 1 222 ? -6.281 -9.452 -3.090 1.00 98.06 222 THR A N 1
ATOM 1572 C CA . THR A 1 222 ? -7.439 -10.135 -2.497 1.00 98.06 222 THR A CA 1
ATOM 1573 C C . THR A 1 222 ? -7.412 -9.996 -0.982 1.00 98.06 222 THR A C 1
ATOM 1575 O O . THR A 1 222 ? -6.411 -10.327 -0.345 1.00 98.06 222 THR A O 1
ATOM 1578 N N . PHE A 1 223 ? -8.526 -9.555 -0.405 1.00 98.75 223 PHE A N 1
ATOM 1579 C CA . PHE A 1 223 ? -8.704 -9.430 1.037 1.00 98.75 223 PHE A CA 1
ATOM 1580 C C . PHE A 1 223 ? -9.892 -10.275 1.495 1.00 98.75 223 PHE A C 1
ATOM 1582 O O . PHE A 1 223 ? -10.952 -10.262 0.873 1.00 98.75 223 PHE A O 1
ATOM 1589 N N . SER A 1 224 ? -9.728 -10.988 2.604 1.00 98.62 224 SER A N 1
ATOM 1590 C CA . SER A 1 224 ? -10.811 -11.628 3.347 1.00 98.62 224 SER A CA 1
ATOM 1591 C C . SER A 1 224 ? -10.995 -10.852 4.645 1.00 98.62 224 SER A C 1
ATOM 1593 O O . SER A 1 224 ? -10.083 -10.821 5.464 1.00 98.62 224 SER A O 1
ATOM 1595 N N . VAL A 1 225 ? -12.152 -10.227 4.844 1.00 98.62 225 VAL A N 1
ATOM 1596 C CA . VAL A 1 225 ? -12.397 -9.285 5.947 1.00 98.62 225 VAL A CA 1
ATOM 1597 C C . VAL A 1 225 ? -13.518 -9.794 6.847 1.00 98.62 225 VAL A C 1
ATOM 1599 O O . VAL A 1 225 ? -14.533 -10.277 6.352 1.00 98.62 225 VAL A O 1
ATOM 1602 N N . GLY A 1 226 ? -13.369 -9.648 8.162 1.00 97.19 226 GLY A N 1
ATOM 1603 C CA . GLY A 1 226 ? -14.429 -9.937 9.125 1.00 97.19 226 GLY A CA 1
ATOM 1604 C C . GLY A 1 226 ? -14.238 -11.212 9.945 1.00 97.19 226 GLY A C 1
ATOM 1605 O O . GLY A 1 226 ? -13.193 -11.866 9.883 1.00 97.19 226 GLY A O 1
ATOM 1606 N N . PRO A 1 227 ? -15.254 -11.580 10.747 1.00 92.69 227 PRO A N 1
ATOM 1607 C CA . PRO A 1 227 ? -15.241 -12.821 11.511 1.00 92.69 227 PRO A CA 1
ATOM 1608 C C . PRO A 1 227 ? -15.060 -14.025 10.580 1.00 92.69 227 PRO A C 1
ATOM 1610 O O . PRO A 1 227 ? -15.795 -14.182 9.608 1.00 92.69 227 PRO A O 1
ATOM 1613 N N . GLY A 1 228 ? -14.077 -14.876 10.876 1.00 89.94 228 GLY A N 1
ATOM 1614 C CA . GLY A 1 228 ? -13.747 -16.027 10.031 1.00 89.94 228 GLY A CA 1
ATOM 1615 C C . GLY A 1 228 ? -12.926 -15.693 8.782 1.00 89.94 228 GLY A C 1
ATOM 1616 O O . GLY A 1 228 ? -12.802 -16.551 7.910 1.00 89.94 228 GLY A O 1
ATOM 1617 N N . ALA A 1 229 ? -12.354 -14.485 8.689 1.00 96.56 229 ALA A N 1
ATOM 1618 C CA . ALA A 1 229 ? -11.394 -14.148 7.646 1.00 96.56 229 ALA A CA 1
ATOM 1619 C C . ALA A 1 229 ? -10.272 -15.194 7.562 1.00 96.56 229 ALA A C 1
ATOM 1621 O O . ALA A 1 229 ? -9.659 -15.554 8.567 1.00 96.56 229 ALA A O 1
ATOM 1622 N N . SER A 1 230 ? -9.995 -15.665 6.347 1.00 94.50 230 SER A N 1
ATOM 1623 C CA . SER A 1 230 ? -8.988 -16.693 6.089 1.00 94.50 230 SER A CA 1
ATOM 16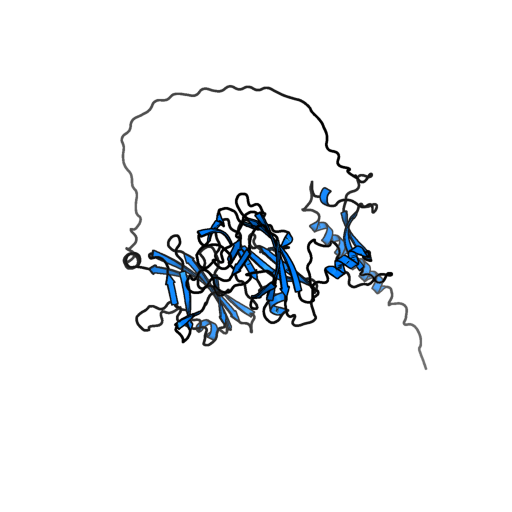24 C C . SER A 1 230 ? -8.115 -16.304 4.907 1.00 94.50 230 SER A C 1
ATOM 1626 O O . SER A 1 230 ? -8.606 -15.760 3.920 1.00 94.50 230 SER A O 1
ATOM 1628 N N . GLY A 1 231 ? -6.829 -16.615 4.993 1.00 95.62 231 GLY A N 1
ATOM 1629 C CA . GLY A 1 231 ? -5.850 -16.296 3.966 1.00 95.62 231 GLY A CA 1
ATOM 1630 C C . GLY A 1 231 ? -4.459 -16.737 4.398 1.00 95.62 231 GLY A C 1
ATOM 1631 O O . GLY A 1 231 ? -4.261 -17.183 5.526 1.00 95.62 231 GLY A O 1
ATOM 1632 N N . ASN A 1 232 ? -3.494 -16.629 3.493 1.00 95.25 232 ASN A N 1
ATOM 1633 C CA . ASN A 1 232 ? -2.089 -16.939 3.763 1.00 95.25 232 ASN A CA 1
ATOM 1634 C C . ASN A 1 232 ? -1.264 -15.705 4.169 1.00 95.25 232 ASN A C 1
ATOM 1636 O O . ASN A 1 232 ? -0.081 -15.858 4.468 1.00 95.25 232 ASN A O 1
ATOM 1640 N N . ALA A 1 233 ? -1.859 -14.507 4.189 1.00 96.06 233 ALA A N 1
ATOM 1641 C CA . ALA A 1 233 ? -1.249 -13.270 4.676 1.00 96.06 233 ALA A CA 1
ATOM 1642 C C . ALA A 1 233 ? -2.054 -12.743 5.883 1.00 96.06 233 ALA A C 1
ATOM 1644 O O . ALA A 1 233 ? -2.950 -11.912 5.749 1.00 96.06 233 ALA A O 1
ATOM 1645 N N . THR A 1 234 ? -1.789 -13.306 7.063 1.00 90.56 234 THR A N 1
ATOM 1646 C CA . THR A 1 234 ? -2.492 -13.004 8.329 1.00 90.56 234 THR A CA 1
ATOM 1647 C C . THR A 1 234 ? -1.711 -12.057 9.239 1.00 90.56 234 THR A C 1
ATOM 1649 O O . THR A 1 234 ? -2.288 -11.414 10.104 1.00 90.56 234 THR A O 1
ATOM 1652 N N . GLU A 1 235 ? -0.396 -11.991 9.066 1.00 87.25 235 GLU A N 1
ATOM 1653 C CA . GLU A 1 235 ? 0.539 -11.180 9.843 1.00 87.25 235 GLU A CA 1
ATOM 1654 C C . GLU A 1 235 ? 1.831 -11.002 9.043 1.00 87.25 235 GLU A C 1
ATOM 1656 O O . GLU A 1 235 ? 2.056 -11.731 8.072 1.00 87.25 235 GLU A O 1
ATOM 1661 N N . GLY A 1 236 ? 2.686 -10.079 9.476 1.00 77.06 236 GLY A N 1
ATOM 1662 C CA . GLY A 1 236 ? 3.989 -9.827 8.866 1.00 77.06 236 GLY A CA 1
ATOM 1663 C C . GLY A 1 236 ? 3.988 -8.645 7.904 1.00 77.06 236 GLY A C 1
ATOM 1664 O O . GLY A 1 236 ? 2.954 -8.033 7.644 1.00 77.06 236 GLY A O 1
ATOM 1665 N N . HIS A 1 237 ? 5.180 -8.314 7.424 1.00 90.00 237 HIS A N 1
ATOM 1666 C CA . HIS A 1 237 ? 5.447 -7.120 6.640 1.00 90.00 237 HIS A CA 1
ATOM 1667 C C . HIS A 1 237 ? 5.333 -7.393 5.136 1.00 90.00 237 HIS A C 1
ATOM 1669 O O . HIS A 1 237 ? 6.002 -8.289 4.610 1.00 90.00 237 HIS A O 1
ATOM 1675 N N . PHE A 1 238 ? 4.525 -6.583 4.452 1.00 97.25 238 PHE A N 1
ATOM 1676 C CA . PHE A 1 238 ? 4.260 -6.688 3.026 1.00 97.25 238 PHE A CA 1
ATOM 1677 C C . PHE A 1 238 ? 4.344 -5.333 2.337 1.00 97.25 238 PHE A C 1
ATOM 1679 O O . PHE A 1 238 ? 3.725 -4.386 2.805 1.00 97.25 238 PHE A O 1
ATOM 1686 N N . ASP A 1 239 ? 4.977 -5.258 1.165 1.00 95.56 239 ASP A N 1
ATOM 1687 C CA . ASP A 1 239 ? 4.900 -4.046 0.342 1.00 95.56 239 ASP A CA 1
ATOM 1688 C C . ASP A 1 239 ? 4.547 -4.328 -1.109 1.00 95.56 239 ASP A C 1
ATOM 1690 O O . ASP A 1 239 ? 5.263 -5.050 -1.806 1.00 95.56 239 ASP A O 1
ATOM 1694 N N . LEU A 1 240 ? 3.498 -3.682 -1.608 1.00 98.50 240 LEU A N 1
ATOM 1695 C CA . LEU A 1 240 ? 3.182 -3.680 -3.029 1.00 98.50 240 LEU A CA 1
ATOM 1696 C C . LEU A 1 240 ? 4.104 -2.711 -3.783 1.00 98.50 240 LEU A C 1
ATOM 1698 O O . LEU A 1 240 ? 4.157 -1.521 -3.477 1.00 98.50 240 LEU A O 1
ATOM 1702 N N . GLY A 1 241 ? 4.765 -3.188 -4.834 1.00 97.38 241 GLY A N 1
ATOM 1703 C CA . GLY A 1 241 ? 5.572 -2.329 -5.694 1.00 97.38 241 GLY A CA 1
ATOM 1704 C C . GLY A 1 241 ? 5.806 -2.894 -7.095 1.00 97.38 241 GLY A C 1
ATOM 1705 O O . GLY A 1 241 ? 5.640 -4.099 -7.333 1.00 97.38 241 GLY A O 1
ATOM 1706 N N . PRO A 1 242 ? 6.216 -2.043 -8.050 1.00 97.19 242 PRO A N 1
ATOM 1707 C CA . PRO A 1 242 ? 6.594 -2.495 -9.378 1.00 97.19 242 PRO A CA 1
ATOM 1708 C C . PRO A 1 242 ? 7.953 -3.220 -9.370 1.00 97.19 242 PRO A C 1
ATOM 1710 O O . PRO A 1 242 ? 8.779 -3.040 -8.474 1.00 97.19 242 PRO A O 1
ATOM 1713 N N . ALA A 1 243 ? 8.181 -4.072 -10.363 1.00 95.31 243 ALA A N 1
ATOM 1714 C CA . ALA A 1 243 ? 9.454 -4.720 -10.692 1.00 95.31 243 ALA A CA 1
ATOM 1715 C C . ALA A 1 243 ? 9.697 -4.591 -12.192 1.00 95.31 243 ALA A C 1
ATOM 1717 O O . ALA A 1 243 ? 8.733 -4.548 -12.960 1.00 95.31 243 ALA A O 1
ATOM 1718 N N . ILE A 1 244 ? 10.960 -4.600 -12.613 1.00 92.94 244 ILE A N 1
ATOM 1719 C CA . ILE A 1 244 ? 11.303 -4.743 -14.030 1.00 92.94 244 ILE A CA 1
ATOM 1720 C C . ILE A 1 244 ? 11.855 -6.146 -14.243 1.00 92.94 244 ILE A C 1
ATOM 1722 O O . ILE A 1 244 ? 12.976 -6.457 -13.855 1.00 92.94 244 ILE A O 1
ATOM 1726 N N . GLU A 1 245 ? 11.078 -6.990 -14.912 1.00 88.62 245 GLU A N 1
ATOM 1727 C CA . GLU A 1 245 ? 11.445 -8.369 -15.215 1.00 88.62 245 GLU A CA 1
ATOM 1728 C C . GLU A 1 245 ? 11.437 -8.559 -16.731 1.00 88.62 245 GLU A C 1
ATOM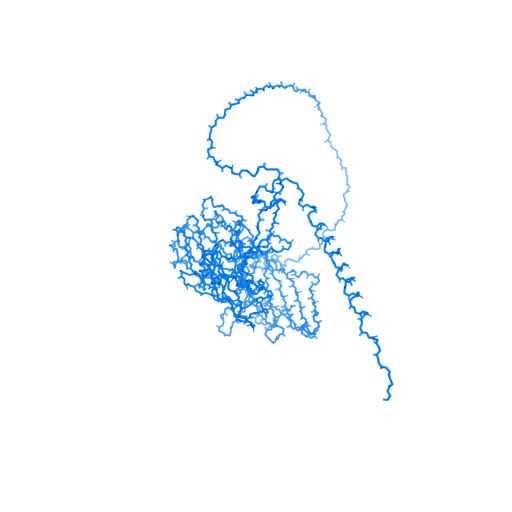 1730 O O . GLU A 1 245 ? 10.415 -8.386 -17.389 1.00 88.62 245 GLU A O 1
ATOM 1735 N N . ASN A 1 246 ? 12.590 -8.898 -17.316 1.00 86.94 246 ASN A N 1
ATOM 1736 C CA . ASN A 1 246 ? 12.728 -9.157 -18.758 1.00 86.94 246 ASN A CA 1
ATOM 1737 C C . ASN A 1 246 ? 12.198 -8.021 -19.667 1.00 86.94 246 ASN A C 1
ATOM 1739 O O . ASN A 1 246 ? 11.623 -8.279 -20.722 1.00 86.94 246 ASN A O 1
ATOM 1743 N N . GLY A 1 247 ? 12.383 -6.757 -19.263 1.00 85.25 247 GLY A N 1
ATOM 1744 C CA . GLY A 1 247 ? 11.905 -5.587 -20.018 1.00 85.25 247 GLY A CA 1
ATOM 1745 C C . GLY A 1 247 ? 10.398 -5.324 -19.901 1.00 85.25 247 GLY A C 1
ATOM 1746 O O . GLY A 1 247 ? 9.866 -4.466 -20.610 1.00 85.25 247 GLY A O 1
ATOM 1747 N N . GLN A 1 248 ? 9.712 -6.035 -19.006 1.00 89.75 248 GLN A N 1
ATOM 1748 C CA . GLN A 1 248 ? 8.315 -5.825 -18.653 1.00 89.75 248 GLN A CA 1
ATOM 1749 C C . GLN A 1 248 ? 8.216 -5.258 -17.236 1.00 89.75 248 GLN A C 1
ATOM 1751 O O . GLN A 1 248 ? 8.904 -5.714 -16.325 1.00 89.75 248 GLN A O 1
ATOM 1756 N N . LEU A 1 249 ? 7.351 -4.265 -17.048 1.00 94.44 249 LEU A N 1
ATOM 1757 C CA . LEU A 1 249 ? 6.977 -3.800 -15.721 1.00 94.44 249 LEU A CA 1
ATOM 1758 C C . LEU A 1 249 ? 5.914 -4.743 -15.161 1.00 94.44 249 LEU A C 1
ATOM 1760 O O . LEU A 1 249 ? 4.872 -4.923 -15.789 1.00 94.44 249 LEU A O 1
ATOM 1764 N N . VAL A 1 250 ? 6.166 -5.319 -13.990 1.00 94.31 250 VAL A N 1
ATOM 1765 C CA . VAL A 1 250 ? 5.252 -6.239 -13.303 1.00 94.31 250 VAL A CA 1
ATOM 1766 C C . VAL A 1 250 ? 4.982 -5.793 -11.872 1.00 94.31 250 VAL A C 1
ATOM 1768 O O . VAL A 1 250 ? 5.742 -5.025 -11.293 1.00 94.31 250 VAL A O 1
ATOM 1771 N N . ALA A 1 251 ? 3.893 -6.280 -11.285 1.00 96.00 251 ALA A N 1
ATOM 1772 C CA . ALA A 1 251 ? 3.576 -6.073 -9.877 1.00 96.00 251 ALA A CA 1
ATOM 1773 C C . ALA A 1 251 ? 4.170 -7.198 -9.018 1.00 96.00 251 ALA A C 1
ATOM 1775 O O . ALA A 1 251 ? 4.018 -8.377 -9.356 1.00 96.00 251 ALA A O 1
ATOM 1776 N N . ARG A 1 252 ? 4.781 -6.861 -7.876 1.00 96.69 252 ARG A N 1
ATOM 1777 C CA . ARG A 1 252 ? 5.119 -7.840 -6.827 1.00 96.69 252 ARG A CA 1
ATOM 1778 C C . ARG A 1 252 ? 4.751 -7.311 -5.455 1.00 96.69 252 ARG A C 1
ATOM 1780 O O . ARG A 1 252 ? 4.696 -6.101 -5.252 1.00 96.69 252 ARG A O 1
ATOM 1787 N N . VAL A 1 253 ? 4.570 -8.238 -4.527 1.00 97.81 253 VAL A N 1
ATOM 1788 C CA . VAL A 1 253 ? 4.567 -7.940 -3.099 1.00 97.81 253 VAL A CA 1
ATOM 1789 C C . VAL A 1 253 ? 5.885 -8.424 -2.507 1.00 97.81 253 VAL A C 1
ATOM 1791 O O . VAL A 1 253 ? 6.262 -9.578 -2.717 1.00 97.81 253 VAL A O 1
ATOM 1794 N N . LYS A 1 254 ? 6.599 -7.537 -1.814 1.00 94.25 254 LYS A N 1
ATOM 1795 C CA . LYS A 1 254 ? 7.697 -7.917 -0.924 1.00 94.25 254 LYS A CA 1
ATOM 1796 C C . LYS A 1 254 ? 7.089 -8.602 0.290 1.00 94.25 254 LYS A C 1
ATOM 1798 O O . LYS A 1 254 ? 6.191 -8.026 0.885 1.00 94.25 254 LYS A O 1
ATOM 1803 N N . ASP A 1 255 ? 7.529 -9.800 0.625 1.00 89.94 255 ASP A N 1
ATOM 1804 C CA . ASP A 1 255 ? 7.091 -10.581 1.777 1.00 89.94 255 ASP A CA 1
ATOM 1805 C C . ASP A 1 255 ? 8.316 -10.885 2.644 1.00 89.94 255 ASP A C 1
ATOM 1807 O O . ASP A 1 255 ? 9.158 -11.723 2.298 1.00 89.94 255 ASP A O 1
ATOM 1811 N N . ASP A 1 256 ? 8.422 -10.168 3.764 1.00 86.50 256 ASP A N 1
ATOM 1812 C CA . ASP A 1 256 ? 9.606 -10.178 4.630 1.00 86.50 256 ASP A CA 1
ATOM 1813 C C . ASP A 1 256 ? 9.456 -11.140 5.820 1.00 86.50 256 ASP A C 1
ATOM 1815 O O . ASP A 1 256 ? 10.240 -11.104 6.766 1.00 86.50 256 ASP A O 1
ATOM 1819 N N . ARG A 1 257 ? 8.470 -12.047 5.787 1.00 84.44 257 ARG A N 1
ATOM 1820 C CA . ARG A 1 257 ? 8.260 -13.056 6.848 1.00 84.44 257 ARG A CA 1
ATOM 1821 C C . ARG A 1 257 ? 9.361 -14.111 6.916 1.00 84.44 257 ARG A C 1
ATOM 1823 O O . ARG A 1 257 ? 9.470 -14.839 7.900 1.00 84.44 257 ARG A O 1
ATOM 1830 N N . SER A 1 258 ? 10.164 -14.219 5.863 1.00 79.81 258 SER A N 1
ATOM 1831 C CA . SER A 1 258 ? 11.346 -15.071 5.803 1.00 79.81 258 SER A CA 1
ATOM 1832 C C . SER A 1 258 ? 12.586 -14.243 5.500 1.00 79.81 258 SER A C 1
ATOM 1834 O O . SER A 1 258 ? 12.509 -13.252 4.779 1.00 79.81 258 SER A O 1
ATOM 1836 N N . ALA A 1 259 ? 13.742 -14.702 5.980 1.00 78.50 259 ALA A N 1
ATOM 1837 C CA . ALA A 1 259 ? 15.039 -14.136 5.633 1.00 78.50 259 ALA A CA 1
ATOM 1838 C C . ALA A 1 259 ? 15.787 -15.078 4.662 1.00 78.50 259 ALA A C 1
ATOM 1840 O O . ALA A 1 259 ? 16.052 -16.228 5.027 1.00 78.50 259 ALA A O 1
ATOM 1841 N N . PRO A 1 260 ? 16.156 -14.626 3.447 1.00 83.88 260 PRO A N 1
ATOM 1842 C CA . PRO A 1 260 ? 15.889 -13.302 2.885 1.00 83.88 260 PRO A CA 1
ATOM 1843 C C . PRO A 1 260 ? 14.421 -13.115 2.472 1.00 83.88 260 PRO A C 1
ATOM 1845 O O . PRO A 1 260 ? 13.719 -14.086 2.167 1.00 83.88 260 PRO A O 1
ATOM 1848 N N . ALA A 1 261 ? 14.008 -11.847 2.409 1.00 81.75 261 ALA A N 1
ATOM 1849 C CA . ALA A 1 261 ? 12.726 -11.411 1.868 1.00 81.75 261 ALA A CA 1
ATOM 1850 C C . ALA A 1 261 ? 12.420 -12.059 0.513 1.00 81.75 261 ALA A C 1
ATOM 1852 O O . ALA A 1 261 ? 13.310 -12.200 -0.333 1.00 81.75 261 ALA A O 1
ATOM 1853 N N . GLN A 1 262 ? 11.159 -12.418 0.292 1.00 88.25 262 GLN A N 1
ATOM 1854 C CA . GLN A 1 262 ? 10.693 -12.964 -0.978 1.00 88.25 262 GLN A CA 1
ATOM 1855 C C . GLN A 1 262 ? 9.884 -11.920 -1.739 1.00 88.25 262 GLN A C 1
ATOM 1857 O O . GLN A 1 262 ? 9.164 -11.123 -1.153 1.00 88.25 262 GLN A O 1
ATOM 1862 N N . TRP A 1 263 ? 9.967 -11.940 -3.066 1.00 88.75 263 TRP A N 1
ATOM 1863 C CA . TRP A 1 263 ? 9.105 -11.127 -3.918 1.00 88.75 263 TRP A CA 1
ATOM 1864 C C . TRP A 1 263 ? 8.126 -12.041 -4.631 1.00 88.75 263 TRP A C 1
ATOM 1866 O O . TRP A 1 263 ? 8.512 -12.815 -5.506 1.00 88.75 263 TRP A O 1
ATOM 1876 N N . VAL A 1 264 ? 6.860 -11.963 -4.241 1.00 93.00 264 VAL A N 1
ATOM 1877 C CA . VAL A 1 264 ? 5.820 -12.886 -4.698 1.00 93.00 264 VAL A CA 1
ATOM 1878 C C . VAL A 1 264 ? 4.827 -12.200 -5.628 1.00 93.00 264 VAL A C 1
ATOM 1880 O O . VAL A 1 264 ? 4.713 -10.970 -5.677 1.00 93.00 264 VAL A O 1
ATOM 1883 N N . ASP A 1 265 ? 4.105 -13.012 -6.397 1.00 91.12 265 ASP A N 1
ATOM 1884 C CA . ASP A 1 265 ? 2.961 -12.543 -7.174 1.00 91.12 265 ASP A CA 1
ATOM 1885 C C . ASP A 1 265 ? 1.854 -12.082 -6.206 1.00 91.12 265 ASP A C 1
ATOM 1887 O O . ASP A 1 265 ? 1.466 -12.874 -5.339 1.00 91.12 265 ASP A O 1
ATOM 1891 N N . PRO A 1 266 ? 1.316 -10.853 -6.324 1.00 94.94 266 PRO A N 1
ATOM 1892 C CA . PRO A 1 266 ? 0.248 -10.395 -5.441 1.00 94.94 266 PRO A CA 1
ATOM 1893 C C . PRO A 1 266 ? -0.994 -11.304 -5.473 1.00 94.94 266 PRO A C 1
ATOM 1895 O O . PRO A 1 266 ? -1.660 -11.453 -4.454 1.00 94.94 266 PRO A O 1
ATOM 1898 N N . ALA A 1 267 ? -1.268 -11.979 -6.598 1.00 88.75 267 ALA A N 1
ATOM 1899 C CA . ALA A 1 267 ? -2.383 -12.919 -6.727 1.00 88.75 267 ALA A CA 1
ATOM 1900 C C . ALA A 1 267 ? -2.186 -14.225 -5.933 1.00 88.75 267 ALA A C 1
ATOM 1902 O O . ALA A 1 267 ? -3.132 -14.990 -5.758 1.00 88.75 267 ALA A O 1
ATOM 1903 N N . SER A 1 268 ? -0.969 -14.497 -5.451 1.00 91.62 268 SER A N 1
ATOM 1904 C CA . SER A 1 268 ? -0.693 -15.630 -4.558 1.00 91.62 268 SER A CA 1
ATOM 1905 C C . SER A 1 268 ? -1.057 -15.351 -3.097 1.00 91.62 268 SER A C 1
ATOM 1907 O O . SER A 1 268 ? -1.021 -16.270 -2.278 1.00 91.62 268 SER A O 1
ATOM 1909 N N . LEU A 1 269 ? -1.401 -14.103 -2.762 1.00 96.38 269 LEU A N 1
ATOM 1910 C CA . LEU A 1 269 ? -1.716 -13.671 -1.407 1.00 96.38 269 LEU A CA 1
ATOM 1911 C C . LEU A 1 269 ? -3.212 -13.393 -1.247 1.00 96.38 269 LEU A C 1
ATOM 1913 O O . LEU A 1 269 ? -3.852 -12.739 -2.069 1.00 96.38 269 LEU A O 1
ATOM 1917 N N . THR A 1 270 ? -3.761 -13.866 -0.134 1.00 98.44 270 THR A N 1
ATOM 1918 C CA . THR A 1 270 ? -5.036 -13.405 0.415 1.00 98.44 270 THR A CA 1
ATOM 1919 C C . THR A 1 270 ? -4.763 -12.813 1.787 1.00 98.44 270 THR A C 1
ATOM 1921 O O . THR A 1 270 ? -4.369 -13.532 2.711 1.00 98.44 270 THR A O 1
ATOM 1924 N N . PHE A 1 271 ? -4.959 -11.502 1.903 1.00 98.75 271 PHE A N 1
ATOM 1925 C CA . PHE A 1 271 ? -4.788 -10.755 3.143 1.00 98.75 271 PHE A CA 1
ATOM 1926 C C . PHE A 1 271 ? -6.004 -10.971 4.039 1.00 98.75 271 PHE A C 1
ATOM 1928 O O . PHE A 1 271 ? -7.127 -10.646 3.655 1.00 98.75 271 PHE A O 1
ATOM 1935 N N . ALA A 1 272 ? -5.798 -11.548 5.218 1.00 98.44 272 ALA A N 1
ATOM 1936 C CA . ALA A 1 272 ? -6.876 -11.868 6.145 1.00 98.44 272 ALA A CA 1
ATOM 1937 C C . ALA A 1 272 ? -6.949 -10.824 7.264 1.00 98.44 272 ALA A C 1
ATOM 1939 O O . ALA A 1 272 ? -5.996 -10.649 8.018 1.00 98.44 272 ALA A O 1
ATOM 1940 N N . LEU A 1 273 ? -8.089 -10.141 7.373 1.00 98.31 273 LEU A N 1
ATOM 1941 C CA . LEU A 1 273 ? -8.359 -9.115 8.379 1.00 98.31 273 LEU A CA 1
ATOM 1942 C C . LEU A 1 273 ? -9.434 -9.639 9.336 1.00 98.31 273 LEU A C 1
ATOM 1944 O O . LEU A 1 273 ? -10.633 -9.466 9.104 1.00 98.31 273 LEU A O 1
ATOM 1948 N N . GLY A 1 274 ? -8.986 -10.324 10.388 1.00 93.44 274 GLY A N 1
ATOM 1949 C CA . GLY A 1 274 ? -9.844 -10.879 11.438 1.00 93.44 274 GLY A CA 1
ATOM 1950 C C . GLY A 1 274 ? -10.169 -9.878 12.551 1.00 93.44 274 GLY A C 1
ATOM 1951 O O . GLY A 1 274 ? -10.103 -8.664 12.363 1.00 93.44 274 GLY A O 1
ATOM 1952 N N . ASP A 1 275 ? -10.498 -10.388 13.741 1.00 93.00 275 ASP A N 1
ATOM 1953 C CA . ASP A 1 275 ? -10.869 -9.554 14.895 1.00 93.00 275 ASP A CA 1
ATOM 1954 C C . ASP A 1 275 ? -9.750 -8.599 15.346 1.00 93.00 275 ASP A C 1
ATOM 1956 O O . ASP A 1 275 ? -10.055 -7.500 15.797 1.00 93.00 275 ASP A O 1
ATOM 1960 N N . ALA A 1 276 ? -8.474 -8.968 15.174 1.00 86.56 276 ALA A N 1
ATOM 1961 C CA . ALA A 1 276 ? -7.329 -8.113 15.512 1.00 86.56 276 ALA A CA 1
ATOM 1962 C C . ALA A 1 276 ? -7.259 -6.827 14.666 1.00 86.56 276 ALA A C 1
ATOM 1964 O O . ALA A 1 276 ? -6.731 -5.817 15.119 1.00 86.56 276 ALA A O 1
ATOM 1965 N N . ALA A 1 277 ? -7.824 -6.850 13.454 1.00 90.62 277 ALA A N 1
ATOM 1966 C CA . ALA A 1 277 ? -7.915 -5.682 12.584 1.00 90.62 277 ALA A CA 1
ATOM 1967 C C . ALA A 1 277 ? -9.184 -4.853 12.845 1.00 90.62 277 ALA A C 1
ATOM 1969 O O . ALA A 1 277 ? -9.339 -3.783 12.258 1.00 90.62 277 ALA A O 1
ATOM 1970 N N . ARG A 1 278 ? -10.125 -5.337 13.669 1.00 95.12 278 ARG A N 1
ATOM 1971 C CA . ARG A 1 278 ? -11.414 -4.672 13.878 1.00 95.12 278 ARG A CA 1
ATOM 1972 C C . ARG A 1 278 ? -11.267 -3.505 14.849 1.00 95.12 278 ARG A C 1
ATOM 1974 O O . ARG A 1 278 ? -10.836 -3.684 15.984 1.00 95.12 278 ARG A O 1
ATOM 1981 N N . ILE A 1 279 ? -11.716 -2.330 14.428 1.00 87.44 279 ILE A N 1
ATOM 1982 C CA . ILE A 1 279 ? -11.759 -1.124 15.252 1.00 87.44 279 ILE A CA 1
ATOM 1983 C C . ILE A 1 279 ? -13.140 -0.471 15.185 1.00 87.44 279 ILE A C 1
ATOM 1985 O O . ILE A 1 279 ? -13.933 -0.713 14.272 1.00 87.44 279 ILE A O 1
ATOM 1989 N N . THR A 1 280 ? -13.405 0.416 16.137 1.00 84.81 280 THR A N 1
ATOM 1990 C CA . THR A 1 280 ? -14.502 1.378 16.026 1.00 84.81 280 THR A CA 1
ATOM 1991 C C . THR A 1 280 ? -14.029 2.552 15.172 1.00 84.81 280 THR A C 1
ATOM 1993 O O . THR A 1 280 ? -13.010 3.161 15.491 1.00 84.81 280 THR A O 1
ATOM 1996 N N . ALA A 1 281 ? -14.757 2.865 14.100 1.00 84.12 281 ALA A N 1
ATOM 1997 C CA . ALA A 1 281 ? -14.438 3.953 13.183 1.00 84.12 281 ALA A CA 1
ATOM 1998 C C . ALA A 1 281 ? -14.360 5.295 13.936 1.00 84.12 281 ALA A C 1
ATOM 2000 O O . ALA A 1 281 ? -15.379 5.723 14.495 1.00 84.12 281 ALA A O 1
ATOM 2001 N N . PRO A 1 282 ? -13.192 5.959 13.968 1.00 77.62 282 PRO A N 1
ATOM 2002 C CA . PRO A 1 282 ? -13.057 7.264 14.598 1.00 77.62 282 PRO A CA 1
ATOM 2003 C C . PRO A 1 282 ? -13.640 8.365 13.693 1.00 77.62 282 PRO A C 1
ATOM 2005 O O . PRO A 1 282 ? -13.832 8.152 12.489 1.00 77.62 282 PRO A O 1
ATOM 2008 N N . ASP A 1 283 ? -13.942 9.537 14.255 1.00 76.94 283 ASP A N 1
ATOM 2009 C CA . ASP A 1 283 ? -14.655 10.629 13.565 1.00 76.94 283 ASP A CA 1
ATOM 2010 C C . ASP A 1 283 ? -13.950 11.087 12.276 1.00 76.94 283 ASP A C 1
ATOM 2012 O O . ASP A 1 283 ? -14.591 11.419 11.271 1.00 76.94 283 ASP A O 1
ATOM 2016 N N . GLU A 1 284 ? -12.619 11.036 12.268 1.00 79.31 284 GLU A N 1
ATOM 2017 C CA . GLU A 1 284 ? -11.766 11.418 11.143 1.00 79.31 284 GLU A CA 1
ATOM 2018 C C . GLU A 1 284 ? -11.993 10.527 9.913 1.00 79.31 284 GLU A C 1
ATOM 2020 O O . GLU A 1 284 ? -11.738 10.950 8.788 1.00 79.31 284 GLU A O 1
ATOM 2025 N N . THR A 1 285 ? -12.533 9.316 10.094 1.00 84.00 285 THR A N 1
ATOM 2026 C CA . THR A 1 285 ? -12.848 8.381 8.998 1.00 84.00 285 THR A CA 1
ATOM 2027 C C . THR A 1 285 ? -14.235 8.592 8.386 1.00 84.00 285 THR A C 1
ATOM 2029 O O . THR A 1 285 ? -14.661 7.803 7.542 1.00 84.00 285 THR A O 1
ATOM 2032 N N . SER A 1 286 ? -14.931 9.680 8.742 1.00 87.62 286 SER A N 1
ATOM 2033 C CA . SER A 1 286 ? -16.283 10.014 8.256 1.00 87.62 286 SER A CA 1
ATOM 2034 C C . SER A 1 286 ? -16.431 10.085 6.727 1.00 87.62 286 SER A C 1
ATOM 2036 O O . SER A 1 286 ? -17.538 9.943 6.206 1.00 87.62 286 SER A O 1
ATOM 2038 N N . PHE A 1 287 ? -15.327 10.246 5.991 1.00 87.50 287 PHE A N 1
ATOM 2039 C CA . PHE A 1 287 ? -15.310 10.206 4.526 1.00 87.50 287 PHE A CA 1
ATOM 2040 C C . PHE A 1 287 ? -15.544 8.796 3.945 1.00 87.50 287 PHE A C 1
ATOM 2042 O O . PHE A 1 287 ? -16.026 8.674 2.820 1.00 87.50 287 PHE A O 1
ATOM 2049 N N . VAL A 1 288 ? -15.243 7.732 4.701 1.00 91.12 288 VAL A N 1
ATOM 2050 C CA . VAL A 1 288 ? -15.357 6.331 4.252 1.00 91.12 288 VAL A CA 1
ATOM 2051 C C . VAL A 1 288 ? -16.263 5.485 5.142 1.00 91.12 288 VAL A C 1
ATOM 2053 O O . VAL A 1 288 ? -16.901 4.558 4.643 1.00 91.12 288 VAL A O 1
ATOM 2056 N N . ALA A 1 289 ? -16.403 5.799 6.425 1.00 90.88 289 ALA A N 1
ATOM 2057 C CA . ALA A 1 289 ? -17.183 5.025 7.385 1.00 90.88 289 ALA A CA 1
ATOM 2058 C C . ALA A 1 289 ? -18.072 5.938 8.230 1.00 90.88 289 ALA A C 1
ATOM 2060 O O . ALA A 1 289 ? -17.770 7.107 8.429 1.00 90.88 289 ALA A O 1
ATOM 2061 N N . THR A 1 290 ? -19.181 5.415 8.748 1.00 91.75 290 THR A N 1
ATOM 2062 C CA . THR A 1 290 ? -19.959 6.152 9.751 1.00 91.75 290 THR A CA 1
ATOM 2063 C C . THR A 1 290 ? -19.201 6.108 11.081 1.00 91.75 290 THR A C 1
ATOM 2065 O O . THR A 1 290 ? -18.882 5.003 11.528 1.00 91.75 290 THR A O 1
ATOM 2068 N N . PRO A 1 291 ? -18.917 7.245 11.740 1.00 90.25 291 PRO A N 1
ATOM 2069 C CA . PRO A 1 291 ? -18.254 7.224 13.040 1.00 90.25 291 PRO A CA 1
ATOM 2070 C C . PRO A 1 291 ? -18.994 6.342 14.052 1.00 90.25 291 PRO A C 1
ATOM 2072 O O . PRO A 1 291 ? -20.226 6.303 14.077 1.00 90.25 291 PRO A O 1
ATOM 2075 N N . GLY A 1 292 ? -18.245 5.582 14.849 1.00 82.00 292 GLY A N 1
ATOM 2076 C CA . GLY A 1 292 ? -18.798 4.609 15.795 1.00 82.00 292 GLY A CA 1
ATOM 2077 C C . GLY A 1 292 ? -19.186 3.249 15.194 1.00 82.00 292 GLY A C 1
ATOM 2078 O O . GLY A 1 292 ? -19.457 2.315 15.950 1.00 82.00 292 GLY A O 1
ATOM 2079 N N . SER A 1 293 ? -19.199 3.096 13.864 1.00 93.75 293 SER A N 1
ATOM 2080 C CA . SER A 1 293 ? -19.401 1.787 13.223 1.00 93.75 293 SER A CA 1
ATOM 2081 C C . SER A 1 293 ? -18.177 0.876 13.380 1.00 93.75 293 SER A C 1
ATOM 2083 O O . SER A 1 293 ? -17.080 1.339 13.688 1.00 93.75 293 SER A O 1
ATOM 2085 N N . GLN A 1 294 ? -18.361 -0.433 13.196 1.00 95.50 294 GLN A N 1
ATOM 2086 C CA . GLN A 1 294 ? -17.250 -1.387 13.178 1.00 95.50 294 GLN A CA 1
ATOM 2087 C C . GLN A 1 294 ? -16.621 -1.419 11.785 1.00 95.50 294 GLN A C 1
ATOM 2089 O O . GLN A 1 294 ? -17.332 -1.578 10.797 1.00 95.50 294 GLN A O 1
ATOM 2094 N N . VAL A 1 295 ? -15.298 -1.292 11.722 1.00 97.25 295 VAL A N 1
ATOM 2095 C CA . VAL A 1 295 ? -14.506 -1.337 10.485 1.00 97.25 295 VAL A CA 1
ATOM 2096 C C . VAL A 1 295 ? -13.256 -2.186 10.698 1.00 97.25 295 VAL A C 1
ATOM 2098 O O . VAL A 1 295 ? -12.886 -2.474 11.835 1.00 97.25 295 VAL A O 1
ATOM 2101 N N . TRP A 1 296 ? -12.590 -2.582 9.616 1.00 98.44 296 TRP A N 1
ATOM 2102 C CA . TRP A 1 296 ? -11.338 -3.337 9.661 1.00 98.44 296 TRP A CA 1
ATOM 2103 C C . TRP A 1 296 ? -10.206 -2.512 9.076 1.00 98.44 296 TRP A C 1
ATOM 2105 O O . TRP A 1 296 ? -10.343 -1.971 7.981 1.00 98.44 296 TRP A O 1
ATOM 2115 N N . LEU A 1 297 ? -9.100 -2.419 9.806 1.00 95.19 297 LEU A N 1
ATOM 2116 C CA . LEU A 1 297 ? -7.980 -1.547 9.496 1.00 95.19 297 LEU A CA 1
ATOM 2117 C C . LEU A 1 297 ? -6.674 -2.342 9.453 1.00 95.19 297 LEU A C 1
ATOM 2119 O O . LEU A 1 297 ? -6.265 -2.929 10.453 1.00 95.19 297 LEU A O 1
ATOM 2123 N N . ILE A 1 298 ? -5.977 -2.289 8.319 1.00 95.19 298 ILE A N 1
ATOM 2124 C CA . ILE A 1 298 ? -4.518 -2.435 8.317 1.00 95.19 298 ILE A CA 1
ATOM 2125 C C . ILE A 1 298 ? -3.965 -1.057 8.657 1.00 95.19 298 ILE A C 1
ATOM 2127 O O . ILE A 1 298 ? -4.156 -0.118 7.888 1.00 95.19 298 ILE A O 1
ATOM 2131 N N . SER A 1 299 ? -3.354 -0.920 9.829 1.00 85.56 299 SER A N 1
ATOM 2132 C CA . SER A 1 299 ? -2.804 0.353 10.299 1.00 85.56 299 SER A CA 1
ATOM 2133 C C . SER A 1 299 ? -1.457 0.644 9.637 1.00 85.56 299 SER A C 1
ATOM 2135 O O . SER A 1 299 ? -0.704 -0.275 9.313 1.00 85.56 299 SER A O 1
ATOM 2137 N N . SER A 1 300 ? -1.114 1.929 9.498 1.00 80.12 300 SER A N 1
ATOM 2138 C CA . SER A 1 300 ? 0.236 2.344 9.094 1.00 80.12 300 SER A CA 1
ATOM 2139 C C . SER A 1 300 ? 1.316 1.862 10.070 1.00 80.12 300 SER A C 1
ATOM 2141 O O . SER A 1 300 ? 2.485 1.781 9.705 1.00 80.12 300 SER A O 1
ATOM 2143 N N . THR A 1 301 ? 0.929 1.559 11.311 1.00 75.75 301 THR A N 1
ATOM 2144 C CA . THR A 1 301 ? 1.774 0.927 12.327 1.00 75.75 301 THR A CA 1
ATOM 2145 C C . THR A 1 301 ? 1.418 -0.549 12.420 1.00 75.75 301 THR A C 1
ATOM 2147 O O . THR A 1 301 ? 0.236 -0.894 12.436 1.00 75.75 301 THR A O 1
ATOM 2150 N N . GLN A 1 302 ? 2.423 -1.414 12.530 1.00 73.94 302 GLN A N 1
ATOM 2151 C CA . GLN A 1 302 ? 2.202 -2.849 12.650 1.00 73.94 302 GLN A CA 1
ATOM 2152 C C . GLN A 1 302 ? 1.336 -3.191 13.873 1.00 73.94 302 GLN A C 1
ATOM 2154 O O . GLN A 1 302 ? 1.542 -2.672 14.969 1.00 73.94 302 GLN A O 1
ATOM 2159 N N . VAL A 1 303 ? 0.366 -4.087 13.674 1.00 75.81 303 VAL A N 1
ATOM 2160 C CA . VAL A 1 303 ? -0.493 -4.634 14.731 1.00 75.81 303 VAL A CA 1
ATOM 2161 C C . VAL A 1 303 ? -0.348 -6.158 14.720 1.00 75.81 303 VAL A C 1
ATOM 2163 O O . VAL A 1 303 ? -0.508 -6.766 13.658 1.00 75.81 303 VAL A O 1
ATOM 2166 N N . PRO A 1 304 ? -0.052 -6.805 15.862 1.00 76.69 304 PRO A N 1
ATOM 2167 C CA . PRO A 1 304 ? 0.007 -8.262 15.938 1.00 76.69 304 PRO A CA 1
ATOM 2168 C C . PRO A 1 304 ? -1.284 -8.922 15.435 1.00 76.69 304 PRO A C 1
ATOM 2170 O O . PRO A 1 304 ? -2.386 -8.523 15.812 1.00 76.69 304 PRO A O 1
ATOM 2173 N N . GLY A 1 305 ? -1.153 -9.942 14.582 1.00 78.94 305 GLY A N 1
ATOM 2174 C CA . GLY A 1 305 ? -2.302 -10.628 13.977 1.00 78.94 305 GLY A CA 1
ATOM 2175 C C . GLY A 1 305 ? -3.018 -9.843 12.869 1.00 78.94 305 GLY A C 1
ATOM 2176 O O . GLY A 1 305 ? -4.136 -10.207 12.499 1.00 78.94 305 GLY A O 1
ATOM 2177 N N . VAL A 1 306 ? -2.396 -8.777 12.351 1.00 90.00 306 VAL A N 1
ATOM 2178 C CA . VAL A 1 306 ? -2.847 -8.026 11.174 1.00 90.00 306 VAL A CA 1
ATOM 2179 C C . VAL A 1 306 ? -1.703 -7.992 10.153 1.00 90.00 306 VAL A C 1
ATOM 2181 O O . VAL A 1 306 ? -0.563 -7.705 10.530 1.00 90.00 306 VAL A O 1
ATOM 2184 N N . PRO A 1 307 ? -1.945 -8.280 8.861 1.00 94.12 307 PRO A N 1
ATOM 2185 C CA . PRO A 1 307 ? -0.911 -8.112 7.846 1.00 94.12 307 PRO A CA 1
ATOM 2186 C C . PRO A 1 307 ? -0.561 -6.628 7.698 1.00 94.12 307 PRO A C 1
ATOM 2188 O O . PRO A 1 307 ? -1.454 -5.799 7.545 1.00 94.12 307 PRO A O 1
ATOM 2191 N N . TRP A 1 308 ? 0.726 -6.287 7.712 1.00 94.88 308 TRP A N 1
ATOM 2192 C CA . TRP A 1 308 ? 1.200 -4.909 7.603 1.00 94.88 308 TRP A CA 1
ATOM 2193 C C . TRP A 1 308 ? 1.557 -4.598 6.148 1.00 94.88 308 TRP A C 1
ATOM 2195 O O . TRP A 1 308 ? 2.647 -4.931 5.689 1.00 94.88 308 TRP A O 1
ATOM 2205 N N . LEU A 1 309 ? 0.588 -4.055 5.406 1.00 97.69 309 LEU A N 1
ATOM 2206 C CA . LEU A 1 309 ? 0.669 -3.819 3.962 1.00 97.69 309 LEU A CA 1
ATOM 2207 C C . LEU A 1 309 ? 0.970 -2.349 3.629 1.00 97.69 309 LEU A C 1
ATOM 2209 O O . LEU A 1 309 ? 0.145 -1.466 3.874 1.00 97.69 309 LEU A O 1
ATOM 2213 N N . GLY A 1 310 ? 2.090 -2.119 2.952 1.00 95.12 310 GLY A N 1
ATOM 2214 C CA . GLY A 1 310 ? 2.520 -0.824 2.436 1.00 95.12 310 GLY A CA 1
ATOM 2215 C C . GLY A 1 310 ? 2.708 -0.791 0.918 1.00 95.12 310 GLY A C 1
ATOM 2216 O O . GLY A 1 310 ? 2.349 -1.717 0.181 1.00 95.12 310 GLY A O 1
ATOM 2217 N N . MET A 1 311 ? 3.290 0.310 0.448 1.00 97.19 311 MET A N 1
ATOM 2218 C CA . MET A 1 311 ? 3.715 0.531 -0.933 1.00 97.19 311 MET A CA 1
ATOM 2219 C C . MET A 1 311 ? 5.230 0.773 -1.006 1.00 97.19 311 MET A C 1
ATOM 2221 O O . MET A 1 311 ? 5.821 1.393 -0.118 1.00 97.19 311 MET A O 1
ATOM 2225 N N . ASN A 1 312 ? 5.865 0.316 -2.090 1.00 91.00 312 ASN A N 1
ATOM 2226 C CA . ASN A 1 312 ? 7.322 0.325 -2.243 1.00 91.00 312 ASN A CA 1
ATOM 2227 C C . ASN A 1 312 ? 7.772 0.720 -3.664 1.00 91.00 312 ASN A C 1
ATOM 2229 O O . ASN A 1 312 ? 7.251 0.231 -4.667 1.00 91.00 312 ASN A O 1
ATOM 2233 N N . SER A 1 313 ? 8.768 1.608 -3.739 1.00 90.62 313 SER A N 1
ATOM 2234 C CA . SER A 1 313 ? 9.483 2.030 -4.956 1.00 90.62 313 SER A CA 1
ATOM 2235 C C . SER A 1 313 ? 11.011 1.873 -4.840 1.00 90.62 313 SER A C 1
ATOM 2237 O O . SER A 1 313 ? 11.756 2.477 -5.610 1.00 90.62 313 SER A O 1
ATOM 2239 N N . GLN A 1 314 ? 11.486 1.083 -3.873 1.00 87.12 314 GLN A N 1
ATOM 2240 C CA . GLN A 1 314 ? 12.897 0.921 -3.499 1.00 87.12 314 GLN A CA 1
ATOM 2241 C C . GLN A 1 314 ? 13.624 -0.214 -4.215 1.00 87.12 314 GLN A C 1
ATOM 2243 O O . GLN A 1 314 ? 14.811 -0.411 -3.977 1.00 87.12 314 GLN A O 1
ATOM 2248 N N . ARG A 1 315 ? 12.956 -0.980 -5.082 1.00 87.88 315 ARG A N 1
ATOM 2249 C CA . ARG A 1 315 ? 13.678 -1.984 -5.867 1.00 87.88 315 ARG A CA 1
ATOM 2250 C C . ARG A 1 315 ? 14.751 -1.337 -6.727 1.00 87.88 315 ARG A C 1
ATOM 2252 O O . ARG A 1 315 ? 14.473 -0.347 -7.403 1.00 87.88 315 ARG A O 1
ATOM 2259 N N . ASP A 1 316 ? 15.948 -1.916 -6.715 1.00 85.06 316 ASP A N 1
ATOM 2260 C CA . ASP A 1 316 ? 17.133 -1.352 -7.361 1.00 85.06 316 ASP A CA 1
ATOM 2261 C C . ASP A 1 316 ? 16.881 -1.024 -8.836 1.00 85.06 316 ASP A C 1
ATOM 2263 O O . ASP A 1 316 ? 17.275 0.038 -9.320 1.00 85.06 316 ASP A O 1
ATOM 2267 N N . GLU A 1 317 ? 16.179 -1.897 -9.559 1.00 88.75 317 GLU A N 1
ATOM 2268 C CA . GLU A 1 317 ? 15.836 -1.680 -10.961 1.00 88.75 317 GLU A CA 1
ATOM 2269 C C . GLU A 1 317 ? 14.785 -0.580 -11.168 1.00 88.75 317 GLU A C 1
ATOM 2271 O O . GLU A 1 317 ? 14.772 0.062 -12.216 1.00 88.75 317 GLU A O 1
ATOM 2276 N N . ILE A 1 318 ? 13.936 -0.306 -10.175 1.00 94.69 318 ILE A N 1
ATOM 2277 C CA . ILE A 1 318 ? 12.997 0.821 -10.202 1.00 94.69 318 ILE A CA 1
ATOM 2278 C C . ILE A 1 318 ? 13.737 2.123 -9.896 1.00 94.69 318 ILE A C 1
ATOM 2280 O O . ILE A 1 318 ? 13.615 3.077 -10.663 1.00 94.69 318 ILE A O 1
ATOM 2284 N N . VAL A 1 319 ? 14.555 2.149 -8.841 1.00 87.94 319 VAL A N 1
ATOM 2285 C CA . VAL A 1 319 ? 15.335 3.327 -8.428 1.00 87.94 319 VAL A CA 1
ATOM 2286 C C . VAL A 1 319 ? 16.299 3.773 -9.527 1.00 87.94 319 VAL A C 1
ATOM 2288 O O . VAL A 1 319 ? 16.404 4.964 -9.805 1.00 87.94 319 VAL A O 1
ATOM 2291 N N . ASN A 1 320 ? 16.979 2.826 -10.174 1.00 89.12 320 ASN A N 1
ATOM 2292 C CA . ASN A 1 320 ? 18.006 3.133 -11.171 1.00 89.12 320 ASN A CA 1
ATOM 2293 C C . ASN A 1 320 ? 17.479 3.122 -12.618 1.00 89.12 320 ASN A C 1
ATOM 2295 O O . ASN A 1 320 ? 18.069 3.752 -13.498 1.00 89.12 320 ASN A O 1
ATOM 2299 N N . GLY A 1 321 ? 16.388 2.401 -12.894 1.00 87.38 321 GLY A N 1
ATOM 2300 C CA . GLY A 1 321 ? 15.822 2.244 -14.240 1.00 87.38 321 GLY A CA 1
ATOM 2301 C C . GLY A 1 321 ? 14.678 3.203 -14.569 1.00 87.38 321 GLY A C 1
ATOM 2302 O O . GLY A 1 321 ? 14.213 3.232 -15.712 1.00 87.38 321 GLY A O 1
ATOM 2303 N N . THR A 1 322 ? 14.208 3.991 -13.600 1.00 94.00 322 THR A N 1
ATOM 2304 C CA . THR A 1 322 ? 13.085 4.922 -13.773 1.00 94.00 322 THR A CA 1
ATOM 2305 C C . THR A 1 322 ? 13.395 6.300 -13.187 1.00 94.00 322 THR A C 1
ATOM 2307 O O . THR A 1 322 ? 14.370 6.487 -12.467 1.00 94.00 322 THR A O 1
ATOM 2310 N N . THR A 1 323 ? 12.595 7.299 -13.550 1.00 88.94 323 THR A N 1
ATOM 2311 C CA . THR A 1 323 ? 12.659 8.657 -13.007 1.00 88.94 323 THR A CA 1
ATOM 2312 C C . THR A 1 323 ? 11.291 9.084 -12.481 1.00 88.94 323 THR A C 1
ATOM 2314 O O . THR A 1 323 ? 10.252 8.632 -12.970 1.00 88.94 323 THR A O 1
ATOM 2317 N N . GLY A 1 324 ? 11.287 9.973 -11.488 1.00 88.69 324 GLY A N 1
ATOM 2318 C CA . GLY A 1 324 ? 10.078 10.352 -10.761 1.00 88.69 324 GLY A CA 1
ATOM 2319 C C . GLY A 1 324 ? 9.590 9.260 -9.805 1.00 88.69 324 GLY A C 1
ATOM 2320 O O . GLY A 1 324 ? 10.304 8.309 -9.503 1.00 88.69 324 GLY A O 1
ATOM 2321 N N . GLY A 1 325 ? 8.378 9.441 -9.282 1.00 90.06 325 GLY A N 1
ATOM 2322 C CA . GLY A 1 325 ? 7.721 8.469 -8.409 1.00 90.06 325 GLY A CA 1
ATOM 2323 C C . GLY A 1 325 ? 6.953 7.386 -9.171 1.00 90.06 325 GLY A C 1
ATOM 2324 O O . GLY A 1 325 ? 6.803 7.442 -10.393 1.00 90.06 325 GLY A O 1
ATOM 2325 N N . VAL A 1 326 ? 6.414 6.422 -8.427 1.00 97.44 326 VAL A N 1
ATOM 2326 C CA . VAL A 1 326 ? 5.482 5.416 -8.951 1.00 97.44 326 VAL A CA 1
ATOM 2327 C C . VAL A 1 326 ? 4.066 5.960 -8.815 1.00 97.44 326 VAL A C 1
ATOM 2329 O O . VAL A 1 326 ? 3.623 6.275 -7.713 1.00 97.44 326 VAL A O 1
ATOM 2332 N N . ASN A 1 327 ? 3.342 6.068 -9.926 1.00 98.12 327 ASN A N 1
ATOM 2333 C CA . ASN A 1 327 ? 1.947 6.490 -9.911 1.00 98.12 327 ASN A CA 1
ATOM 2334 C C . ASN A 1 327 ? 1.039 5.268 -9.732 1.00 98.12 327 ASN A C 1
ATOM 2336 O O . ASN A 1 327 ? 0.891 4.454 -10.644 1.00 98.12 327 ASN A O 1
ATOM 2340 N N . PHE A 1 328 ? 0.466 5.138 -8.543 1.00 98.31 328 PHE A N 1
ATOM 2341 C CA . PHE A 1 328 ? -0.528 4.138 -8.200 1.00 98.31 328 PHE A CA 1
ATOM 2342 C C . PHE A 1 328 ? -1.928 4.647 -8.555 1.00 98.31 328 PHE A C 1
ATOM 2344 O O . PHE A 1 328 ? -2.262 5.799 -8.287 1.00 98.31 328 PHE A O 1
ATOM 2351 N N . THR A 1 329 ? -2.761 3.790 -9.137 1.00 97.00 329 THR A N 1
ATOM 2352 C CA . THR A 1 329 ? -4.171 4.062 -9.455 1.00 97.00 329 THR A CA 1
ATOM 2353 C C . THR A 1 329 ? -5.035 2.926 -8.931 1.00 97.00 329 THR A C 1
ATOM 2355 O O . THR A 1 329 ? -4.734 1.766 -9.214 1.00 97.00 329 THR A O 1
ATOM 2358 N N . LEU A 1 330 ? -6.125 3.238 -8.229 1.00 94.12 330 LEU A N 1
ATOM 2359 C CA . LEU A 1 330 ? -7.154 2.251 -7.899 1.00 94.12 330 LEU A CA 1
ATOM 2360 C C . LEU A 1 330 ? -8.119 2.113 -9.083 1.00 94.12 330 LEU A C 1
ATOM 2362 O O . LEU A 1 330 ? -8.983 2.960 -9.295 1.00 94.12 330 LEU A O 1
ATOM 2366 N N . ASP A 1 331 ? -7.969 1.052 -9.871 1.00 85.94 331 ASP A N 1
ATOM 2367 C CA . ASP A 1 331 ? -8.763 0.823 -11.083 1.00 85.94 331 ASP A CA 1
ATOM 2368 C C . ASP A 1 331 ? -10.157 0.261 -10.786 1.00 85.94 331 ASP A C 1
ATOM 2370 O O . ASP A 1 331 ? -11.108 0.550 -11.511 1.00 85.94 331 ASP A O 1
ATOM 2374 N N . SER A 1 332 ? -10.284 -0.594 -9.768 1.00 83.62 332 SER A N 1
ATOM 2375 C CA . SER A 1 332 ? -11.567 -1.187 -9.386 1.00 83.62 332 SER A CA 1
ATOM 2376 C C . SER A 1 332 ? -11.564 -1.679 -7.944 1.00 83.62 332 SER A C 1
ATOM 2378 O O . SER A 1 332 ? -10.532 -2.103 -7.424 1.00 83.62 332 SER A O 1
ATOM 2380 N N . VAL A 1 333 ? -12.752 -1.711 -7.346 1.00 88.06 333 VAL A N 1
ATOM 2381 C CA . VAL A 1 333 ? -13.037 -2.387 -6.078 1.00 88.06 333 VAL A CA 1
ATOM 2382 C C . VAL A 1 333 ? -14.260 -3.265 -6.302 1.00 88.06 333 VAL A C 1
ATOM 2384 O O . VAL A 1 333 ? -15.282 -2.771 -6.773 1.00 88.06 333 VAL A O 1
ATOM 2387 N N . ASP A 1 334 ? -14.151 -4.545 -5.973 1.00 86.44 334 ASP A N 1
ATOM 2388 C CA . ASP A 1 334 ? -15.280 -5.466 -5.857 1.00 86.44 334 ASP A CA 1
ATOM 2389 C C . ASP A 1 334 ? -15.313 -6.000 -4.425 1.00 86.44 334 ASP A C 1
ATOM 2391 O O . ASP A 1 334 ? -14.276 -6.405 -3.903 1.00 86.44 334 ASP A O 1
ATOM 2395 N N . GLY A 1 335 ? -16.469 -5.946 -3.770 1.00 91.44 335 GLY A N 1
ATOM 2396 C CA . GLY A 1 335 ? -16.624 -6.327 -2.370 1.00 91.44 335 GLY A CA 1
ATOM 2397 C C . GLY A 1 335 ? -17.892 -5.751 -1.730 1.00 91.44 335 GLY A C 1
ATOM 2398 O O . GLY A 1 335 ? -18.580 -4.930 -2.336 1.00 91.44 335 GLY A O 1
ATOM 2399 N N . PRO A 1 336 ? -18.233 -6.191 -0.507 1.00 89.56 336 PRO A N 1
ATOM 2400 C CA . PRO A 1 336 ? -19.510 -5.872 0.139 1.00 89.56 336 PRO A CA 1
ATOM 2401 C C . PRO A 1 336 ? -19.613 -4.439 0.677 1.00 89.56 336 PRO A C 1
ATOM 2403 O O . PRO A 1 336 ? -20.721 -3.956 0.899 1.00 89.56 336 PRO A O 1
ATOM 2406 N N . GLY A 1 337 ? -18.484 -3.762 0.891 1.00 91.50 337 GLY A N 1
ATOM 2407 C CA . GLY A 1 337 ? -18.426 -2.418 1.461 1.00 91.50 337 GLY A CA 1
ATOM 2408 C C . GLY A 1 337 ? -17.511 -1.469 0.693 1.00 91.50 337 GLY A C 1
ATOM 2409 O O . GLY A 1 337 ? -16.977 -1.773 -0.372 1.00 91.50 337 GLY A O 1
ATOM 2410 N N . ARG A 1 338 ? -17.314 -0.284 1.264 1.00 93.31 338 ARG A N 1
ATOM 2411 C CA . ARG A 1 338 ? -16.318 0.698 0.822 1.00 93.31 338 ARG A CA 1
ATOM 2412 C C . ARG A 1 338 ? -14.930 0.360 1.356 1.00 93.31 338 ARG A C 1
ATOM 2414 O O . ARG A 1 338 ? -14.806 -0.173 2.464 1.00 93.31 338 ARG A O 1
ATOM 2421 N N . VAL A 1 339 ? -13.920 0.757 0.584 1.00 96.00 339 VAL A N 1
ATOM 2422 C CA . VAL A 1 339 ? -12.504 0.691 0.949 1.00 96.00 339 VAL A CA 1
ATOM 2423 C C . VAL 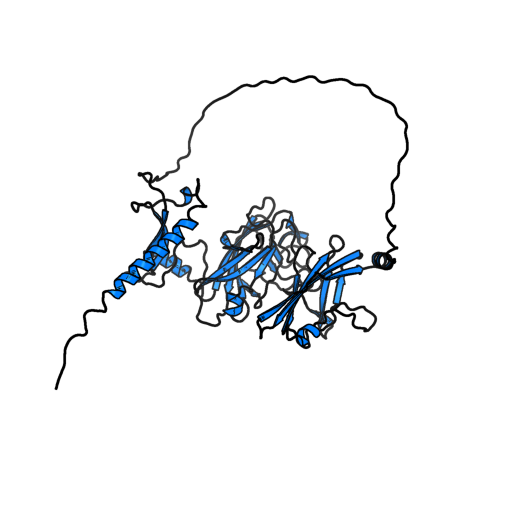A 1 339 ? -11.883 2.072 0.795 1.00 96.00 339 VAL A C 1
ATOM 2425 O O . VAL A 1 339 ? -12.165 2.756 -0.188 1.00 96.00 339 VAL A O 1
ATOM 2428 N N . ALA A 1 340 ? -11.038 2.463 1.745 1.00 95.56 340 ALA A N 1
ATOM 2429 C CA . ALA A 1 340 ? -10.173 3.627 1.607 1.00 95.56 340 ALA A CA 1
ATOM 2430 C C . ALA A 1 340 ? -8.743 3.309 2.034 1.00 95.56 340 ALA A C 1
ATOM 2432 O O . ALA A 1 340 ? -8.514 2.504 2.935 1.00 95.56 340 ALA A O 1
ATOM 2433 N N . VAL A 1 341 ? -7.795 3.988 1.400 1.00 97.62 341 VAL A N 1
ATOM 2434 C CA . VAL A 1 341 ? -6.375 3.959 1.726 1.00 97.62 341 VAL A CA 1
ATOM 2435 C C . VAL A 1 341 ? -5.913 5.384 1.978 1.00 97.62 341 VAL A C 1
ATOM 2437 O O . VAL A 1 341 ? -6.202 6.276 1.181 1.00 97.62 341 VAL A O 1
ATOM 2440 N N . PHE A 1 342 ? -5.212 5.628 3.078 1.00 92.06 342 PHE A N 1
ATOM 2441 C CA . PHE A 1 342 ? -4.777 6.975 3.441 1.00 92.06 342 PHE A CA 1
ATOM 2442 C C . PHE A 1 342 ? -3.483 6.963 4.250 1.00 92.06 342 PHE A C 1
ATOM 2444 O O . PHE A 1 342 ? -3.217 6.055 5.039 1.00 92.06 342 PHE A O 1
ATOM 2451 N N . ASN A 1 343 ? -2.679 8.005 4.075 1.00 84.94 343 ASN A N 1
ATOM 2452 C CA . ASN A 1 343 ? -1.540 8.276 4.941 1.00 84.94 343 ASN A CA 1
ATOM 2453 C C . ASN A 1 343 ? -2.044 8.748 6.308 1.00 84.94 343 ASN A C 1
ATOM 2455 O O . ASN A 1 343 ? -3.087 9.393 6.402 1.00 84.94 343 ASN A O 1
ATOM 2459 N N . SER A 1 344 ? -1.301 8.460 7.372 1.00 76.62 344 SER A N 1
ATOM 2460 C CA . SER A 1 344 ? -1.599 9.011 8.698 1.00 76.62 344 SER A CA 1
ATOM 2461 C C . SER A 1 344 ? -1.433 10.535 8.698 1.00 76.62 344 SER A C 1
ATOM 2463 O O . SER A 1 344 ? -0.550 11.080 8.029 1.00 76.62 344 SER A O 1
ATOM 2465 N N . GLY A 1 345 ? -2.298 11.243 9.423 1.00 57.00 345 GLY A N 1
ATOM 2466 C CA . GLY A 1 345 ? -2.212 12.695 9.559 1.00 57.00 345 GLY A CA 1
ATOM 2467 C C . GLY A 1 345 ? -1.051 13.126 10.458 1.00 57.00 345 GLY A C 1
ATOM 2468 O O . GLY A 1 345 ? -0.421 12.335 11.162 1.00 57.00 345 GLY A O 1
ATOM 2469 N N . SER A 1 346 ? -0.734 14.421 10.436 1.00 51.72 346 SER A N 1
ATOM 2470 C CA . SER A 1 346 ? 0.308 14.971 11.313 1.00 51.72 346 SER A CA 1
ATOM 2471 C C . SER A 1 346 ? -0.136 14.964 12.784 1.00 51.72 346 SER A C 1
ATOM 2473 O O . SER A 1 346 ? -1.297 15.238 13.077 1.00 51.72 346 SER A O 1
ATOM 2475 N N . LEU A 1 347 ? 0.806 14.722 13.709 1.00 41.34 347 LEU A N 1
ATOM 2476 C CA . LEU A 1 347 ? 0.631 14.859 15.170 1.00 41.34 347 LEU A CA 1
ATOM 2477 C C . LEU A 1 347 ? -0.589 14.120 15.763 1.00 41.34 347 LEU A C 1
ATOM 2479 O O . LEU A 1 347 ? -1.316 14.684 16.576 1.00 41.34 347 LEU A O 1
ATOM 2483 N N . GLY A 1 348 ? -0.830 12.869 15.365 1.00 41.56 348 GLY A N 1
ATOM 2484 C CA . GLY A 1 348 ? -1.949 12.080 15.899 1.00 41.56 348 GLY A CA 1
ATOM 2485 C C . GLY A 1 348 ? -3.313 12.416 15.287 1.00 41.56 348 GLY A C 1
ATOM 2486 O O . GLY A 1 348 ? -4.318 11.863 15.723 1.00 41.56 348 GLY A O 1
ATOM 2487 N N . GLY A 1 349 ? -3.369 13.278 14.264 1.00 44.66 349 GLY A N 1
ATOM 2488 C CA . GLY A 1 349 ? -4.552 13.397 13.413 1.00 44.66 349 GLY A CA 1
ATOM 2489 C C . GLY A 1 349 ? -4.751 12.089 12.650 1.00 44.66 349 GLY A C 1
ATOM 2490 O O . GLY A 1 349 ? -3.878 11.698 11.881 1.00 44.66 349 GLY A O 1
ATOM 2491 N N . GLY A 1 350 ? -5.861 11.387 12.887 1.00 63.00 350 GLY A N 1
ATOM 2492 C CA . GLY A 1 350 ? -6.060 10.019 12.394 1.00 63.00 350 GLY A CA 1
ATOM 2493 C C . GLY A 1 350 ? -5.877 9.861 10.879 1.00 63.00 350 GLY A C 1
ATOM 2494 O O . GLY A 1 350 ? -5.246 8.907 10.433 1.00 63.00 350 GLY A O 1
ATOM 2495 N N . VAL A 1 351 ? -6.362 10.822 10.088 1.00 73.25 351 VAL A N 1
ATOM 2496 C CA . VAL A 1 351 ? -6.372 10.756 8.617 1.00 73.25 351 VAL A CA 1
ATOM 2497 C C . VAL A 1 351 ? -5.555 11.905 8.025 1.00 73.25 351 VAL A C 1
ATOM 2499 O O . VAL A 1 351 ? -5.751 13.070 8.372 1.00 73.25 351 VAL A O 1
ATOM 2502 N N . GLY A 1 352 ? -4.615 11.565 7.146 1.00 79.00 352 GLY A N 1
ATOM 2503 C CA . GLY A 1 352 ? -3.777 12.481 6.377 1.00 79.00 352 GLY A CA 1
ATOM 2504 C C . GLY A 1 352 ? -4.177 12.510 4.903 1.00 79.00 352 GLY A C 1
ATOM 2505 O O . GLY A 1 352 ? -5.352 12.614 4.566 1.00 79.00 352 GLY A O 1
ATOM 2506 N N . GLU A 1 353 ? -3.194 12.451 4.005 1.00 85.94 353 GLU A N 1
ATOM 2507 C CA . GLU A 1 353 ? -3.450 12.413 2.562 1.00 85.94 353 GLU A CA 1
ATOM 2508 C C . GLU A 1 353 ? -4.250 11.163 2.176 1.00 85.94 353 GLU A C 1
ATOM 2510 O O . GLU A 1 353 ? -3.870 10.039 2.511 1.00 85.94 353 GLU A O 1
ATOM 2515 N N . HIS A 1 354 ? -5.345 11.355 1.443 1.00 88.19 354 HIS A N 1
ATOM 2516 C CA . HIS A 1 354 ? -6.097 10.251 0.866 1.00 88.19 354 HIS A CA 1
ATOM 2517 C C . HIS A 1 354 ? -5.308 9.672 -0.308 1.00 88.19 354 HIS A C 1
ATOM 2519 O O . HIS A 1 354 ? -5.041 10.360 -1.291 1.00 88.19 354 HIS A O 1
ATOM 2525 N N . VAL A 1 355 ? -4.939 8.400 -0.196 1.00 93.69 355 VAL A N 1
ATOM 2526 C CA . VAL A 1 355 ? -4.233 7.654 -1.241 1.00 93.69 355 VAL A CA 1
ATOM 2527 C C . VAL A 1 355 ? -5.260 7.085 -2.214 1.00 93.69 355 VAL A C 1
ATOM 2529 O O . VAL A 1 355 ? -5.202 7.369 -3.408 1.00 93.69 355 VAL A O 1
ATOM 2532 N N . PHE A 1 356 ? -6.255 6.363 -1.689 1.00 95.81 356 PHE A N 1
ATOM 2533 C CA . PHE A 1 356 ? -7.436 5.924 -2.424 1.00 95.81 356 PHE A CA 1
ATOM 2534 C C . PHE A 1 356 ? -8.702 6.188 -1.608 1.00 95.81 356 PHE A C 1
ATOM 2536 O O . PHE A 1 356 ? -8.874 5.642 -0.527 1.00 95.81 356 PHE A O 1
ATOM 2543 N N . ASP A 1 357 ? -9.621 6.980 -2.138 1.00 85.94 357 ASP A N 1
ATOM 2544 C CA . ASP A 1 357 ? -10.948 7.243 -1.562 1.00 85.94 357 ASP A CA 1
ATOM 2545 C C . ASP A 1 357 ? -12.093 6.862 -2.519 1.00 85.94 357 ASP A C 1
ATOM 2547 O O . ASP A 1 357 ? -13.272 6.996 -2.188 1.00 85.94 357 ASP A O 1
ATOM 2551 N N . GLY A 1 358 ? -11.748 6.317 -3.689 1.00 81.94 358 GLY A N 1
ATOM 2552 C CA . GLY A 1 358 ? -12.672 5.771 -4.667 1.00 81.94 358 GLY A CA 1
ATOM 2553 C C . GLY A 1 358 ? -11.954 5.182 -5.881 1.00 81.94 358 GLY A C 1
ATOM 2554 O O . GLY A 1 358 ? -10.740 5.293 -6.052 1.00 81.94 358 GLY A O 1
ATOM 2555 N N . VAL A 1 359 ? -12.721 4.530 -6.753 1.00 82.19 359 VAL A N 1
ATOM 2556 C CA . VAL A 1 359 ? -12.204 4.081 -8.051 1.00 82.19 359 VAL A CA 1
ATOM 2557 C C . VAL A 1 359 ? -11.802 5.297 -8.886 1.00 82.19 359 VAL A C 1
ATOM 2559 O O . VAL A 1 359 ? -12.561 6.257 -9.006 1.00 82.19 359 VAL A O 1
ATOM 2562 N N . GLY A 1 360 ? -10.613 5.237 -9.480 1.00 80.50 360 GLY A N 1
ATOM 2563 C CA . GLY A 1 360 ? -9.998 6.330 -10.227 1.00 80.50 360 GLY A CA 1
ATOM 2564 C C . GLY A 1 360 ? -9.077 7.219 -9.390 1.00 80.50 360 GLY A C 1
ATOM 2565 O O . GLY A 1 360 ? -8.372 8.039 -9.977 1.00 80.50 360 GLY A O 1
ATOM 2566 N N . SER A 1 361 ? -9.030 7.055 -8.061 1.00 89.94 361 SER A N 1
ATOM 2567 C CA . SER A 1 361 ? -8.070 7.776 -7.220 1.00 89.94 361 SER A CA 1
ATOM 2568 C C . SER A 1 361 ? -6.637 7.387 -7.592 1.00 89.94 361 SER A C 1
ATOM 2570 O O . SER A 1 361 ? -6.325 6.218 -7.847 1.00 89.94 361 SER A O 1
ATOM 2572 N N . THR A 1 362 ? -5.765 8.391 -7.620 1.00 94.38 362 THR A N 1
ATOM 2573 C CA . THR A 1 362 ? -4.349 8.253 -7.967 1.00 94.38 362 THR A CA 1
ATOM 2574 C C . THR A 1 362 ? -3.464 8.831 -6.885 1.00 94.38 362 THR A C 1
ATOM 2576 O O . THR A 1 362 ? -3.709 9.939 -6.416 1.00 94.38 362 THR A O 1
ATOM 2579 N N . TYR A 1 363 ? -2.371 8.134 -6.598 1.00 95.62 363 TYR A N 1
ATOM 2580 C CA . TYR A 1 363 ? -1.356 8.546 -5.642 1.00 95.62 363 TYR A CA 1
ATOM 2581 C C . TYR A 1 363 ? 0.034 8.345 -6.239 1.00 95.62 363 TYR A C 1
ATOM 2583 O O . TYR A 1 363 ? 0.302 7.327 -6.873 1.00 95.62 363 TYR A O 1
ATOM 2591 N N . THR A 1 364 ? 0.931 9.313 -6.059 1.00 95.44 364 THR A N 1
ATOM 2592 C CA . THR A 1 364 ? 2.321 9.165 -6.508 1.00 95.44 364 THR A CA 1
ATOM 2593 C C . THR A 1 364 ? 3.206 8.882 -5.309 1.00 95.44 364 THR A C 1
ATOM 2595 O O . THR A 1 364 ? 3.517 9.788 -4.541 1.00 95.44 364 THR A O 1
ATOM 2598 N N . LEU A 1 365 ? 3.649 7.632 -5.186 1.00 92.25 365 LEU A N 1
ATOM 2599 C CA . LEU A 1 365 ? 4.668 7.262 -4.215 1.00 92.25 365 LEU A CA 1
ATOM 2600 C C . LEU A 1 365 ? 6.012 7.859 -4.671 1.00 92.25 365 LEU A C 1
ATOM 2602 O O . LEU A 1 365 ? 6.414 7.600 -5.812 1.00 92.25 365 LEU A O 1
ATOM 2606 N N . PRO A 1 366 ? 6.722 8.640 -3.837 1.00 88.69 366 PRO A N 1
ATOM 2607 C CA . PRO A 1 366 ? 8.000 9.229 -4.230 1.00 88.69 366 PRO A CA 1
ATOM 2608 C C . PRO A 1 366 ? 9.048 8.167 -4.627 1.00 88.69 366 PRO A C 1
ATOM 2610 O O . PRO A 1 366 ? 8.913 6.992 -4.269 1.00 88.69 366 PRO A O 1
ATOM 2613 N N . PRO A 1 367 ? 10.094 8.535 -5.394 1.00 75.50 367 PRO A N 1
ATOM 2614 C CA . PRO A 1 367 ? 11.173 7.606 -5.728 1.00 75.50 367 PRO A CA 1
ATOM 2615 C C . PRO A 1 367 ? 11.877 7.093 -4.469 1.00 75.50 367 PRO A C 1
ATOM 2617 O O . PRO A 1 367 ? 11.974 7.814 -3.475 1.00 75.50 367 PRO A O 1
ATOM 2620 N N . ASN A 1 368 ? 12.404 5.866 -4.530 1.00 85.12 368 ASN A N 1
ATOM 2621 C CA . ASN A 1 368 ? 13.180 5.250 -3.451 1.00 85.12 368 ASN A CA 1
ATOM 2622 C C . ASN A 1 368 ? 12.485 5.325 -2.074 1.00 85.12 368 ASN A C 1
ATOM 2624 O O . ASN A 1 368 ? 13.096 5.651 -1.054 1.00 85.12 368 ASN A O 1
ATOM 2628 N N . THR A 1 369 ? 11.181 5.062 -2.062 1.00 73.25 369 THR A N 1
ATOM 2629 C CA . THR A 1 369 ? 10.323 5.207 -0.889 1.00 73.25 369 THR A CA 1
ATOM 2630 C C . THR A 1 369 ? 9.649 3.894 -0.550 1.00 73.25 369 THR A C 1
ATOM 2632 O O . THR A 1 369 ? 9.130 3.189 -1.415 1.00 73.25 369 THR A O 1
ATOM 2635 N N . HIS A 1 370 ? 9.627 3.605 0.738 1.00 84.00 370 HIS A N 1
ATOM 2636 C CA . HIS A 1 370 ? 8.806 2.585 1.354 1.00 84.00 370 HIS A CA 1
ATOM 2637 C C . HIS A 1 370 ? 7.908 3.285 2.370 1.00 84.00 370 HIS A C 1
ATOM 2639 O O . HIS A 1 370 ? 8.387 4.034 3.223 1.00 84.00 370 HIS A O 1
ATOM 2645 N N . ALA A 1 371 ? 6.597 3.111 2.221 1.00 77.38 371 ALA A N 1
ATOM 2646 C CA . ALA A 1 371 ? 5.612 3.756 3.074 1.00 77.38 371 ALA A CA 1
ATOM 2647 C C . ALA A 1 371 ? 4.464 2.805 3.413 1.00 77.38 371 ALA A C 1
ATOM 2649 O O . ALA A 1 371 ? 3.981 2.079 2.548 1.00 77.38 371 ALA A O 1
ATOM 2650 N N . HIS A 1 372 ? 3.998 2.871 4.659 1.00 86.50 372 HIS A N 1
ATOM 2651 C CA . HIS A 1 372 ? 2.836 2.126 5.132 1.00 86.50 372 HIS A CA 1
ATOM 2652 C C . HIS A 1 372 ? 1.629 3.043 5.259 1.00 86.50 372 HIS A C 1
ATOM 2654 O O . HIS A 1 372 ? 1.629 4.005 6.029 1.00 86.50 372 HIS A O 1
ATOM 2660 N N . GLN A 1 373 ? 0.601 2.730 4.481 1.00 91.38 373 GLN A N 1
ATOM 2661 C CA . GLN A 1 373 ? -0.685 3.408 4.515 1.00 91.38 373 GLN A CA 1
ATOM 2662 C C . GLN A 1 373 ? -1.642 2.690 5.464 1.00 91.38 373 GLN A C 1
ATOM 2664 O O . GLN A 1 373 ? -1.484 1.513 5.775 1.00 91.38 373 GLN A O 1
ATOM 2669 N N . ASN A 1 374 ? -2.690 3.396 5.867 1.00 91.31 374 ASN A N 1
ATOM 2670 C CA . ASN A 1 374 ? -3.852 2.791 6.491 1.00 91.31 374 ASN A CA 1
ATOM 2671 C C . ASN A 1 374 ? -4.786 2.248 5.405 1.00 91.31 374 ASN A C 1
ATOM 2673 O O . ASN A 1 374 ? -5.137 3.008 4.505 1.00 91.31 374 ASN A O 1
ATOM 2677 N N . TRP A 1 375 ? -5.219 0.989 5.498 1.00 98.19 375 TRP A N 1
ATOM 2678 C CA . TRP A 1 375 ? -6.218 0.381 4.607 1.00 98.19 375 TRP A CA 1
ATOM 2679 C C . TRP A 1 375 ? -7.471 0.031 5.403 1.00 98.19 375 TRP A C 1
ATOM 2681 O O . TRP A 1 375 ? -7.434 -0.855 6.257 1.00 98.19 375 TRP A O 1
ATOM 2691 N N . LEU A 1 376 ? -8.574 0.719 5.127 1.00 96.88 376 LEU A N 1
ATOM 2692 C CA . LEU A 1 376 ? -9.825 0.612 5.872 1.00 96.88 376 LEU A CA 1
ATOM 2693 C C . LEU A 1 376 ? -10.909 -0.055 5.027 1.00 96.88 376 LEU A C 1
ATOM 2695 O O . LEU A 1 376 ? -11.200 0.398 3.922 1.00 96.88 376 LEU A O 1
ATOM 2699 N N . PHE A 1 377 ? -11.552 -1.077 5.588 1.00 98.38 377 PHE A N 1
ATOM 2700 C CA . PHE A 1 377 ? -12.671 -1.819 5.007 1.00 98.38 377 PHE A CA 1
ATOM 2701 C C . PHE A 1 377 ? -13.905 -1.679 5.899 1.00 98.38 377 PHE A C 1
ATOM 2703 O O . PHE A 1 377 ? -13.817 -1.817 7.120 1.00 98.38 377 PHE A O 1
ATOM 2710 N N . THR A 1 378 ? -15.059 -1.403 5.297 1.00 96.69 378 THR A N 1
ATOM 2711 C CA . THR A 1 378 ? -16.271 -1.034 6.056 1.00 96.69 378 THR A CA 1
ATOM 2712 C C . THR A 1 378 ? -17.224 -2.183 6.353 1.00 96.69 378 THR A C 1
ATOM 2714 O O . THR A 1 378 ? -17.978 -2.093 7.310 1.00 96.69 378 THR A O 1
ATOM 2717 N N . GLU A 1 379 ? -17.181 -3.263 5.574 1.00 96.69 379 GLU A N 1
ATOM 2718 C CA . GLU A 1 379 ? -18.072 -4.418 5.737 1.00 96.69 379 GLU A CA 1
ATOM 2719 C C . GLU A 1 379 ? -17.277 -5.732 5.700 1.00 96.69 379 GLU A C 1
ATOM 2721 O O . GLU A 1 379 ? -16.273 -5.816 4.983 1.00 96.69 379 GLU A O 1
ATOM 2726 N N . PRO A 1 380 ? -17.708 -6.782 6.417 1.00 97.81 380 PRO A N 1
ATOM 2727 C CA . PRO A 1 380 ? -17.094 -8.100 6.329 1.00 97.81 380 PRO A CA 1
ATOM 2728 C C . PRO A 1 380 ? -17.403 -8.781 4.985 1.00 97.81 380 PRO A C 1
ATOM 2730 O O . PRO A 1 380 ? -18.511 -8.691 4.460 1.00 97.81 380 PRO A O 1
ATOM 2733 N N . GLY A 1 381 ? -16.430 -9.519 4.455 1.00 96.25 381 GLY A N 1
ATOM 2734 C CA . GLY A 1 381 ? -16.524 -10.343 3.251 1.00 96.25 381 GLY A CA 1
ATOM 2735 C C . GLY A 1 381 ? -15.247 -10.299 2.412 1.00 96.25 381 GLY A C 1
ATOM 2736 O O . GLY A 1 381 ? -14.194 -9.857 2.872 1.00 96.25 381 GLY A O 1
ATOM 2737 N N . THR A 1 382 ? -15.321 -10.806 1.183 1.00 96.94 382 THR A N 1
ATOM 2738 C CA . THR A 1 382 ? -14.176 -10.834 0.265 1.00 96.94 382 THR A CA 1
ATOM 2739 C C . THR A 1 382 ? -14.133 -9.566 -0.574 1.00 96.94 382 THR A C 1
ATOM 2741 O O . THR A 1 382 ? -15.148 -9.177 -1.149 1.00 96.94 382 THR A O 1
ATOM 2744 N N . TYR A 1 383 ? -12.951 -8.961 -0.671 1.00 96.56 383 TYR A N 1
ATOM 2745 C CA . TYR A 1 383 ? -12.682 -7.829 -1.545 1.00 96.56 383 TYR A CA 1
ATOM 2746 C C . TYR A 1 383 ? -11.614 -8.183 -2.570 1.00 96.56 383 TYR A C 1
ATOM 2748 O O . TYR A 1 383 ? -10.613 -8.822 -2.236 1.00 96.56 383 TYR A O 1
ATOM 2756 N N . THR A 1 384 ? -11.784 -7.694 -3.795 1.00 94.25 384 THR A N 1
ATOM 2757 C CA . THR A 1 384 ? -10.716 -7.636 -4.790 1.00 94.25 384 THR A CA 1
ATOM 2758 C C . THR A 1 384 ? -10.488 -6.196 -5.235 1.00 94.25 384 THR A C 1
ATOM 2760 O O . THR A 1 384 ? -11.416 -5.485 -5.623 1.00 94.25 384 THR A O 1
ATOM 2763 N N . LEU A 1 385 ? -9.241 -5.740 -5.132 1.00 94.06 385 LEU A N 1
ATOM 2764 C CA . LEU A 1 385 ? -8.827 -4.389 -5.510 1.00 94.06 385 LEU A CA 1
ATOM 2765 C C . LEU A 1 385 ? -7.887 -4.480 -6.703 1.00 94.06 385 LEU A C 1
ATOM 2767 O O . LEU A 1 385 ? -6.797 -5.038 -6.576 1.00 94.06 385 LEU A O 1
ATOM 2771 N N . THR A 1 386 ? -8.282 -3.916 -7.842 1.00 92.94 386 THR A N 1
ATOM 2772 C CA . THR A 1 386 ? -7.396 -3.817 -9.008 1.00 92.94 386 THR A CA 1
ATOM 2773 C C . THR A 1 386 ? -6.621 -2.514 -8.936 1.00 92.94 386 THR A C 1
ATOM 2775 O O . THR A 1 386 ? -7.219 -1.443 -8.876 1.00 92.94 386 THR A O 1
ATOM 2778 N N . ILE A 1 387 ? -5.294 -2.606 -8.948 1.00 95.81 387 ILE A N 1
ATOM 2779 C CA . ILE A 1 387 ? -4.384 -1.469 -8.818 1.00 95.81 387 ILE A CA 1
ATOM 2780 C C . ILE A 1 387 ? -3.425 -1.460 -10.005 1.00 95.81 387 ILE A C 1
ATOM 2782 O O . ILE A 1 387 ? -2.825 -2.489 -10.327 1.00 95.81 387 ILE A O 1
ATOM 2786 N N . SER A 1 388 ? -3.243 -0.291 -10.619 1.00 95.75 388 SER A N 1
ATOM 2787 C CA . SER A 1 388 ? -2.196 -0.032 -11.611 1.00 95.75 388 SER A CA 1
ATOM 2788 C C . SER A 1 388 ? -1.045 0.757 -11.000 1.00 95.75 388 SER A C 1
ATOM 2790 O O . SER A 1 388 ? -1.261 1.667 -10.209 1.00 95.75 388 SER A O 1
ATOM 2792 N N . MET A 1 389 ? 0.177 0.432 -11.407 1.00 97.56 389 MET A N 1
ATOM 2793 C CA . MET A 1 389 ? 1.423 1.104 -11.055 1.00 97.56 389 MET A CA 1
ATOM 2794 C C . MET A 1 389 ? 2.113 1.538 -12.337 1.00 97.56 389 MET A C 1
ATOM 2796 O O . MET A 1 389 ? 2.525 0.697 -13.138 1.00 97.56 389 MET A O 1
ATOM 2800 N N . ARG A 1 390 ? 2.247 2.844 -12.539 1.00 97.88 390 ARG A N 1
ATOM 2801 C CA . ARG A 1 390 ? 2.920 3.414 -13.702 1.00 97.88 390 ARG A CA 1
ATOM 2802 C C . ARG A 1 390 ? 4.243 4.052 -13.304 1.00 97.88 390 ARG A C 1
ATOM 2804 O O . ARG A 1 390 ? 4.319 4.754 -12.299 1.00 97.88 390 ARG A O 1
ATOM 2811 N N . VAL A 1 391 ? 5.266 3.841 -14.126 1.00 97.81 391 VAL A N 1
ATOM 2812 C CA . VAL A 1 391 ? 6.597 4.449 -13.963 1.00 97.81 391 VAL A CA 1
ATOM 2813 C C . VAL A 1 391 ? 7.014 5.197 -15.228 1.00 97.81 391 VAL A C 1
ATOM 2815 O O . VAL A 1 391 ? 6.416 5.024 -16.293 1.00 97.81 391 VAL A O 1
ATOM 2818 N N . THR A 1 392 ? 8.069 6.006 -15.124 1.00 97.62 392 THR A N 1
ATOM 2819 C CA . THR A 1 392 ? 8.719 6.640 -16.280 1.00 97.62 392 THR A CA 1
ATOM 2820 C C . THR A 1 392 ? 10.120 6.050 -16.450 1.00 97.62 392 THR A C 1
ATOM 2822 O O . THR A 1 392 ? 11.012 6.429 -15.694 1.00 97.62 392 THR A O 1
ATOM 2825 N N . PRO A 1 393 ? 10.350 5.111 -17.386 1.00 96.12 393 PRO A N 1
ATOM 2826 C CA . PRO A 1 393 ? 11.677 4.538 -17.603 1.00 96.12 393 PRO A CA 1
ATOM 2827 C C . PRO A 1 393 ? 12.682 5.593 -18.070 1.00 96.12 393 PRO A C 1
ATOM 2829 O O . PRO A 1 393 ? 12.330 6.499 -18.824 1.00 96.12 393 PRO A O 1
ATOM 2832 N N . THR A 1 394 ? 13.945 5.458 -17.667 1.00 94.06 394 THR A N 1
ATOM 2833 C CA . THR A 1 394 ? 15.043 6.305 -18.173 1.00 94.06 394 THR A CA 1
ATOM 2834 C C . THR A 1 394 ? 15.499 5.901 -19.580 1.00 94.06 394 THR A C 1
ATOM 2836 O O . THR A 1 394 ? 16.140 6.689 -20.274 1.00 94.06 394 THR A O 1
ATOM 2839 N N . GLY A 1 395 ? 15.167 4.676 -20.004 1.00 90.94 395 GLY A N 1
ATOM 2840 C CA . GLY A 1 395 ? 15.492 4.108 -21.312 1.00 90.94 395 GLY A CA 1
ATOM 2841 C C . GLY A 1 395 ? 14.267 3.879 -22.202 1.00 90.94 395 GLY A C 1
ATOM 2842 O O . GLY A 1 395 ? 13.345 4.688 -22.257 1.00 90.94 395 GLY A O 1
ATOM 2843 N N . ALA A 1 396 ? 14.271 2.763 -22.936 1.00 89.75 396 ALA A N 1
ATOM 2844 C CA . ALA A 1 396 ? 13.135 2.365 -23.763 1.00 89.75 396 ALA A CA 1
ATOM 2845 C C . ALA A 1 396 ? 11.877 2.110 -22.915 1.00 89.75 396 ALA A C 1
ATOM 2847 O O . ALA A 1 396 ? 11.965 1.771 -21.733 1.00 89.75 396 ALA A O 1
ATOM 2848 N N . ASN A 1 397 ? 10.706 2.222 -23.547 1.00 91.81 397 ASN A N 1
ATOM 2849 C CA . ASN A 1 397 ? 9.456 1.828 -22.909 1.00 91.81 397 ASN A CA 1
ATOM 2850 C C . ASN A 1 397 ? 9.517 0.359 -22.476 1.00 91.81 397 ASN A C 1
ATOM 2852 O O . ASN A 1 397 ? 9.930 -0.513 -23.241 1.00 91.81 397 ASN A O 1
ATOM 2856 N N . LEU A 1 398 ? 9.043 0.108 -21.265 1.00 90.44 398 LEU A N 1
ATOM 2857 C CA . LEU A 1 398 ? 8.796 -1.217 -20.733 1.00 90.44 398 LEU A CA 1
ATOM 2858 C C . LEU A 1 398 ? 7.458 -1.725 -21.264 1.00 90.44 398 LEU A C 1
ATOM 2860 O O . LEU A 1 398 ? 6.478 -0.972 -21.358 1.00 90.44 398 LEU A O 1
ATOM 2864 N N . ALA A 1 399 ? 7.390 -3.021 -21.555 1.00 88.69 399 ALA A N 1
ATOM 2865 C CA . ALA A 1 399 ? 6.102 -3.671 -21.748 1.00 88.69 399 ALA A CA 1
ATOM 2866 C C . ALA A 1 399 ? 5.282 -3.542 -20.452 1.00 88.69 399 ALA A C 1
ATOM 2868 O O . ALA A 1 399 ? 5.829 -3.682 -19.359 1.00 88.69 399 ALA A O 1
ATOM 2869 N N . GLY A 1 400 ? 3.986 -3.250 -20.553 1.00 86.69 400 GLY A N 1
ATOM 2870 C CA . GLY A 1 400 ? 3.105 -3.280 -19.387 1.00 86.69 400 GLY A CA 1
ATOM 2871 C C . GLY A 1 400 ? 2.715 -4.709 -19.000 1.00 86.69 400 GLY A C 1
ATOM 2872 O O . GLY A 1 400 ? 2.848 -5.636 -19.803 1.00 86.69 400 GLY A O 1
ATOM 2873 N N . SER A 1 401 ? 2.163 -4.891 -17.801 1.00 85.38 401 SER A N 1
ATOM 2874 C CA . SER A 1 401 ? 1.513 -6.135 -17.363 1.00 85.38 401 SER A CA 1
ATOM 2875 C C . SER A 1 401 ? 0.102 -5.885 -16.825 1.00 85.38 401 SER A C 1
ATOM 2877 O O . SER A 1 401 ? -0.158 -4.825 -16.265 1.00 85.38 401 SER A O 1
ATOM 2879 N N . GLY A 1 402 ? -0.799 -6.869 -16.912 1.00 68.75 402 GLY A N 1
ATOM 2880 C CA . GLY A 1 402 ? -1.988 -6.947 -16.050 1.00 68.75 402 GLY A CA 1
ATOM 2881 C C . GLY A 1 402 ? -3.329 -7.248 -16.730 1.00 68.75 402 GLY A C 1
ATOM 2882 O O . GLY A 1 402 ? -3.587 -6.856 -17.866 1.00 68.75 402 GLY A O 1
ATOM 2883 N N . GLY A 1 403 ? -4.163 -7.963 -15.966 1.00 47.84 403 GLY A N 1
ATOM 2884 C CA . GLY A 1 403 ? -5.385 -8.674 -16.351 1.00 47.84 403 GLY A CA 1
ATOM 2885 C C . GLY A 1 403 ? -5.28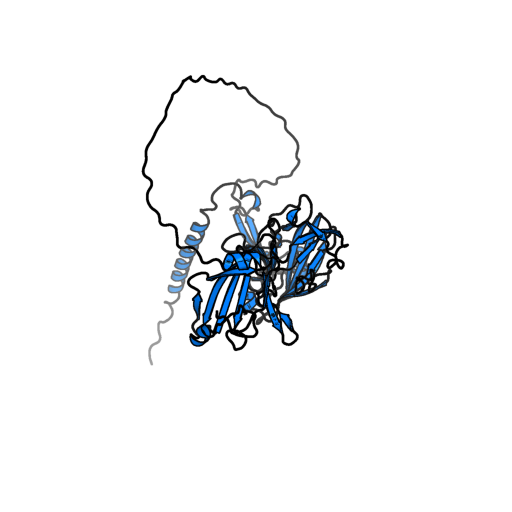1 -10.102 -15.806 1.00 47.84 403 GLY A C 1
ATOM 2886 O O . GLY A 1 403 ? -4.430 -10.850 -16.270 1.00 47.84 403 GLY A O 1
ATOM 2887 N N . GLY A 1 404 ? -6.051 -10.431 -14.765 1.00 41.34 404 GLY A N 1
ATOM 2888 C CA . GLY A 1 404 ? -5.889 -11.626 -13.927 1.00 41.34 404 GLY A CA 1
ATOM 2889 C C . GLY A 1 404 ? -5.679 -12.963 -14.652 1.00 41.34 404 GLY A C 1
ATOM 2890 O O . GLY A 1 404 ? -6.069 -13.167 -15.800 1.00 41.34 404 GLY A O 1
ATOM 2891 N N . SER A 1 405 ? -5.108 -13.894 -13.888 1.00 36.28 405 SER A N 1
ATOM 2892 C CA . SER A 1 405 ? -4.476 -15.141 -14.312 1.00 36.28 405 SER A CA 1
ATOM 2893 C C . SER A 1 405 ? -3.128 -14.897 -14.970 1.00 36.28 405 SER A C 1
ATOM 2895 O O . SER A 1 405 ? -3.004 -14.202 -15.974 1.00 36.28 405 SER A O 1
ATOM 2897 N N . THR A 1 406 ? -2.109 -15.560 -14.438 1.00 40.34 406 THR A N 1
ATOM 2898 C CA . THR A 1 406 ? -0.977 -16.009 -15.234 1.00 40.34 406 THR A CA 1
ATOM 2899 C C . THR A 1 406 ? -1.536 -16.625 -16.516 1.00 40.34 406 THR A C 1
ATOM 2901 O O . THR A 1 406 ? -1.972 -17.776 -16.551 1.00 40.34 406 THR A O 1
ATOM 2904 N N . THR A 1 407 ? -1.606 -15.859 -17.606 1.00 46.16 407 THR A N 1
ATOM 2905 C CA . THR A 1 407 ? -1.663 -16.501 -18.909 1.00 46.16 407 THR A CA 1
ATOM 2906 C C . THR A 1 407 ? -0.364 -17.283 -18.934 1.00 46.16 407 THR A C 1
ATOM 2908 O O . THR A 1 407 ? 0.712 -16.696 -18.909 1.00 46.16 407 THR A O 1
ATOM 2911 N N . ARG A 1 408 ? -0.451 -18.612 -18.942 1.00 55.84 408 ARG A N 1
ATOM 2912 C CA . ARG A 1 408 ? 0.672 -19.550 -19.098 1.00 55.84 408 ARG A CA 1
ATOM 2913 C C . ARG A 1 408 ? 1.501 -19.287 -20.373 1.00 55.84 408 ARG A C 1
ATOM 2915 O O . ARG A 1 408 ? 2.383 -20.066 -20.690 1.00 55.84 408 ARG A O 1
ATOM 2922 N N . LEU A 1 409 ? 1.173 -18.237 -21.124 1.00 61.34 409 LEU A N 1
ATOM 2923 C CA . LEU A 1 409 ? 1.657 -17.865 -22.436 1.00 61.34 409 LEU A CA 1
ATOM 2924 C C . LEU A 1 409 ? 2.582 -16.647 -22.300 1.00 61.34 409 LEU A C 1
ATOM 2926 O O . LEU A 1 409 ? 2.121 -15.545 -22.006 1.00 61.34 409 LEU A O 1
ATOM 2930 N N . THR A 1 410 ? 3.866 -16.831 -22.579 1.00 64.19 410 THR A N 1
ATOM 2931 C CA . THR A 1 410 ? 4.862 -15.759 -22.676 1.00 64.19 410 THR A CA 1
ATOM 2932 C C . THR A 1 410 ? 5.065 -15.396 -24.150 1.00 64.19 410 THR A C 1
ATOM 2934 O O . THR A 1 410 ? 5.496 -16.254 -24.922 1.00 64.19 410 THR A O 1
ATOM 2937 N N . PRO A 1 411 ? 4.778 -14.162 -24.600 1.00 68.81 411 PRO A N 1
ATOM 2938 C CA . PRO A 1 411 ? 5.078 -13.742 -25.970 1.00 68.81 411 PRO A CA 1
ATOM 2939 C C . PRO A 1 411 ? 6.583 -13.815 -26.260 1.00 68.81 411 PRO A C 1
ATOM 2941 O O . PRO A 1 411 ? 7.392 -13.348 -25.465 1.00 68.81 411 PRO A O 1
ATOM 2944 N N . THR A 1 412 ? 6.977 -14.362 -27.411 1.00 66.25 412 THR A N 1
ATOM 2945 C CA . THR A 1 412 ? 8.400 -14.486 -27.794 1.00 66.25 412 THR A CA 1
ATOM 2946 C C . THR A 1 412 ? 8.910 -13.313 -28.635 1.00 66.25 412 THR A C 1
ATOM 2948 O O . THR A 1 412 ? 10.087 -13.268 -28.984 1.00 66.25 412 THR A O 1
ATOM 2951 N N . GLY A 1 413 ? 8.025 -12.387 -29.017 1.00 62.84 413 GLY A N 1
ATOM 2952 C CA . GLY A 1 413 ? 8.320 -11.277 -29.930 1.00 62.84 413 GLY A CA 1
ATOM 2953 C C . GLY A 1 413 ? 8.303 -11.651 -31.419 1.00 62.84 413 GLY A C 1
ATOM 2954 O O . GLY A 1 413 ? 8.317 -10.763 -32.268 1.00 62.84 413 GLY A O 1
ATOM 2955 N N . ALA A 1 414 ? 8.222 -12.941 -31.762 1.00 63.72 414 ALA A N 1
ATOM 2956 C CA . ALA A 1 414 ? 8.062 -13.389 -33.143 1.00 63.72 414 ALA A CA 1
ATOM 2957 C C . ALA A 1 414 ? 6.585 -13.391 -33.574 1.00 63.72 414 ALA A C 1
ATOM 2959 O O . ALA A 1 414 ? 5.680 -13.576 -32.760 1.00 63.72 414 ALA A O 1
ATOM 2960 N N . THR A 1 415 ? 6.346 -13.227 -34.875 1.00 74.62 415 THR A N 1
ATOM 2961 C CA . THR A 1 415 ? 5.016 -13.348 -35.491 1.00 74.62 415 THR A CA 1
ATOM 2962 C C . THR A 1 415 ? 4.957 -14.636 -36.306 1.00 74.62 415 THR A C 1
ATOM 2964 O O . THR A 1 415 ? 5.881 -14.929 -37.064 1.00 74.62 415 THR A O 1
ATOM 2967 N N . GLY A 1 416 ? 3.905 -15.428 -36.115 1.00 77.44 416 GLY A N 1
ATOM 2968 C CA . GLY A 1 416 ? 3.693 -16.685 -36.819 1.00 77.44 416 GLY A CA 1
ATOM 2969 C C . GLY A 1 416 ? 3.138 -16.505 -38.230 1.00 77.44 416 GLY A C 1
ATOM 2970 O O . GLY A 1 416 ? 2.908 -15.393 -38.709 1.00 77.44 416 GLY A O 1
ATOM 2971 N N . ALA A 1 417 ? 2.932 -17.631 -38.913 1.00 83.38 417 ALA A N 1
ATOM 2972 C CA . ALA A 1 417 ? 2.544 -17.667 -40.322 1.00 83.38 417 ALA A CA 1
ATOM 2973 C C . ALA A 1 417 ? 1.166 -17.039 -40.593 1.00 83.38 417 ALA A C 1
ATOM 2975 O O . ALA A 1 417 ? 0.901 -16.610 -41.713 1.00 83.38 417 ALA A O 1
ATOM 2976 N N . ASN A 1 418 ? 0.304 -16.958 -39.576 1.00 78.50 418 ASN A N 1
ATOM 2977 C CA . ASN A 1 418 ? -1.024 -16.356 -39.667 1.00 78.50 418 ASN A CA 1
ATOM 2978 C C . ASN A 1 418 ? -1.049 -14.909 -39.145 1.00 78.50 418 ASN A C 1
ATOM 2980 O O . ASN A 1 418 ? -2.128 -14.360 -38.908 1.00 78.50 418 ASN A O 1
ATOM 2984 N N . GLY A 1 419 ? 0.119 -14.288 -38.946 1.00 72.00 419 GLY A N 1
ATOM 2985 C CA . GLY A 1 419 ? 0.230 -12.909 -38.473 1.00 72.00 419 GLY A CA 1
ATOM 2986 C C . GLY A 1 419 ? -0.060 -12.736 -36.979 1.00 72.00 419 GLY A C 1
ATOM 2987 O O . GLY A 1 419 ? -0.290 -11.611 -36.538 1.00 72.00 419 GLY A O 1
ATOM 2988 N N . ARG A 1 420 ? -0.087 -13.822 -36.193 1.00 78.38 420 ARG A N 1
ATOM 2989 C CA . ARG A 1 420 ? -0.375 -13.788 -34.749 1.00 78.38 420 ARG A CA 1
ATOM 2990 C C . ARG A 1 420 ? 0.911 -13.926 -33.932 1.00 78.38 420 ARG A C 1
ATOM 2992 O O . ARG A 1 420 ? 1.886 -14.490 -34.429 1.00 78.38 420 ARG A O 1
ATOM 2999 N N . PRO A 1 421 ? 0.956 -13.432 -32.683 1.00 69.75 421 PRO A N 1
ATOM 3000 C CA . PRO A 1 421 ? 2.151 -13.563 -31.859 1.00 69.75 421 PRO A CA 1
ATOM 3001 C C . PRO A 1 421 ? 2.484 -15.035 -31.593 1.00 69.75 421 PRO A C 1
ATOM 3003 O O . PRO A 1 421 ? 1.602 -15.854 -31.325 1.00 69.75 421 PRO A O 1
ATOM 3006 N N . ILE A 1 422 ? 3.771 -15.361 -31.644 1.00 77.19 422 ILE A N 1
ATOM 3007 C CA . ILE A 1 422 ? 4.300 -16.618 -31.122 1.00 77.19 422 ILE A CA 1
ATOM 3008 C C . ILE A 1 422 ? 4.392 -16.503 -29.596 1.00 77.19 422 ILE A C 1
ATOM 3010 O O . ILE A 1 422 ? 4.900 -15.514 -29.065 1.00 77.19 422 ILE A O 1
ATOM 3014 N N . VAL A 1 423 ? 3.914 -17.527 -28.894 1.00 77.75 423 VAL A N 1
ATOM 3015 C CA . VAL A 1 423 ? 3.920 -17.628 -27.432 1.00 77.75 423 VAL A CA 1
ATOM 3016 C C . VAL A 1 423 ? 4.604 -18.914 -26.979 1.00 77.75 423 VAL A C 1
ATOM 3018 O O . VAL A 1 423 ? 4.556 -19.926 -27.683 1.00 77.75 423 VAL A O 1
ATOM 3021 N N . SER A 1 424 ? 5.235 -18.883 -25.807 1.00 78.44 424 SER A N 1
ATOM 3022 C CA . SER A 1 424 ? 5.759 -20.061 -25.121 1.00 78.44 424 SER A CA 1
ATOM 3023 C C . SER A 1 424 ? 4.953 -20.384 -23.865 1.00 78.44 424 SER A C 1
ATOM 3025 O O . SER A 1 424 ? 4.492 -19.484 -23.173 1.00 78.44 424 SER A O 1
ATOM 3027 N N . GLU A 1 425 ? 4.761 -21.670 -23.574 1.00 77.25 425 GLU A N 1
ATOM 3028 C CA . GLU A 1 425 ? 4.040 -22.126 -22.383 1.00 77.25 425 GLU A CA 1
ATOM 3029 C C . GLU A 1 425 ? 4.606 -23.428 -21.816 1.00 77.25 425 GLU A C 1
ATOM 3031 O O . GLU A 1 425 ? 5.114 -24.270 -22.558 1.00 77.25 425 GLU A O 1
ATOM 3036 N N . VAL A 1 426 ? 4.511 -23.618 -20.497 1.00 76.88 426 VAL A N 1
ATOM 3037 C CA . VAL A 1 426 ? 5.021 -24.828 -19.827 1.00 76.88 426 VAL A CA 1
ATOM 3038 C C . VAL A 1 426 ? 3.943 -25.903 -19.745 1.00 76.88 426 VAL A C 1
ATOM 3040 O O . VAL A 1 426 ? 3.191 -25.964 -18.777 1.00 76.88 426 VAL A O 1
ATOM 3043 N N . VAL A 1 427 ? 3.928 -26.747 -20.774 1.00 78.75 427 VAL A N 1
ATOM 3044 C CA . VAL A 1 427 ? 3.282 -28.055 -21.004 1.00 78.75 427 VAL A CA 1
ATOM 3045 C C . VAL A 1 427 ? 3.434 -29.120 -19.917 1.00 78.75 427 VAL A C 1
ATOM 3047 O O . VAL A 1 427 ? 4.545 -29.265 -19.432 1.00 78.75 427 VAL A O 1
ATOM 3050 N N . GLY A 1 428 ? 2.438 -29.957 -19.613 1.00 80.38 428 GLY A N 1
ATOM 3051 C CA . GLY A 1 428 ? 2.719 -31.308 -19.113 1.00 80.38 428 GLY A CA 1
ATOM 3052 C C . GLY A 1 428 ? 2.752 -32.275 -20.291 1.00 80.38 428 GLY A C 1
ATOM 3053 O O . GLY A 1 428 ? 1.757 -32.377 -21.010 1.00 80.38 428 GLY A O 1
ATOM 3054 N N . ARG A 1 429 ? 3.888 -32.942 -20.530 1.00 82.19 429 ARG A N 1
ATOM 3055 C CA . ARG A 1 429 ? 4.003 -33.988 -21.560 1.00 82.19 429 ARG A CA 1
ATOM 3056 C C . ARG A 1 429 ? 4.655 -35.253 -21.030 1.00 82.19 429 ARG A C 1
ATOM 3058 O O . ARG A 1 429 ? 5.546 -35.189 -20.186 1.00 82.19 429 ARG A O 1
ATOM 3065 N N . THR A 1 430 ? 4.222 -36.395 -21.540 1.00 82.75 430 THR A N 1
ATOM 3066 C CA . THR A 1 430 ? 4.915 -37.668 -21.339 1.00 82.75 430 THR A CA 1
ATOM 3067 C C . THR A 1 430 ? 6.101 -37.803 -22.301 1.00 82.75 430 THR A C 1
ATOM 3069 O O . THR A 1 430 ? 6.255 -37.011 -23.235 1.00 82.75 430 THR A O 1
ATOM 3072 N N . ALA A 1 431 ? 6.954 -38.813 -22.099 1.00 77.62 431 ALA A N 1
ATOM 3073 C CA . ALA A 1 431 ? 8.099 -39.072 -22.978 1.00 77.62 431 ALA A CA 1
ATOM 3074 C C . ALA A 1 431 ? 7.683 -39.401 -24.426 1.00 77.62 431 ALA A C 1
ATOM 3076 O O . ALA A 1 431 ? 8.419 -39.080 -25.357 1.00 77.62 431 ALA A O 1
ATOM 3077 N N . SER A 1 432 ? 6.502 -39.994 -24.620 1.00 79.25 432 SER A N 1
ATOM 3078 C CA . SER A 1 432 ? 5.913 -40.232 -25.944 1.00 79.25 432 SER A CA 1
ATOM 3079 C C . SER A 1 432 ? 5.273 -38.986 -26.578 1.00 79.25 432 SER A C 1
ATOM 3081 O O . SER A 1 432 ? 4.960 -39.001 -27.767 1.00 79.25 432 SER A O 1
ATOM 3083 N N . GLY A 1 433 ? 5.142 -37.885 -25.827 1.00 75.06 433 GLY A N 1
ATOM 3084 C CA . GLY A 1 433 ? 4.637 -36.597 -26.308 1.00 75.06 433 GLY A CA 1
ATOM 3085 C C . GLY A 1 433 ? 3.157 -36.330 -26.025 1.00 75.06 433 GLY A C 1
ATOM 3086 O O . GLY A 1 433 ? 2.676 -35.248 -26.388 1.00 75.06 433 GLY A O 1
ATOM 3087 N N . ASP A 1 434 ? 2.467 -37.259 -25.357 1.00 81.69 434 ASP A N 1
ATOM 3088 C CA . ASP A 1 434 ? 1.065 -37.121 -24.958 1.00 81.69 434 ASP A CA 1
ATOM 3089 C C . ASP A 1 434 ? 0.897 -36.042 -23.881 1.00 81.69 434 ASP A C 1
ATOM 3091 O O . ASP A 1 434 ? 1.750 -35.865 -23.008 1.00 81.69 434 ASP A O 1
ATOM 3095 N N . GLU A 1 435 ? -0.218 -35.311 -23.933 1.00 79.06 435 GLU A N 1
ATOM 3096 C CA . GLU A 1 435 ? -0.543 -34.309 -22.916 1.00 79.06 435 GLU A CA 1
ATOM 3097 C C . GLU A 1 435 ? -0.891 -34.974 -21.579 1.00 79.06 435 GLU A C 1
ATOM 3099 O O . GLU A 1 435 ? -1.616 -35.970 -21.517 1.00 79.06 435 GLU A O 1
ATOM 3104 N N . CYS A 1 436 ? -0.385 -34.400 -20.491 1.00 78.88 436 CYS A N 1
ATOM 3105 C CA . CYS A 1 436 ? -0.640 -34.861 -19.132 1.00 78.88 436 CYS A CA 1
ATOM 3106 C C . CYS A 1 436 ? -0.757 -33.679 -18.163 1.00 78.88 436 CYS A C 1
ATOM 3108 O O . CYS A 1 436 ? -0.276 -32.577 -18.430 1.00 78.88 436 CYS A O 1
ATOM 3110 N N . ASP A 1 437 ? -1.418 -33.910 -17.031 1.00 73.81 437 ASP A N 1
ATOM 3111 C CA . ASP A 1 437 ? -1.638 -32.887 -16.012 1.00 73.81 437 ASP A CA 1
ATOM 3112 C C . ASP A 1 437 ? -0.454 -32.823 -15.032 1.00 73.81 437 ASP A C 1
ATOM 3114 O O . ASP A 1 437 ? -0.096 -33.819 -14.397 1.00 73.81 437 ASP A O 1
ATOM 3118 N N . LEU A 1 438 ? 0.154 -31.640 -14.903 1.00 65.81 438 LEU A N 1
ATOM 3119 C CA . LEU A 1 438 ? 1.273 -31.385 -13.990 1.00 65.81 438 LEU A CA 1
ATOM 3120 C C . LEU A 1 438 ? 0.842 -31.361 -12.516 1.00 65.81 438 LEU A C 1
ATOM 3122 O O . LEU A 1 438 ? 1.686 -31.538 -11.640 1.00 65.81 438 LEU A O 1
ATOM 3126 N N . THR A 1 439 ? -0.449 -31.180 -12.222 1.00 52.94 439 THR A N 1
ATOM 3127 C CA . THR A 1 439 ? -0.958 -31.108 -10.841 1.00 52.94 439 THR A CA 1
ATOM 3128 C C . THR A 1 439 ? -0.876 -32.448 -10.101 1.00 52.94 439 THR A C 1
ATOM 3130 O O . THR A 1 439 ? -0.783 -32.474 -8.875 1.00 52.94 439 THR A O 1
ATOM 3133 N N . LEU A 1 440 ? -0.806 -33.566 -10.832 1.00 43.50 440 LEU A N 1
ATOM 3134 C CA . LEU A 1 440 ? -0.683 -34.919 -10.276 1.00 43.50 440 LEU A CA 1
ATOM 3135 C C . LEU A 1 440 ? 0.771 -35.345 -9.990 1.00 43.50 440 LEU A C 1
ATOM 3137 O O . LEU A 1 440 ? 0.985 -36.356 -9.326 1.00 43.50 440 LEU A O 1
ATOM 3141 N N . ALA A 1 441 ? 1.777 -34.582 -10.437 1.00 39.59 441 ALA A N 1
ATOM 3142 C CA . ALA A 1 441 ? 3.194 -34.922 -10.258 1.00 39.59 441 ALA A CA 1
ATOM 3143 C C . ALA A 1 441 ? 3.791 -34.489 -8.898 1.00 39.59 441 ALA A C 1
ATOM 3145 O O . ALA A 1 441 ? 4.929 -34.837 -8.596 1.00 39.59 441 ALA A O 1
ATOM 3146 N N . THR A 1 442 ? 3.037 -33.768 -8.058 1.00 37.31 442 THR A N 1
ATOM 3147 C CA . THR A 1 442 ? 3.536 -33.212 -6.780 1.00 37.31 442 THR A CA 1
ATOM 3148 C C . THR A 1 442 ? 3.349 -34.134 -5.566 1.00 37.31 442 THR A C 1
ATOM 3150 O O . THR A 1 442 ? 3.873 -33.850 -4.491 1.00 37.31 442 THR A O 1
ATOM 3153 N N . THR A 1 443 ? 2.696 -35.292 -5.699 1.00 38.19 443 THR A N 1
ATOM 3154 C CA . THR A 1 443 ? 2.632 -36.260 -4.586 1.00 38.19 443 THR A CA 1
ATOM 3155 C C . THR A 1 443 ? 3.649 -37.387 -4.765 1.00 38.19 443 THR A C 1
ATOM 3157 O O . THR A 1 443 ? 3.367 -38.418 -5.362 1.00 38.19 443 THR A O 1
ATOM 3160 N N . GLY A 1 444 ? 4.847 -37.192 -4.206 1.00 34.47 444 GLY A N 1
ATOM 3161 C CA . GLY A 1 444 ? 5.742 -38.298 -3.847 1.00 34.47 444 GLY A CA 1
ATOM 3162 C C . GLY A 1 444 ? 7.160 -38.239 -4.418 1.00 34.47 444 GLY A C 1
ATOM 3163 O O . GLY A 1 444 ? 7.401 -38.684 -5.533 1.00 34.47 444 GLY A O 1
ATOM 3164 N N . ALA A 1 445 ? 8.088 -37.826 -3.547 1.00 35.22 445 ALA A N 1
ATOM 3165 C CA . ALA A 1 445 ? 9.540 -38.049 -3.573 1.00 35.22 445 ALA A CA 1
ATOM 3166 C C . ALA A 1 445 ? 10.391 -37.341 -4.659 1.00 35.22 445 ALA A C 1
ATOM 3168 O O . ALA A 1 445 ? 10.087 -37.341 -5.843 1.00 35.22 445 ALA A O 1
ATOM 3169 N N . ASP A 1 446 ? 11.537 -36.814 -4.200 1.00 38.81 446 ASP A N 1
ATOM 3170 C CA . ASP A 1 446 ? 12.678 -36.257 -4.954 1.00 38.81 446 ASP A CA 1
ATOM 3171 C C . ASP A 1 446 ? 12.664 -34.774 -5.389 1.00 38.81 446 ASP A C 1
ATOM 3173 O O . ASP A 1 446 ? 13.135 -34.415 -6.467 1.00 38.81 446 ASP A O 1
ATOM 3177 N N . ALA A 1 447 ? 12.311 -33.860 -4.477 1.00 35.88 447 ALA A N 1
ATOM 3178 C CA . ALA A 1 447 ? 12.661 -32.435 -4.623 1.00 35.88 447 ALA A CA 1
ATOM 3179 C C . ALA A 1 447 ? 14.177 -32.142 -4.466 1.00 35.88 447 ALA A C 1
ATOM 3181 O O . ALA A 1 447 ? 14.649 -31.087 -4.881 1.00 35.88 447 ALA A O 1
ATOM 3182 N N . GLN A 1 448 ? 14.977 -33.070 -3.920 1.00 36.41 448 GLN A N 1
ATOM 3183 C CA . GLN A 1 448 ? 16.417 -32.849 -3.691 1.00 36.41 448 GLN A CA 1
ATOM 3184 C C . GLN A 1 448 ? 17.342 -33.369 -4.806 1.00 36.41 448 GLN A C 1
ATOM 3186 O O . GLN A 1 448 ? 18.530 -33.055 -4.792 1.00 36.41 448 GLN A O 1
ATOM 3191 N N . ARG A 1 449 ? 16.844 -34.125 -5.798 1.00 34.75 449 ARG A N 1
ATOM 3192 C CA . ARG A 1 449 ? 17.703 -34.698 -6.861 1.00 34.75 449 ARG A CA 1
ATOM 3193 C C . ARG A 1 449 ? 17.677 -33.952 -8.196 1.00 34.75 449 ARG A C 1
ATOM 3195 O O . ARG A 1 449 ? 18.574 -34.152 -9.013 1.00 34.75 449 ARG A O 1
ATOM 3202 N N . ILE A 1 450 ? 16.714 -33.056 -8.415 1.00 43.75 450 ILE A N 1
ATOM 3203 C CA . ILE A 1 450 ? 16.544 -32.374 -9.711 1.00 43.75 450 ILE A CA 1
ATOM 3204 C C . ILE A 1 450 ? 17.558 -31.230 -9.911 1.00 43.75 450 ILE A C 1
ATOM 3206 O O . ILE A 1 450 ? 17.974 -30.972 -11.039 1.00 43.75 450 ILE A O 1
ATOM 3210 N N . LEU A 1 451 ? 18.072 -30.620 -8.838 1.00 37.19 451 LEU A N 1
ATOM 3211 C CA . LEU A 1 451 ? 19.056 -29.531 -8.942 1.00 37.19 451 LEU A CA 1
ATOM 3212 C C . LEU A 1 451 ? 20.475 -29.988 -9.332 1.00 37.19 451 LEU A C 1
ATOM 3214 O O . LEU A 1 451 ? 21.247 -29.189 -9.855 1.00 37.19 451 LEU A O 1
ATOM 3218 N N . VAL A 1 452 ? 20.824 -31.269 -9.155 1.00 37.53 452 VAL A N 1
ATOM 3219 C CA . VAL A 1 452 ? 22.185 -31.767 -9.449 1.00 37.53 452 VAL A CA 1
ATOM 3220 C C . VAL A 1 452 ? 22.336 -32.257 -10.900 1.00 37.53 452 VAL A C 1
ATOM 3222 O O . VAL A 1 452 ? 23.428 -32.204 -11.462 1.00 37.53 452 VAL A O 1
ATOM 3225 N N . LEU A 1 453 ? 21.250 -32.665 -11.565 1.00 37.41 453 LEU A N 1
ATOM 3226 C CA . LEU A 1 453 ? 21.301 -33.166 -12.949 1.00 37.41 453 LEU A CA 1
ATOM 3227 C C . LEU A 1 453 ? 21.279 -32.055 -14.015 1.00 37.41 453 LEU A C 1
ATOM 3229 O O . LEU A 1 453 ? 21.832 -32.246 -15.099 1.00 37.41 453 LEU A O 1
ATOM 3233 N N . ALA A 1 454 ? 20.727 -30.876 -13.704 1.00 41.44 454 ALA A N 1
ATOM 3234 C CA . ALA A 1 454 ? 20.692 -29.745 -14.636 1.00 41.44 454 ALA A CA 1
ATOM 3235 C C . ALA A 1 454 ? 22.086 -29.136 -14.902 1.00 41.44 454 ALA A C 1
ATOM 3237 O O . ALA A 1 454 ? 22.364 -28.695 -16.016 1.00 41.44 454 ALA A O 1
ATOM 3238 N N . ALA A 1 455 ? 23.003 -29.181 -13.927 1.00 38.69 455 ALA A N 1
ATOM 3239 C CA . ALA A 1 455 ? 24.365 -28.668 -14.097 1.00 38.69 455 ALA A CA 1
ATOM 3240 C C . ALA A 1 455 ? 25.267 -29.602 -14.934 1.00 38.69 455 ALA A C 1
ATOM 3242 O O . ALA A 1 455 ? 26.161 -29.132 -15.638 1.00 38.69 455 ALA A O 1
ATOM 3243 N N . ALA A 1 456 ? 25.022 -30.917 -14.920 1.00 38.50 456 ALA A N 1
ATOM 3244 C CA . ALA A 1 456 ? 25.863 -31.883 -15.632 1.00 38.50 456 ALA A CA 1
ATOM 3245 C C . ALA A 1 456 ? 25.639 -31.880 -17.160 1.00 38.50 456 ALA A C 1
ATOM 3247 O O . ALA A 1 456 ? 26.582 -32.091 -17.922 1.00 38.50 456 ALA A O 1
ATOM 3248 N N . LEU A 1 457 ? 24.420 -31.584 -17.630 1.00 44.25 457 LEU A N 1
ATOM 3249 C CA . LEU A 1 457 ? 24.092 -31.606 -19.064 1.00 44.25 457 LEU A CA 1
ATOM 3250 C C . LEU A 1 457 ? 24.564 -30.357 -19.830 1.00 44.25 457 LEU A C 1
ATOM 3252 O O . LEU A 1 457 ? 24.828 -30.444 -21.030 1.00 44.25 457 LEU A O 1
ATOM 3256 N N . VAL A 1 458 ? 24.763 -29.221 -19.152 1.00 46.09 458 VAL A N 1
ATOM 3257 C CA . VAL A 1 458 ? 25.295 -27.999 -19.785 1.00 46.09 458 VAL A CA 1
ATOM 3258 C C . VAL A 1 458 ? 26.804 -28.114 -20.053 1.00 46.09 458 VAL A C 1
ATOM 3260 O O . VAL A 1 458 ? 27.286 -27.633 -21.080 1.00 46.09 458 VAL A O 1
ATOM 3263 N N . PHE A 1 459 ? 27.561 -28.835 -19.215 1.00 41.25 459 PHE A N 1
ATOM 3264 C CA . PHE A 1 459 ? 29.006 -29.000 -19.425 1.00 41.25 459 PHE A CA 1
ATOM 3265 C C . PHE A 1 459 ? 29.365 -29.965 -20.567 1.00 41.25 459 PHE A C 1
ATOM 3267 O O . PHE A 1 459 ? 30.351 -29.731 -21.268 1.00 41.25 459 PHE A O 1
ATOM 3274 N N . SER A 1 460 ? 28.562 -31.001 -20.837 1.00 42.97 460 SER A N 1
ATOM 3275 C CA . SER A 1 460 ? 28.835 -31.924 -21.953 1.00 42.97 460 SER A CA 1
ATOM 3276 C C . SER A 1 460 ? 28.515 -31.330 -23.335 1.00 42.97 460 SER A C 1
ATOM 3278 O O . SER A 1 460 ? 29.166 -31.692 -24.317 1.00 42.97 460 SER A O 1
ATOM 3280 N N . GLY A 1 461 ? 27.582 -30.372 -23.429 1.00 41.25 461 GLY A N 1
ATOM 3281 C CA . GLY A 1 461 ? 27.233 -29.699 -24.690 1.00 41.25 461 GLY A CA 1
ATOM 3282 C C . GLY A 1 461 ? 28.300 -28.716 -25.194 1.00 41.25 461 GLY A C 1
ATOM 3283 O O . GLY A 1 461 ? 28.557 -28.632 -26.398 1.00 41.25 461 GLY A O 1
ATOM 3284 N N . CYS A 1 462 ? 28.991 -28.022 -24.286 1.00 44.75 462 CYS A N 1
ATOM 3285 C CA . CYS A 1 462 ? 30.003 -27.024 -24.650 1.00 44.75 462 CYS A CA 1
ATOM 3286 C C . CYS A 1 462 ? 31.298 -27.638 -25.221 1.00 44.75 462 CYS A C 1
ATOM 3288 O O . CYS A 1 462 ? 31.971 -27.004 -26.037 1.00 44.75 462 CYS A O 1
ATOM 3290 N N . VAL A 1 463 ? 31.631 -28.888 -24.877 1.00 47.84 463 VAL A N 1
ATOM 3291 C CA . VAL A 1 463 ? 32.844 -29.559 -25.388 1.00 47.84 463 VAL A CA 1
ATOM 3292 C C . VAL A 1 463 ? 32.668 -30.043 -26.838 1.00 47.84 463 VAL A C 1
ATOM 3294 O O . VAL A 1 463 ? 33.615 -29.991 -27.627 1.00 47.84 463 VAL A O 1
ATOM 3297 N N . ALA A 1 464 ? 31.454 -30.430 -27.248 1.00 46.62 464 ALA A N 1
ATOM 3298 C CA . ALA A 1 464 ? 31.196 -30.927 -28.605 1.00 46.62 464 ALA A CA 1
ATOM 3299 C C . ALA A 1 464 ? 31.192 -29.813 -29.675 1.00 46.62 464 ALA A C 1
ATOM 3301 O O . ALA A 1 464 ? 31.657 -30.024 -30.798 1.00 46.62 464 ALA A O 1
ATOM 3302 N N . VAL A 1 465 ? 30.744 -28.599 -29.329 1.00 48.56 465 VAL A N 1
ATOM 3303 C CA . VAL A 1 465 ? 30.681 -27.462 -30.272 1.00 48.56 465 VAL A CA 1
ATOM 3304 C C . VAL A 1 465 ? 32.059 -26.809 -30.494 1.00 48.56 465 VAL A C 1
ATOM 3306 O O . VAL A 1 465 ? 32.329 -26.270 -31.569 1.00 48.56 465 VAL A O 1
ATOM 3309 N N . GLY A 1 466 ? 32.986 -26.930 -29.536 1.00 45.56 466 GLY A N 1
ATOM 3310 C CA . GLY A 1 466 ? 34.372 -26.464 -29.688 1.00 45.56 466 GLY A CA 1
ATOM 3311 C C . GLY A 1 466 ? 35.229 -27.322 -30.633 1.00 45.56 466 GLY A C 1
ATOM 3312 O O . GLY A 1 466 ? 36.139 -26.807 -31.288 1.00 45.56 466 GLY A O 1
ATOM 3313 N N . ALA A 1 467 ? 34.926 -28.619 -30.759 1.00 46.16 467 ALA A N 1
ATOM 3314 C CA . ALA A 1 467 ? 35.697 -29.549 -31.587 1.00 46.16 467 ALA A CA 1
ATOM 3315 C C . ALA A 1 467 ? 35.301 -29.521 -33.078 1.00 46.16 467 ALA A C 1
ATOM 3317 O O . ALA A 1 467 ? 36.152 -29.755 -33.941 1.00 46.16 467 ALA A O 1
ATOM 3318 N N . SER A 1 468 ? 34.050 -29.180 -33.409 1.00 46.22 468 SER A N 1
ATOM 3319 C CA . SER A 1 468 ? 33.579 -29.118 -34.803 1.00 46.22 468 SER A CA 1
ATOM 3320 C C . SER A 1 468 ? 34.036 -27.850 -35.536 1.00 46.22 468 SER A C 1
ATOM 3322 O O . SER A 1 468 ? 34.324 -27.903 -36.732 1.00 46.22 468 SER A O 1
ATOM 3324 N N . ARG A 1 469 ? 34.230 -26.727 -34.827 1.00 46.00 469 ARG A N 1
ATOM 3325 C CA . ARG A 1 469 ? 34.721 -25.471 -35.430 1.00 46.00 469 ARG A CA 1
ATOM 3326 C C . ARG A 1 469 ? 36.220 -25.456 -35.753 1.00 46.00 469 ARG A C 1
ATOM 3328 O O . ARG A 1 469 ? 36.644 -24.638 -36.564 1.00 46.00 469 ARG A O 1
ATOM 3335 N N . ARG A 1 470 ? 37.031 -26.372 -35.204 1.00 45.44 470 ARG A N 1
ATOM 3336 C CA . ARG A 1 470 ? 38.476 -26.461 -35.522 1.00 45.44 470 ARG A CA 1
ATOM 3337 C C . ARG A 1 470 ? 38.822 -27.347 -36.726 1.00 45.44 470 ARG A C 1
ATOM 3339 O O . ARG A 1 470 ? 39.961 -27.290 -37.179 1.00 45.44 470 ARG A O 1
ATOM 3346 N N . ARG A 1 471 ? 37.882 -28.126 -37.281 1.00 45.59 471 ARG A N 1
ATOM 3347 C CA . ARG A 1 471 ? 38.138 -28.967 -38.475 1.00 45.59 471 ARG A CA 1
ATOM 3348 C C . ARG A 1 471 ? 37.782 -28.309 -39.815 1.00 45.59 471 ARG A C 1
ATOM 3350 O O . ARG A 1 471 ? 38.229 -28.801 -40.838 1.00 45.59 471 ARG A O 1
ATOM 3357 N N . GLY A 1 472 ? 37.063 -27.184 -39.824 1.00 42.50 472 GLY A N 1
ATOM 3358 C CA . GLY A 1 472 ? 36.651 -26.498 -41.062 1.00 42.50 472 GLY A CA 1
ATOM 3359 C C . GLY A 1 472 ? 37.610 -25.427 -41.602 1.00 42.50 472 GLY A C 1
ATOM 3360 O O . GLY A 1 472 ? 37.348 -24.872 -42.661 1.00 42.50 472 GLY A O 1
ATOM 3361 N N . ALA A 1 473 ? 38.702 -25.109 -40.895 1.00 43.66 473 ALA A N 1
ATOM 3362 C CA . ALA A 1 473 ? 39.568 -23.963 -41.215 1.00 43.66 473 ALA A CA 1
ATOM 3363 C C . ALA A 1 473 ? 40.994 -24.334 -41.677 1.00 43.66 473 ALA A C 1
ATOM 3365 O O . ALA A 1 473 ? 41.870 -23.473 -41.677 1.00 43.66 473 ALA A O 1
ATOM 3366 N N . ARG A 1 474 ? 41.257 -25.596 -42.057 1.00 43.28 474 ARG A N 1
ATOM 3367 C CA . ARG A 1 474 ? 42.592 -26.035 -42.523 1.00 43.28 474 ARG A CA 1
ATOM 3368 C C . ARG A 1 474 ? 42.722 -26.368 -44.011 1.00 43.28 474 ARG A C 1
ATOM 3370 O O . ARG A 1 474 ? 43.851 -26.477 -44.469 1.00 43.28 474 ARG A O 1
ATOM 3377 N N . ASP A 1 475 ? 41.636 -26.376 -44.781 1.00 45.44 475 ASP A N 1
ATOM 3378 C CA . ASP A 1 475 ? 41.682 -26.733 -46.208 1.00 45.44 475 ASP A CA 1
ATOM 3379 C C . ASP A 1 475 ? 41.316 -25.558 -47.121 1.00 45.44 475 ASP A C 1
ATOM 3381 O O . ASP A 1 475 ? 40.332 -25.628 -47.855 1.00 45.44 475 ASP A O 1
ATOM 3385 N N . ARG A 1 476 ? 42.072 -24.446 -47.074 1.00 46.28 476 ARG A N 1
ATOM 3386 C CA . ARG A 1 476 ? 42.030 -23.434 -48.156 1.00 46.28 476 ARG A CA 1
ATOM 3387 C C . ARG A 1 476 ? 43.141 -22.378 -48.146 1.00 46.28 476 ARG A C 1
ATOM 3389 O O . ARG A 1 476 ? 42.856 -21.205 -48.327 1.00 46.28 476 ARG A O 1
ATOM 3396 N N . VAL A 1 477 ? 44.413 -22.758 -48.021 1.00 41.53 477 VAL A N 1
ATOM 3397 C CA . VAL A 1 477 ? 45.510 -21.929 -48.568 1.00 41.53 477 VAL A CA 1
ATOM 3398 C C . VAL A 1 477 ? 46.601 -22.847 -49.103 1.00 41.53 477 VAL A C 1
ATOM 3400 O O . VAL A 1 477 ? 47.407 -23.390 -48.356 1.00 41.53 477 VAL A O 1
ATOM 3403 N N . GLY A 1 478 ? 46.610 -23.026 -50.418 1.00 37.53 478 GLY A N 1
ATOM 3404 C CA . GLY A 1 478 ? 47.661 -23.726 -51.130 1.00 37.53 478 GLY A CA 1
ATOM 3405 C C . GLY A 1 478 ? 47.654 -23.309 -52.591 1.00 37.53 478 GLY A C 1
ATOM 3406 O O . GLY A 1 478 ? 46.725 -23.640 -53.319 1.00 37.53 478 GLY A O 1
ATOM 3407 N N . ASN A 1 479 ? 48.745 -22.654 -52.987 1.00 38.66 479 ASN A N 1
ATOM 3408 C CA . ASN A 1 479 ? 49.263 -22.530 -54.348 1.00 38.66 479 ASN A CA 1
ATOM 3409 C C . ASN A 1 479 ? 48.894 -21.267 -55.158 1.00 38.66 479 ASN A C 1
ATOM 3411 O O . ASN A 1 479 ? 47.907 -21.237 -55.889 1.00 38.66 479 ASN A O 1
ATOM 3415 N N . ARG A 1 480 ? 49.793 -20.269 -55.126 1.00 35.72 480 ARG A N 1
ATOM 3416 C CA . ARG A 1 480 ? 50.367 -19.672 -56.348 1.00 35.72 480 ARG A CA 1
ATOM 3417 C C . ARG A 1 480 ? 51.654 -18.898 -56.036 1.00 35.72 480 ARG A C 1
ATOM 3419 O O . ARG A 1 480 ? 51.626 -17.857 -55.390 1.00 35.72 480 ARG A O 1
ATOM 3426 N N . SER A 1 481 ? 52.760 -19.452 -56.521 1.00 43.38 481 SER A N 1
ATOM 3427 C CA . SER A 1 481 ? 54.092 -18.851 -56.590 1.00 43.38 481 SER A CA 1
ATOM 3428 C C . SER A 1 481 ? 54.336 -18.239 -57.977 1.00 43.38 481 SER A C 1
ATOM 3430 O O . SER A 1 481 ? 53.800 -18.752 -58.956 1.00 43.38 481 SER A O 1
ATOM 3432 N N . ALA A 1 482 ? 55.220 -17.233 -58.007 1.00 43.75 482 ALA A N 1
ATOM 3433 C CA . ALA A 1 482 ? 56.103 -16.797 -59.104 1.00 43.75 482 ALA A CA 1
ATOM 3434 C C . ALA A 1 482 ? 55.477 -16.291 -60.424 1.00 43.75 482 ALA A C 1
ATOM 3436 O O . ALA A 1 482 ? 55.004 -17.076 -61.242 1.00 43.75 482 ALA A O 1
ATOM 3437 N N . HIS A 1 483 ? 55.581 -14.986 -60.699 1.00 39.22 483 HIS A N 1
ATOM 3438 C CA . HIS A 1 483 ? 56.718 -14.366 -61.403 1.00 39.22 483 HIS A CA 1
ATOM 3439 C C . HIS A 1 483 ? 56.627 -12.839 -61.361 1.00 39.22 483 HIS A C 1
ATOM 3441 O O . HIS A 1 483 ? 55.484 -12.330 -61.307 1.00 39.22 483 HIS A O 1
#

pLDDT: mean 71.56, std 22.44, range [25.0, 98.75]

InterPro domains:
  IPR022395 Conserved hypothetical protein CHP03773, ABC transporter-like [TIGR03773] (77-395)
  IPR022435 Surface-anchored repeat, actinobacteria [TIGR03769] (369-394)

Sequence (483 aa):
MSQVPGDGADALGWSLGSLREAGYDRAQINVTASGPEGAQVLVYRRDPSGKPTAVLHGGSLNIADADTEAYSILPLGDQAEGTLSWMFTTPGEYTLNMTLTAWNSATDAIAQSPATLALRVAVGSEAIANALVPAGVPATNAPSQATTTQQQTTSDGNATASPSAQGDGRASGQSDARGSTRASSNGEKCVATTITREATAKEQASLTSNQASPNTARTTLTFSVGPGASGNATEGHFDLGPAIENGQLVARVKDDRSAPAQWVDPASLTFALGDAARITAPDETSFVATPGSQVWLISSTQVPGVPWLGMNSQRDEIVNGTTGGVNFTLDSVDGPGRVAVFNSGSLGGGVGEHVFDGVGSTYTLPPNTHAHQNWLFTEPGTYTLTISMRVTPTGANLAGSGGGSTTRLTPTGATGANGRPIVSEVVGRTASGDECDLTLATTGADAQRILVLAAALVFSGCVAVGASRRRGARDRVGNRSAH

Organism: NCBI:txid1125717

Foldseek 3Di:
DDQDDDDPDRFDWDDCVVVVVVQFFKKKKKKAKDKPPPKWKFKFDADPVRDTFDQWFQRGRTHAHPVDIIMGIAGPDPVRTDGMDMDIPDFTKMKMWMKMWTARPVVRDIDIDPGIDIDIDGGDDVSVVVVPPPPPDDPDDDDDDDDDDDDDDDDDDDDDDDDDDDDDDDDDDDDDDDDDDPDDDDPFDWDWDKDKDFDDPVVLVVVVVFQADWQKAKAKAKEFEEAPFDWPQQFAEKAWEWDQDPLAIYIWIFGPPDPPIDTHHNVNTYFGFYPQQWDQADPLCVLFEDGRAIKGKLAQHGTPRGRQYWYFQQPPCSLPFFDWFKKKFFQDKDDDGFKWKAAQPPPRRRGDGTCDSDHGRIDTDGHNHIGTIMIMGRDGGMMMIMMMIGTGGPDDTGRYGDDDDPPQWAFPPDADPVRGTITMGTFTAGPVGDGDDPVVNPPDDDPPPPVVVVVVVVVVVVVVVVVVVVVPPPPDDDDDDDD

Secondary structure (DSSP, 8-state):
------TTS---EE--HHHHHTT--EEEEEEEEE-STT--EEEEEEPTTS-EEE-SGGG--EEPBTTS-EEEEEESSTTSSEEPEEEESSSEEEEEEEEEEEEETTTTEEEE-SS-EEEEEEESHHHHHHHTS---------------------------------------------------TT-PPPEEEEEEEEPPHHHHHHHHHT---TTEEEEEEEEEESTT---SBSSEEEEEEEEEETTEEEEEEEE-SSSS-EEE-GGG-EEEE-GGGEEEPPGGGTTTS-TTSEEEEE-SS--TTSEEEEEE---HHHHHHEEEEEEEEEEEEESSS-EEEEPPPGGG-S--SEEESSTT-EEEEPTT-EE--EEEE-SSEEEEEEEEEEEEESSSPPBPB-SSS--S-EEEEEE-TTSPEEEEEEEEE-TT--B--GGGGGSSS-TTTHHHHHHHHHHHHHHHHHHHTTSSSSSS-------